Protein AF-A0A520BMS9-F1 (afdb_monomer)

Structure (mmCIF, N/CA/C/O backbone):
data_AF-A0A520BMS9-F1
#
_entry.id   AF-A0A520BMS9-F1
#
loop_
_atom_site.group_PDB
_atom_site.id
_atom_site.type_symbol
_atom_site.label_atom_id
_atom_site.label_alt_id
_atom_site.label_comp_id
_atom_site.label_asym_id
_atom_site.label_entity_id
_atom_site.label_seq_id
_atom_site.pdbx_PDB_ins_code
_atom_site.Cartn_x
_atom_site.Cartn_y
_atom_site.Cartn_z
_atom_site.occupancy
_atom_site.B_iso_or_equiv
_atom_site.auth_seq_id
_atom_site.auth_comp_id
_atom_site.auth_asym_id
_atom_site.auth_atom_id
_atom_site.pdbx_PDB_model_num
ATOM 1 N N . TYR A 1 1 ? -9.923 17.228 -5.786 1.00 79.06 1 TYR A N 1
ATOM 2 C CA . TYR A 1 1 ? -11.032 18.179 -5.999 1.00 79.06 1 TYR A CA 1
ATOM 3 C C . TYR A 1 1 ? -11.854 18.303 -4.724 1.00 79.06 1 TYR A C 1
ATOM 5 O O . TYR A 1 1 ? -12.212 17.277 -4.152 1.00 79.06 1 TYR A O 1
ATOM 13 N N . VAL A 1 2 ? -12.110 19.524 -4.244 1.00 87.81 2 VAL A N 1
ATOM 14 C CA . VAL A 1 2 ? -12.940 19.778 -3.049 1.00 87.81 2 VAL A CA 1
ATOM 15 C C . VAL A 1 2 ? -14.409 19.685 -3.447 1.00 87.81 2 VAL A C 1
ATOM 17 O O . VAL A 1 2 ? -14.808 20.277 -4.445 1.00 87.81 2 VAL A O 1
ATOM 20 N N . SER A 1 3 ? -15.216 18.960 -2.674 1.00 91.56 3 SER A N 1
ATOM 21 C CA . SER A 1 3 ? -16.669 18.905 -2.865 1.00 91.56 3 SER A CA 1
ATOM 22 C C . SER A 1 3 ? -17.350 20.035 -2.094 1.00 91.56 3 SER A C 1
ATOM 24 O O . SER A 1 3 ? -17.078 20.228 -0.908 1.00 91.56 3 SER A O 1
ATOM 26 N N . ILE A 1 4 ? -18.238 20.773 -2.756 1.00 95.12 4 ILE A N 1
ATOM 27 C CA . ILE A 1 4 ? -18.891 21.972 -2.218 1.00 95.12 4 ILE A CA 1
ATOM 28 C C . ILE A 1 4 ? -20.399 21.788 -2.329 1.00 95.12 4 ILE A C 1
ATOM 30 O O . ILE A 1 4 ? -20.894 21.514 -3.416 1.00 95.12 4 ILE A O 1
ATOM 34 N N . PHE A 1 5 ? -21.134 21.965 -1.233 1.00 92.88 5 PHE A N 1
ATOM 35 C CA . PHE A 1 5 ? -22.587 21.776 -1.189 1.00 92.88 5 PHE A CA 1
ATOM 36 C C . PHE A 1 5 ? -23.278 22.943 -0.497 1.00 92.88 5 PHE A C 1
ATOM 38 O O . PHE A 1 5 ? -22.716 23.518 0.435 1.00 92.88 5 PHE A O 1
ATOM 45 N N . PHE A 1 6 ? -24.527 23.231 -0.858 1.00 91.56 6 PHE A N 1
ATOM 46 C CA . PHE A 1 6 ? -25.414 23.934 0.069 1.00 91.56 6 PHE A CA 1
ATOM 47 C C . PHE A 1 6 ? -25.672 23.027 1.274 1.00 91.56 6 PHE A C 1
ATOM 49 O O . PHE A 1 6 ? -25.967 21.839 1.113 1.00 91.56 6 PHE A O 1
ATOM 56 N N . ASN A 1 7 ? -25.473 23.563 2.479 1.00 86.38 7 ASN A N 1
ATOM 57 C CA . ASN A 1 7 ? -25.497 22.779 3.710 1.00 86.38 7 ASN A CA 1
ATOM 58 C C . ASN A 1 7 ? -26.812 21.996 3.844 1.00 86.38 7 ASN A C 1
ATOM 60 O O . ASN A 1 7 ? -27.873 22.548 3.589 1.00 86.38 7 ASN A O 1
ATOM 64 N N . GLU A 1 8 ? -26.721 20.727 4.254 1.00 83.50 8 GLU A N 1
ATOM 65 C CA . GLU A 1 8 ? -27.861 19.797 4.392 1.00 83.50 8 GLU A CA 1
ATOM 66 C C . GLU A 1 8 ? -28.614 19.460 3.091 1.00 83.50 8 GLU A C 1
ATOM 68 O O . GLU A 1 8 ? -29.670 18.833 3.124 1.00 83.50 8 GLU A O 1
ATOM 73 N N . THR A 1 9 ? -28.036 19.769 1.928 1.00 82.94 9 THR A N 1
ATOM 74 C CA . THR A 1 9 ? -28.608 19.411 0.622 1.00 82.94 9 THR A CA 1
ATOM 75 C C . THR A 1 9 ? -27.660 18.543 -0.206 1.00 82.94 9 THR A C 1
ATOM 77 O O . THR A 1 9 ? -26.501 18.319 0.148 1.00 82.94 9 THR A O 1
ATOM 80 N N . ARG A 1 10 ? -28.158 18.068 -1.353 1.00 77.62 10 ARG A N 1
ATOM 81 C CA . ARG A 1 10 ? -27.360 17.398 -2.393 1.00 77.62 10 ARG A CA 1
ATOM 82 C C . ARG A 1 10 ? -26.941 18.339 -3.530 1.00 77.62 10 ARG A C 1
ATOM 84 O O . ARG A 1 10 ? -26.262 17.894 -4.450 1.00 77.62 10 ARG A O 1
ATOM 91 N N . LEU A 1 11 ? -27.349 19.609 -3.488 1.00 79.25 11 LEU A N 1
ATOM 92 C CA . LEU A 1 11 ? -27.013 20.600 -4.508 1.00 79.25 11 LEU A CA 1
ATOM 93 C C . LEU A 1 11 ? -25.581 21.081 -4.274 1.00 79.25 11 LEU A C 1
ATOM 95 O O . LEU A 1 11 ? -25.268 21.650 -3.225 1.00 79.25 11 LEU A O 1
ATOM 99 N N . GLY A 1 12 ? -24.701 20.821 -5.237 1.00 89.19 12 GLY A N 1
ATOM 100 C CA . GLY A 1 12 ? -23.274 21.042 -5.066 1.00 89.19 12 GLY A CA 1
ATOM 101 C C . GLY A 1 12 ? -22.475 21.053 -6.360 1.00 89.19 12 GLY A C 1
ATOM 102 O O . GLY A 1 12 ? -22.995 20.799 -7.443 1.00 89.19 12 GLY A O 1
ATOM 103 N N . THR A 1 13 ? -21.193 21.365 -6.222 1.00 93.62 13 THR A N 1
ATOM 104 C CA . THR A 1 13 ? -20.193 21.394 -7.291 1.00 93.62 13 THR A CA 1
ATOM 105 C C . THR A 1 13 ? -18.862 20.847 -6.769 1.00 93.62 13 THR A C 1
ATOM 107 O O . THR A 1 13 ? -18.732 20.503 -5.590 1.00 93.62 13 THR A O 1
ATOM 110 N N . GLN A 1 14 ? -17.857 20.783 -7.635 1.00 91.12 14 GLN A N 1
ATOM 111 C CA . GLN A 1 14 ? -16.483 20.471 -7.257 1.00 91.12 14 GLN A CA 1
ATOM 112 C C . GLN A 1 14 ? -15.536 21.566 -7.742 1.00 91.12 14 GLN A C 1
ATOM 114 O O . GLN A 1 14 ? -15.846 22.292 -8.687 1.00 91.12 14 GLN A O 1
ATOM 119 N N . THR A 1 15 ? -14.385 21.695 -7.084 1.00 89.31 15 THR A N 1
ATOM 120 C CA . THR A 1 15 ? -13.313 22.558 -7.592 1.00 89.31 15 THR A CA 1
ATOM 121 C C . THR A 1 15 ? -12.659 21.954 -8.830 1.00 89.31 15 THR A C 1
ATOM 123 O O . THR A 1 15 ? -12.670 20.735 -9.001 1.00 89.31 15 THR A O 1
ATOM 126 N N . ASP A 1 16 ? -12.013 22.787 -9.641 1.00 86.25 16 ASP A N 1
ATOM 127 C CA . ASP A 1 16 ? -11.023 22.353 -10.626 1.00 86.25 16 ASP A CA 1
ATOM 128 C C . ASP A 1 16 ? -9.663 22.024 -9.963 1.00 86.25 16 ASP A C 1
ATOM 130 O O . ASP A 1 16 ? -9.559 21.908 -8.733 1.00 86.25 16 ASP A O 1
ATOM 134 N N . ILE A 1 17 ? -8.631 21.804 -10.788 1.00 78.12 17 ILE A N 1
ATOM 135 C CA . ILE A 1 17 ? -7.275 21.446 -10.342 1.00 78.12 17 ILE A CA 1
ATOM 136 C C . ILE A 1 17 ? -6.538 22.606 -9.660 1.00 78.12 17 ILE A C 1
ATOM 138 O O . ILE A 1 17 ? -5.685 22.360 -8.810 1.00 78.12 17 ILE A O 1
ATOM 142 N N . ASP A 1 18 ? -6.911 23.844 -9.983 1.00 86.31 18 ASP A N 1
ATOM 143 C CA . ASP A 1 18 ? -6.341 25.067 -9.415 1.00 86.31 18 ASP A CA 1
ATOM 144 C C . ASP A 1 18 ? -7.140 25.552 -8.187 1.00 86.31 18 ASP A C 1
ATOM 146 O O . ASP A 1 18 ? -6.774 26.532 -7.540 1.00 86.31 18 ASP A O 1
ATOM 150 N N . GLY A 1 19 ? -8.223 24.848 -7.831 1.00 82.81 19 GLY A N 1
ATOM 151 C CA . GLY A 1 19 ? -9.070 25.144 -6.676 1.00 82.81 19 GLY A CA 1
ATOM 152 C C . GLY A 1 19 ? -10.233 26.097 -6.964 1.00 82.81 19 GLY A C 1
ATOM 153 O O . GLY A 1 19 ? -10.955 26.456 -6.032 1.00 82.81 19 GLY A O 1
ATOM 154 N N . ASN A 1 20 ? -10.467 26.487 -8.221 1.00 92.38 20 ASN A N 1
ATOM 155 C CA . ASN A 1 20 ? -11.587 27.359 -8.576 1.00 92.38 20 ASN A CA 1
ATOM 156 C C . ASN A 1 20 ? -12.898 26.573 -8.613 1.00 92.38 20 ASN A C 1
ATOM 158 O O . ASN A 1 20 ? -12.933 25.401 -8.982 1.00 92.38 20 ASN A O 1
ATOM 162 N N . PHE A 1 21 ? -14.005 27.228 -8.269 1.00 94.00 21 PHE A N 1
ATOM 163 C CA . PHE A 1 21 ? -15.339 26.637 -8.328 1.00 94.00 21 PHE A CA 1
ATOM 164 C C . PHE A 1 21 ? -16.401 27.686 -8.655 1.00 94.00 21 PHE A C 1
ATOM 166 O O . PHE A 1 21 ? -16.221 28.882 -8.421 1.00 94.00 21 PHE A O 1
ATOM 173 N N . LYS A 1 22 ? -17.550 27.221 -9.152 1.00 95.12 22 LYS A N 1
ATOM 174 C CA . LYS A 1 22 ? -18.764 28.027 -9.309 1.00 95.12 22 LYS A CA 1
ATOM 175 C C . LYS A 1 22 ? -19.975 27.200 -8.895 1.00 95.12 22 LYS A C 1
ATOM 177 O O . LYS A 1 22 ? -20.142 26.073 -9.355 1.00 95.12 22 LYS A O 1
ATOM 182 N N . ILE A 1 23 ? -20.804 27.763 -8.023 1.00 92.69 23 ILE A N 1
ATOM 183 C CA . ILE A 1 23 ? -22.045 27.156 -7.536 1.00 92.69 23 ILE A CA 1
ATOM 184 C C . ILE A 1 23 ? -23.150 28.216 -7.520 1.00 92.69 23 ILE A C 1
ATOM 186 O O . ILE A 1 23 ? -22.892 29.375 -7.200 1.00 92.69 23 ILE A O 1
ATOM 190 N N . SER A 1 24 ? -24.365 27.830 -7.901 1.00 92.19 24 SER A N 1
ATOM 191 C CA . SER A 1 24 ? -25.540 28.705 -7.971 1.00 92.19 24 SER A CA 1
ATOM 192 C C . SER A 1 24 ? -26.804 27.913 -7.646 1.00 92.19 24 SER A C 1
ATOM 194 O O . SER A 1 24 ? -26.856 26.713 -7.908 1.00 92.19 24 SER A O 1
ATOM 196 N N . THR A 1 25 ? -27.816 28.581 -7.099 1.00 88.81 25 THR A N 1
ATOM 197 C CA . THR A 1 25 ? -29.123 28.003 -6.755 1.00 88.81 25 THR A CA 1
ATOM 198 C C . THR A 1 25 ? -30.220 29.053 -6.936 1.00 88.81 25 THR A C 1
ATOM 200 O O . THR A 1 25 ? -29.922 30.247 -6.889 1.00 88.81 25 THR A O 1
ATOM 203 N N . ASN A 1 26 ? -31.462 28.600 -7.116 1.00 88.62 26 ASN A N 1
ATOM 204 C CA . ASN A 1 26 ? -32.664 29.443 -7.077 1.00 88.62 26 ASN A CA 1
ATOM 205 C C . ASN A 1 26 ? -33.379 29.384 -5.711 1.00 88.62 26 ASN A C 1
ATOM 207 O O . ASN A 1 26 ? -34.349 30.106 -5.513 1.00 88.62 26 ASN A O 1
ATOM 211 N N . ASP A 1 27 ? -32.905 28.532 -4.796 1.00 88.25 27 ASP A N 1
ATOM 212 C CA . ASP A 1 27 ? -33.455 28.349 -3.448 1.00 88.25 27 ASP A CA 1
ATOM 213 C C . ASP A 1 27 ? -32.695 29.188 -2.400 1.00 88.25 27 ASP A C 1
ATOM 215 O O . ASP A 1 27 ? -31.496 29.454 -2.541 1.00 88.25 27 ASP A O 1
ATOM 219 N N . ASP A 1 28 ? -33.352 29.516 -1.285 1.00 89.81 28 ASP A N 1
ATOM 220 C CA . ASP A 1 28 ? -32.824 30.397 -0.232 1.00 89.81 28 ASP A CA 1
ATOM 221 C C . ASP A 1 28 ? -31.861 29.695 0.753 1.00 89.81 28 ASP A C 1
ATOM 223 O O . ASP A 1 28 ? -32.095 29.625 1.962 1.00 89.81 28 ASP A O 1
ATOM 227 N N . TYR A 1 29 ? -30.730 29.183 0.257 1.00 90.56 29 TYR A N 1
ATOM 228 C CA . TYR A 1 29 ? -29.674 28.618 1.109 1.00 90.56 29 TYR A CA 1
ATOM 229 C C . TYR A 1 29 ? -28.653 29.678 1.540 1.00 90.56 29 TYR A C 1
ATOM 231 O O . TYR A 1 29 ? -28.042 30.357 0.718 1.00 90.56 29 TYR A O 1
ATOM 239 N N . ASN A 1 30 ? -28.387 29.757 2.845 1.00 92.75 30 ASN A N 1
ATOM 240 C CA . ASN A 1 30 ? -27.487 30.754 3.437 1.00 92.75 30 ASN A CA 1
ATOM 241 C C . ASN A 1 30 ? -26.140 30.184 3.919 1.00 92.75 30 ASN A C 1
ATOM 243 O O . ASN A 1 30 ? -25.370 30.889 4.575 1.00 92.75 30 ASN A O 1
ATOM 247 N N . LYS A 1 31 ? -25.842 28.908 3.641 1.00 94.62 31 LYS A N 1
ATOM 248 C CA . LYS A 1 31 ? -24.614 28.247 4.103 1.00 94.62 31 LYS A CA 1
ATOM 249 C C . LYS A 1 31 ? -24.100 27.225 3.094 1.00 94.62 31 LYS A C 1
ATOM 251 O O . LYS A 1 31 ? -24.844 26.367 2.627 1.00 94.62 31 LYS A O 1
ATOM 256 N N . LEU A 1 32 ? -22.801 27.283 2.826 1.00 94.25 32 LEU A N 1
ATOM 257 C CA . LEU A 1 32 ? -22.048 26.314 2.038 1.00 94.25 32 LEU A CA 1
ATOM 258 C C . LEU A 1 32 ? -21.186 25.431 2.943 1.00 94.25 32 LEU A C 1
ATOM 260 O O . LEU A 1 32 ? -20.614 25.899 3.930 1.00 94.25 32 LEU A O 1
ATOM 264 N N . LYS A 1 33 ? -21.075 24.158 2.574 1.00 94.06 33 LYS A N 1
ATOM 265 C CA . LYS A 1 33 ? -20.229 23.133 3.183 1.00 94.06 33 LYS A CA 1
ATOM 266 C C . LYS A 1 33 ? -19.135 22.745 2.193 1.00 94.06 33 LYS A C 1
ATOM 268 O O . LYS A 1 33 ? -19.439 22.304 1.089 1.00 94.06 33 LYS A O 1
ATOM 273 N N . PHE A 1 34 ? -17.882 22.859 2.614 1.00 93.94 34 PHE A N 1
ATOM 274 C CA . PHE A 1 34 ? -16.697 22.480 1.850 1.00 93.94 34 PHE A CA 1
ATOM 275 C C . PHE A 1 34 ? -16.097 21.224 2.475 1.00 93.94 34 PHE A C 1
ATOM 277 O O . PHE A 1 34 ? -15.823 21.193 3.676 1.00 93.94 34 PHE A O 1
ATOM 284 N N . ASN A 1 35 ? -15.920 20.182 1.668 1.00 86.62 35 ASN A N 1
ATOM 285 C CA . ASN A 1 35 ? -15.444 18.882 2.114 1.00 86.62 35 ASN A CA 1
ATOM 286 C C . ASN A 1 35 ? -14.337 18.362 1.196 1.00 86.62 35 ASN A C 1
ATOM 288 O O . ASN A 1 35 ? -14.507 18.286 -0.022 1.00 86.62 35 ASN A O 1
ATOM 292 N N . TYR A 1 36 ? -13.222 17.956 1.789 1.00 85.94 36 TYR A N 1
ATOM 293 C CA . TYR A 1 36 ? -12.127 17.317 1.080 1.00 85.94 36 TYR A CA 1
ATOM 294 C C . TYR A 1 36 ? -11.463 16.283 1.982 1.00 85.94 36 TYR A C 1
ATOM 296 O O . TYR A 1 36 ? -11.299 16.503 3.182 1.00 85.94 36 TYR A O 1
ATOM 304 N N . VAL A 1 37 ? -11.114 15.134 1.407 1.00 69.88 37 VAL A N 1
ATOM 305 C CA . VAL A 1 37 ? -10.533 14.015 2.155 1.00 69.88 37 VAL A CA 1
ATOM 306 C C . VAL A 1 37 ? -9.230 14.467 2.813 1.00 69.88 37 VAL A C 1
ATOM 308 O O . VAL A 1 37 ? -8.358 15.012 2.145 1.00 69.88 37 VAL A O 1
ATOM 311 N N . GLY A 1 38 ? -9.113 14.246 4.126 1.00 59.53 38 GLY A N 1
ATOM 312 C CA . GLY A 1 38 ? -7.934 14.634 4.907 1.00 59.53 38 GLY A CA 1
ATOM 313 C C . GLY A 1 38 ? -7.945 16.076 5.426 1.00 59.53 38 GLY A C 1
ATOM 314 O O . GLY A 1 38 ? -6.944 16.510 5.982 1.00 59.53 38 GLY A O 1
ATOM 315 N N . TYR A 1 39 ? -9.046 16.820 5.283 1.00 83.75 39 TYR A N 1
ATOM 316 C CA . TYR A 1 39 ? -9.176 18.204 5.754 1.00 83.75 39 TYR A CA 1
ATOM 317 C C . TYR A 1 39 ? -10.399 18.368 6.666 1.00 83.75 39 TYR A C 1
ATOM 319 O O . TYR A 1 39 ? -11.367 17.614 6.574 1.00 83.75 39 TYR A O 1
ATOM 327 N N . GLU A 1 40 ? -10.356 19.349 7.568 1.00 86.06 40 GLU A N 1
ATOM 328 C CA . GLU A 1 40 ? -11.514 19.723 8.386 1.00 86.06 40 GLU A CA 1
ATOM 329 C C . GLU A 1 40 ? -12.654 20.236 7.481 1.00 86.06 40 GLU A C 1
ATOM 331 O O . GLU A 1 40 ? -12.420 21.002 6.542 1.00 86.06 40 GLU A O 1
ATOM 336 N N . ILE A 1 41 ? -13.898 19.829 7.763 1.00 86.81 41 ILE A N 1
ATOM 337 C CA . ILE A 1 41 ? -15.071 20.336 7.036 1.00 86.81 41 ILE A CA 1
ATOM 338 C C . ILE A 1 41 ? -15.246 21.816 7.378 1.00 86.81 41 ILE A C 1
ATOM 340 O O . ILE A 1 41 ? -15.431 22.174 8.542 1.00 86.81 41 ILE A O 1
ATOM 344 N N . VAL A 1 42 ? -15.252 22.675 6.358 1.00 93.06 42 VAL A N 1
ATOM 345 C CA . VAL A 1 42 ? -15.438 24.119 6.536 1.00 93.06 42 VAL A CA 1
ATOM 346 C C . VAL A 1 42 ? -16.851 24.514 6.132 1.00 93.06 42 VAL A C 1
ATOM 348 O O . VAL A 1 42 ? -17.325 24.170 5.051 1.00 93.06 42 VAL A O 1
ATOM 351 N N . TYR A 1 43 ? -17.513 25.288 6.990 1.00 93.50 43 TYR A N 1
ATOM 352 C CA . TYR A 1 43 ? -18.798 25.913 6.690 1.00 93.50 43 TYR A CA 1
ATOM 353 C C . TYR A 1 43 ? -18.606 27.412 6.467 1.00 93.50 43 TYR A C 1
ATOM 355 O O . TYR A 1 43 ? -17.941 28.084 7.258 1.00 93.50 43 TYR A O 1
ATOM 363 N N . LYS A 1 44 ? -19.204 27.952 5.404 1.00 95.44 44 LYS A N 1
ATOM 364 C CA . LYS A 1 44 ? -19.231 29.395 5.133 1.00 95.44 44 LYS A CA 1
ATOM 365 C C . LYS A 1 44 ? -20.662 29.860 4.957 1.00 95.44 44 LYS A C 1
ATOM 367 O O . LYS A 1 44 ? -21.399 29.291 4.159 1.00 95.44 44 LYS A O 1
ATOM 372 N N . ASN A 1 45 ? -21.038 30.899 5.690 1.00 94.44 45 ASN A N 1
ATOM 373 C CA . ASN A 1 45 ? -22.309 31.569 5.459 1.00 94.44 45 ASN A CA 1
ATOM 374 C C . ASN A 1 45 ? -22.219 32.394 4.168 1.00 94.44 45 ASN A C 1
ATOM 376 O O . ASN A 1 45 ? -21.165 32.961 3.875 1.00 94.44 45 ASN A O 1
ATOM 380 N N . ILE A 1 46 ? -23.317 32.451 3.422 1.00 93.88 46 ILE A N 1
ATOM 381 C CA . ILE A 1 46 ? -23.478 33.229 2.192 1.00 93.88 46 ILE A CA 1
ATOM 382 C C . ILE A 1 46 ? -24.764 34.050 2.275 1.00 93.88 46 ILE A C 1
ATOM 384 O O . ILE A 1 46 ? -25.742 33.631 2.894 1.00 93.88 46 ILE A O 1
ATOM 388 N N . VAL A 1 47 ? -24.765 35.224 1.651 1.00 92.62 47 VAL A N 1
ATOM 389 C CA . VAL A 1 47 ? -25.962 36.067 1.539 1.00 92.62 47 VAL A CA 1
ATOM 390 C C . VAL A 1 47 ? -26.840 35.575 0.386 1.00 92.62 47 VAL A C 1
ATOM 392 O O . VAL A 1 47 ? -26.360 35.418 -0.736 1.00 92.62 47 VAL A O 1
ATOM 395 N N . VAL A 1 48 ? -28.120 35.329 0.659 1.00 91.75 48 VAL A N 1
ATOM 396 C CA . VAL A 1 48 ? -29.099 34.881 -0.344 1.00 91.75 48 VAL A CA 1
ATOM 397 C C . VAL A 1 48 ? -29.321 35.977 -1.395 1.00 91.75 48 VAL A C 1
ATOM 399 O O . VAL A 1 48 ? -29.340 37.165 -1.071 1.00 91.75 48 VAL A O 1
ATOM 402 N N . GLY A 1 49 ? -29.453 35.586 -2.665 1.00 86.69 49 GLY A N 1
ATOM 403 C CA . GLY A 1 49 ? -29.734 36.507 -3.773 1.00 86.69 49 GLY A CA 1
ATOM 404 C C . GLY A 1 49 ? -28.549 37.359 -4.251 1.00 86.69 49 GLY A C 1
ATOM 405 O O . GLY A 1 49 ? -28.735 38.213 -5.114 1.00 86.69 49 GLY A O 1
ATOM 406 N N . GLN A 1 50 ? -27.332 37.142 -3.734 1.00 89.50 50 GLN A N 1
ATOM 407 C CA . GLN A 1 50 ? -26.135 37.891 -4.142 1.00 89.50 50 GLN A CA 1
ATOM 408 C C . GLN A 1 50 ? -25.025 36.986 -4.684 1.00 89.50 50 GLN A C 1
ATOM 410 O O . GLN A 1 50 ? -24.670 35.971 -4.080 1.00 89.50 50 GLN A O 1
ATOM 415 N N . THR A 1 51 ? -24.404 37.406 -5.793 1.00 91.06 51 THR A N 1
ATOM 416 C CA . THR A 1 51 ? -23.159 36.791 -6.280 1.00 91.06 51 THR A CA 1
ATOM 417 C C . THR A 1 51 ? -22.008 37.214 -5.377 1.00 91.06 51 THR A C 1
ATOM 419 O O . THR A 1 51 ? -21.740 38.403 -5.222 1.00 91.06 51 THR A O 1
ATOM 422 N N . GLN A 1 52 ? -21.317 36.238 -4.793 1.00 90.00 52 GLN A N 1
ATOM 423 C CA . GLN A 1 52 ? -20.227 36.458 -3.846 1.00 90.00 52 GLN A CA 1
ATOM 424 C C . GLN A 1 52 ? -18.990 35.682 -4.287 1.00 90.00 52 GLN A C 1
ATOM 426 O O . GLN A 1 52 ? -19.095 34.551 -4.764 1.00 90.00 52 GLN A O 1
ATOM 431 N N . LYS A 1 53 ? -17.811 36.279 -4.094 1.00 93.69 53 LYS A N 1
ATOM 432 C CA . LYS A 1 53 ? -16.532 35.578 -4.222 1.00 93.69 53 LYS A CA 1
ATOM 433 C C . LYS A 1 53 ? -16.118 35.057 -2.848 1.00 93.69 53 LYS A C 1
ATOM 435 O O . LYS A 1 53 ? -16.137 35.811 -1.878 1.00 93.69 53 LYS A O 1
ATOM 440 N N . LEU A 1 54 ? -15.753 33.781 -2.774 1.00 92.19 54 LEU A N 1
ATOM 441 C CA . LEU A 1 54 ? -15.347 33.124 -1.535 1.00 92.19 54 LEU A CA 1
ATOM 442 C C . LEU A 1 54 ? -13.979 32.477 -1.712 1.00 92.19 54 LEU A C 1
ATOM 444 O O . LEU A 1 54 ? -13.836 31.559 -2.514 1.00 92.19 54 LEU A O 1
ATOM 448 N N . ASP A 1 55 ? -13.023 32.903 -0.893 1.00 91.62 55 ASP A N 1
ATOM 449 C CA . ASP A 1 55 ? -11.744 32.221 -0.736 1.00 91.62 55 ASP A CA 1
ATOM 450 C C . ASP A 1 55 ? -11.804 31.378 0.547 1.00 91.62 55 ASP A C 1
ATOM 452 O O . ASP A 1 55 ? -12.026 31.889 1.653 1.00 91.62 55 ASP A O 1
ATOM 456 N N . VAL A 1 56 ? -11.681 30.056 0.402 1.00 90.56 56 VAL A N 1
ATOM 457 C CA . VAL A 1 56 ? -11.865 29.098 1.500 1.00 90.56 56 VAL A CA 1
ATOM 458 C C . VAL A 1 56 ? -10.605 28.267 1.675 1.00 90.56 56 VAL A C 1
ATOM 460 O O . VAL A 1 56 ? -10.321 27.362 0.899 1.00 90.56 56 VAL A O 1
ATOM 463 N N . LEU A 1 57 ? -9.858 28.573 2.734 1.00 89.38 57 LEU A N 1
ATOM 464 C CA . LEU A 1 57 ? -8.697 27.794 3.146 1.00 89.38 57 LEU A CA 1
ATOM 465 C C . LEU A 1 57 ? -9.163 26.592 3.965 1.00 89.38 57 LEU A C 1
ATOM 467 O O . LEU A 1 57 ? -9.720 26.751 5.054 1.00 89.38 57 LEU A O 1
ATOM 471 N N . LEU A 1 58 ? -8.933 25.392 3.437 1.00 83.62 58 LEU A N 1
ATOM 472 C CA . LEU A 1 58 ? -9.155 24.156 4.174 1.00 83.62 58 LEU A CA 1
ATOM 473 C C . LEU A 1 58 ? -7.936 23.859 5.040 1.00 83.62 58 LEU A C 1
ATOM 475 O O . LEU A 1 58 ? -6.799 23.860 4.567 1.00 83.62 58 LEU A O 1
ATOM 479 N N . LYS A 1 59 ? -8.179 23.563 6.312 1.00 83.38 59 LYS A N 1
ATOM 480 C CA . LYS A 1 59 ? -7.130 23.146 7.234 1.00 83.38 59 LYS A CA 1
ATOM 481 C C . LYS A 1 59 ? -6.945 21.636 7.133 1.00 83.38 59 LYS A C 1
ATOM 483 O O . LYS A 1 59 ? -7.908 20.890 7.305 1.00 83.38 59 LYS A O 1
ATOM 488 N N . SER A 1 60 ? -5.722 21.203 6.830 1.00 68.62 60 SER A N 1
ATOM 489 C CA . SER A 1 60 ? -5.364 19.783 6.828 1.00 68.62 60 SER A CA 1
ATOM 490 C C . SER A 1 60 ? -5.664 19.191 8.202 1.00 68.62 60 SER A C 1
ATOM 492 O O . SER A 1 60 ? -5.260 19.747 9.228 1.00 68.62 60 SER A O 1
ATOM 494 N N . ASN A 1 61 ? -6.370 18.064 8.225 1.00 62.66 61 ASN A N 1
ATOM 495 C CA . ASN A 1 61 ? -6.584 17.271 9.423 1.00 62.66 61 ASN A CA 1
ATOM 496 C C . ASN A 1 61 ? -5.335 16.410 9.669 1.00 62.66 61 ASN A C 1
ATOM 498 O O . ASN A 1 61 ? -5.381 15.184 9.670 1.00 62.66 61 ASN A O 1
ATOM 502 N N . ALA A 1 62 ? -4.192 17.076 9.858 1.00 45.06 62 ALA A N 1
ATOM 503 C CA . ALA A 1 62 ? -2.923 16.478 10.255 1.00 45.06 62 ALA A CA 1
ATOM 504 C C . ALA A 1 62 ? -2.916 16.184 11.764 1.00 45.06 62 ALA A C 1
ATOM 506 O O . ALA A 1 62 ? -1.980 16.526 12.487 1.00 45.06 62 ALA A O 1
ATOM 507 N N . GLN A 1 63 ? -3.986 15.572 12.273 1.00 40.88 63 GLN A N 1
ATOM 508 C CA . GLN A 1 63 ? -3.901 14.902 13.556 1.00 40.88 63 GLN A CA 1
ATOM 509 C C . GLN A 1 63 ? -3.242 13.547 13.312 1.00 40.88 63 GLN A C 1
ATOM 511 O O . GLN A 1 63 ? -3.907 12.558 13.017 1.00 40.88 63 GLN A O 1
ATOM 516 N N . SER A 1 64 ? -1.918 13.485 13.506 1.00 41.12 64 SER A N 1
ATOM 517 C CA . SER A 1 64 ? -1.341 12.307 14.162 1.00 41.12 64 SER A CA 1
ATOM 518 C C . SER A 1 64 ? -2.278 11.973 15.312 1.00 41.12 64 SER A C 1
ATOM 520 O O . SER A 1 64 ? -2.434 12.863 16.141 1.00 41.12 64 SER A O 1
ATOM 522 N N . LEU A 1 65 ? -2.937 10.803 15.283 1.00 40.28 65 LEU A N 1
ATOM 523 C CA . LEU A 1 65 ? -3.940 10.319 16.247 1.00 40.28 65 LEU A CA 1
ATOM 524 C C . LEU A 1 65 ? -3.817 11.045 17.588 1.00 40.28 65 LEU A C 1
ATOM 526 O O . LEU A 1 65 ? -3.099 10.604 18.490 1.00 40.28 65 LEU A O 1
ATOM 530 N N . ASN A 1 66 ? -4.459 12.211 17.692 1.00 32.75 66 ASN A N 1
ATOM 531 C CA . ASN A 1 66 ? -4.440 12.941 18.935 1.00 32.75 66 ASN A CA 1
ATOM 532 C C . ASN A 1 66 ? -5.318 12.101 19.837 1.00 32.75 66 ASN A C 1
ATOM 534 O O . ASN A 1 66 ? -6.446 11.756 19.479 1.00 32.75 66 ASN A O 1
ATOM 538 N N . GLU A 1 67 ? -4.728 11.710 20.964 1.00 36.72 67 GLU A N 1
ATOM 539 C CA . GLU A 1 67 ? -5.396 11.094 22.095 1.00 36.72 67 GLU A CA 1
ATOM 540 C C . GLU A 1 67 ? -6.819 11.639 22.169 1.00 36.72 67 GLU A C 1
ATOM 542 O O . GLU A 1 67 ? -6.991 12.861 22.205 1.00 36.72 67 GLU A O 1
ATOM 547 N N . VAL A 1 68 ? -7.815 10.743 22.112 1.00 36.00 68 VAL A N 1
ATOM 548 C CA . VAL A 1 68 ? -9.226 11.074 22.334 1.00 36.00 68 VAL A CA 1
ATOM 549 C C . VAL A 1 68 ? -9.269 11.938 23.587 1.00 36.00 68 VAL A C 1
ATOM 551 O O . VAL A 1 68 ? -9.161 11.442 24.710 1.00 36.00 68 VAL A O 1
ATOM 554 N N . THR A 1 69 ? -9.322 13.254 23.396 1.00 33.81 69 THR A N 1
ATOM 555 C CA . THR A 1 69 ? -9.269 14.199 24.498 1.00 33.81 69 THR A CA 1
ATOM 556 C C . THR A 1 69 ? -10.699 14.275 24.970 1.00 33.81 69 THR A C 1
ATOM 558 O O . THR A 1 69 ? -11.502 15.052 24.460 1.00 33.81 69 THR A O 1
ATOM 561 N N . ILE A 1 70 ? -11.040 13.365 25.882 1.00 39.03 70 ILE A N 1
ATOM 562 C CA . ILE A 1 70 ? -12.309 13.398 26.591 1.00 39.03 70 ILE A CA 1
ATOM 563 C C . ILE A 1 70 ? -12.379 14.771 27.259 1.00 39.03 70 ILE A C 1
ATOM 565 O O . ILE A 1 70 ? -11.582 15.092 28.143 1.00 39.03 70 ILE A O 1
ATOM 569 N N . ILE A 1 71 ? -13.306 15.594 26.776 1.00 36.47 71 ILE A N 1
ATOM 570 C CA . ILE A 1 71 ? -13.631 16.890 27.355 1.00 36.47 71 ILE A CA 1
ATOM 571 C C . ILE A 1 71 ? -14.033 16.632 28.813 1.00 36.47 71 ILE A C 1
ATOM 573 O O . ILE A 1 71 ? -14.988 15.910 29.078 1.00 36.47 71 ILE A O 1
ATOM 577 N N . ALA A 1 72 ? -13.241 17.186 29.733 1.00 38.22 72 ALA A N 1
ATOM 578 C CA . ALA A 1 72 ? -13.513 17.375 31.158 1.00 38.22 72 ALA A CA 1
ATOM 579 C C . ALA A 1 72 ? -14.244 16.224 31.892 1.00 38.22 72 ALA A C 1
ATOM 581 O O . ALA A 1 72 ? -15.444 16.266 32.145 1.00 38.22 72 ALA A O 1
ATOM 582 N N . GLY A 1 73 ? -13.477 15.236 32.354 1.00 36.25 73 GLY A N 1
ATOM 583 C CA . GLY A 1 73 ? -13.906 14.249 33.349 1.00 36.25 73 GLY A CA 1
ATOM 584 C C . GLY A 1 73 ? -12.804 13.217 33.572 1.00 36.25 73 GLY A C 1
ATOM 585 O O . GLY A 1 73 ? -12.163 12.812 32.610 1.00 36.25 73 GLY A O 1
ATOM 586 N N . LYS A 1 74 ? -12.522 12.854 34.834 1.00 40.03 74 LYS A N 1
ATOM 587 C CA . LYS A 1 74 ? -11.467 11.915 35.293 1.00 40.03 74 LYS A CA 1
ATOM 588 C C . LYS A 1 74 ? -11.046 10.889 34.225 1.00 40.03 74 LYS A C 1
ATOM 590 O O . LYS A 1 74 ? -11.914 10.183 33.729 1.00 40.03 74 LYS A O 1
ATOM 595 N N . LYS A 1 75 ? -9.736 10.751 33.943 1.00 45.50 75 LYS A N 1
ATOM 596 C CA . LYS A 1 75 ? -9.160 9.721 33.046 1.00 45.50 75 LYS A CA 1
ATOM 597 C C . LYS A 1 75 ? -9.785 8.347 33.333 1.00 45.50 75 LYS A C 1
ATOM 599 O O . LYS A 1 75 ? -9.353 7.649 34.250 1.00 45.50 75 LYS A O 1
ATOM 604 N N . VAL A 1 76 ? -10.809 7.962 32.573 1.00 59.12 76 VAL A N 1
ATOM 605 C CA . VAL A 1 76 ? -11.436 6.647 32.703 1.00 59.12 76 VAL A CA 1
ATOM 606 C C . VAL A 1 76 ? -10.435 5.638 32.156 1.00 59.12 76 VAL A C 1
ATOM 608 O O . VAL A 1 76 ? -10.012 5.724 31.002 1.00 59.12 76 VAL A O 1
ATOM 611 N N . ARG A 1 77 ? -9.997 4.700 33.000 1.00 77.06 77 ARG A N 1
ATOM 612 C CA . ARG A 1 77 ? -9.104 3.619 32.575 1.00 77.06 77 ARG A CA 1
ATOM 613 C C . ARG A 1 77 ? -9.815 2.809 31.490 1.00 77.06 77 ARG A C 1
ATOM 615 O O . ARG A 1 77 ? -10.929 2.343 31.703 1.00 77.06 77 ARG A O 1
ATOM 622 N N . TYR A 1 78 ? -9.164 2.637 30.342 1.00 86.06 78 TYR A N 1
ATOM 623 C CA . TYR A 1 78 ? -9.704 1.841 29.242 1.00 86.06 78 TYR A CA 1
ATOM 624 C C . TYR A 1 78 ? -10.034 0.414 29.710 1.00 86.06 78 TYR A C 1
ATOM 626 O O . TYR A 1 78 ? -9.178 -0.261 30.289 1.00 86.06 78 TYR A O 1
ATOM 634 N N . SER A 1 79 ? -11.254 -0.044 29.433 1.00 88.75 79 SER A N 1
ATOM 635 C CA . SER A 1 79 ? -11.742 -1.386 29.756 1.00 88.75 79 SER A CA 1
ATOM 636 C C . SER A 1 79 ? -12.349 -2.037 28.518 1.00 88.75 79 SER A C 1
ATOM 638 O O . SER A 1 79 ? -13.008 -1.373 27.718 1.00 88.75 79 SER A O 1
ATOM 640 N N . ASN A 1 80 ? -12.144 -3.349 28.385 1.00 89.19 80 ASN A N 1
ATOM 641 C CA . ASN A 1 80 ? -12.814 -4.153 27.360 1.00 89.19 80 ASN A CA 1
ATOM 642 C C . ASN A 1 80 ? -14.238 -4.525 27.751 1.00 89.19 80 ASN A C 1
ATOM 644 O O . ASN A 1 80 ? -15.068 -4.784 26.887 1.00 89.19 80 ASN A O 1
ATOM 648 N N . LYS A 1 81 ? -14.512 -4.607 29.054 1.00 88.62 81 LYS A N 1
ATOM 649 C CA . LYS A 1 81 ? -15.811 -5.037 29.556 1.00 88.62 81 LYS A CA 1
ATOM 650 C C . LYS A 1 81 ? -16.851 -3.965 29.240 1.00 88.62 81 LYS A C 1
ATOM 652 O O . LYS A 1 81 ? -16.638 -2.808 29.599 1.00 88.62 81 LYS A O 1
ATOM 657 N N . ASN A 1 82 ? -17.963 -4.372 28.624 1.00 87.81 82 ASN A N 1
ATOM 658 C CA . ASN A 1 82 ? -19.076 -3.504 28.224 1.00 87.81 82 ASN A CA 1
ATOM 659 C C . ASN A 1 82 ? -18.650 -2.363 27.281 1.00 87.81 82 ASN A C 1
ATOM 661 O O . ASN A 1 82 ? -19.184 -1.259 27.365 1.00 87.81 82 ASN A O 1
ATOM 665 N N . ASN A 1 83 ? -17.660 -2.606 26.418 1.00 90.62 83 ASN A N 1
ATOM 666 C CA . ASN A 1 83 ? -17.173 -1.613 25.469 1.00 90.62 83 ASN A CA 1
ATOM 667 C C . ASN A 1 83 ? -17.724 -1.906 24.059 1.00 90.62 83 ASN A C 1
ATOM 669 O O . ASN A 1 83 ? -17.281 -2.877 23.444 1.00 90.62 83 ASN A O 1
ATOM 673 N N . PRO A 1 84 ? -18.625 -1.066 23.508 1.00 91.88 84 PRO A N 1
ATOM 674 C CA . PRO A 1 84 ? -19.220 -1.286 22.187 1.00 91.88 84 PRO A CA 1
ATOM 675 C C . PRO A 1 84 ? -18.197 -1.393 21.052 1.00 91.88 84 PRO A C 1
ATOM 677 O O . PRO A 1 84 ? -18.391 -2.164 20.119 1.00 91.88 84 PRO A O 1
ATOM 680 N N . ALA A 1 85 ? -17.081 -0.663 21.144 1.00 92.50 85 ALA A N 1
ATOM 681 C CA . ALA A 1 85 ? -15.997 -0.747 20.170 1.00 92.50 85 ALA A CA 1
ATOM 682 C C . ALA A 1 85 ? -15.319 -2.128 20.190 1.00 92.50 85 ALA A C 1
ATOM 684 O O . ALA A 1 85 ? -14.917 -2.646 19.150 1.00 92.50 85 ALA A O 1
ATOM 685 N N . VAL A 1 86 ? -15.217 -2.730 21.380 1.00 95.50 86 VAL A N 1
ATOM 686 C CA . VAL A 1 86 ? -14.660 -4.076 21.561 1.00 95.50 86 VAL A CA 1
ATOM 687 C C . VAL A 1 86 ? -15.647 -5.151 21.100 1.00 95.50 86 VAL A C 1
ATOM 689 O O . VAL A 1 86 ? -15.225 -6.149 20.527 1.00 95.50 86 VAL A O 1
ATOM 692 N N . GLU A 1 87 ? -16.952 -4.956 21.288 1.00 96.06 87 GLU A N 1
ATOM 693 C CA . GLU A 1 87 ? -17.946 -5.878 20.719 1.00 96.06 87 GLU A CA 1
ATOM 694 C C . GLU A 1 87 ? -17.966 -5.813 19.188 1.00 96.06 87 GLU A C 1
ATOM 696 O O . GLU A 1 87 ? -17.988 -6.848 18.526 1.00 96.06 87 GLU A O 1
ATOM 701 N N . LEU A 1 88 ? -17.868 -4.611 18.610 1.00 95.88 88 LEU A N 1
ATOM 702 C CA . LEU A 1 88 ? -17.807 -4.439 17.160 1.00 95.88 88 LEU A CA 1
ATOM 703 C C . LEU A 1 88 ? -16.588 -5.144 16.552 1.00 95.88 88 LEU A C 1
ATOM 705 O O . LEU A 1 88 ? -16.733 -5.870 15.572 1.00 95.88 88 LEU A O 1
ATOM 709 N N . ILE A 1 89 ? -15.392 -4.980 17.132 1.00 97.94 89 ILE A N 1
ATOM 710 C CA . ILE A 1 89 ? -14.208 -5.672 16.605 1.00 97.94 89 ILE A CA 1
ATOM 711 C C . ILE A 1 89 ? -14.315 -7.194 16.757 1.00 97.94 89 ILE A C 1
ATOM 713 O O . ILE A 1 89 ? -13.832 -7.913 15.890 1.00 97.94 89 ILE A O 1
ATOM 717 N N . ARG A 1 90 ? -14.987 -7.710 17.797 1.00 97.56 90 ARG A N 1
ATOM 718 C CA . ARG A 1 90 ? -15.265 -9.154 17.903 1.00 97.56 90 ARG A CA 1
ATOM 719 C C . ARG A 1 90 ? -16.141 -9.645 16.756 1.00 97.56 90 ARG A C 1
ATOM 721 O O . ARG A 1 90 ? -15.804 -10.659 16.161 1.00 97.56 90 ARG A O 1
ATOM 728 N N . GLN A 1 91 ? -17.175 -8.890 16.380 1.00 97.81 91 GLN A N 1
ATOM 729 C CA . GLN A 1 91 ? -18.008 -9.222 15.218 1.00 97.81 91 GLN A CA 1
ATOM 730 C C . GLN A 1 91 ? -17.208 -9.235 13.909 1.00 97.81 91 GLN A C 1
ATOM 732 O O . GLN A 1 91 ? -17.388 -10.130 13.083 1.00 97.81 91 GLN A O 1
ATOM 737 N N . VAL A 1 92 ? -16.278 -8.289 13.735 1.00 97.56 92 VAL A N 1
ATOM 738 C CA . VAL A 1 92 ? -15.341 -8.315 12.600 1.00 97.56 92 VAL A CA 1
ATOM 739 C C . VAL A 1 92 ? -14.506 -9.593 12.634 1.00 97.56 92 VAL A C 1
ATOM 741 O O . VAL A 1 92 ? -14.464 -10.306 11.636 1.00 97.56 92 VAL A O 1
ATOM 744 N N . ILE A 1 93 ? -13.882 -9.903 13.778 1.00 97.56 93 ILE A N 1
ATOM 745 C CA . ILE A 1 93 ? -13.021 -11.080 13.974 1.00 97.56 93 ILE A CA 1
ATOM 746 C C . ILE A 1 93 ? -13.771 -12.379 13.646 1.00 97.56 93 ILE A C 1
ATOM 748 O O . ILE A 1 93 ? -13.256 -13.198 12.888 1.00 97.56 93 ILE A O 1
ATOM 752 N N . GLU A 1 94 ? -14.992 -12.535 14.158 1.00 97.06 94 GLU A N 1
ATOM 753 C CA . GLU A 1 94 ? -15.861 -13.701 13.942 1.00 97.06 94 GLU A CA 1
ATOM 754 C C . GLU A 1 94 ? -16.245 -13.903 12.466 1.00 97.06 94 GLU A C 1
ATOM 756 O O . GLU A 1 94 ? -16.485 -15.031 12.036 1.00 97.06 94 GLU A O 1
ATOM 761 N N . ASN A 1 95 ? -16.275 -12.832 11.665 1.00 95.62 95 ASN A N 1
ATOM 762 C CA . ASN A 1 95 ? -16.638 -12.892 10.246 1.00 95.62 95 ASN A CA 1
ATOM 763 C C . ASN A 1 95 ? -15.434 -12.832 9.290 1.00 95.62 95 ASN A C 1
ATOM 765 O O . ASN A 1 95 ? -15.616 -12.876 8.072 1.00 95.62 95 ASN A O 1
ATOM 769 N N . ARG A 1 96 ? -14.195 -12.796 9.800 1.00 93.94 96 ARG A N 1
ATOM 770 C CA . ARG A 1 96 ? -12.982 -12.699 8.967 1.00 93.94 96 ARG A CA 1
ATOM 771 C C . ARG A 1 96 ? -12.856 -13.795 7.930 1.00 93.94 96 ARG A C 1
ATOM 773 O O . ARG A 1 96 ? -12.461 -13.505 6.808 1.00 93.94 96 ARG A O 1
ATOM 780 N N . ASP A 1 97 ? -13.162 -15.040 8.285 1.00 92.19 97 ASP A N 1
ATOM 781 C CA . ASP A 1 97 ? -13.029 -16.183 7.371 1.00 92.19 97 ASP A CA 1
ATOM 782 C C . ASP A 1 97 ? -13.948 -16.094 6.154 1.00 92.19 97 ASP A C 1
ATOM 784 O O . ASP A 1 97 ? -13.579 -16.568 5.084 1.00 92.19 97 ASP A O 1
ATOM 788 N N . LYS A 1 98 ? -15.083 -15.402 6.281 1.00 92.06 98 LYS A N 1
ATOM 789 C CA . LYS A 1 98 ? -16.041 -15.179 5.191 1.00 92.06 98 LYS A CA 1
ATOM 790 C C . LYS A 1 98 ? -15.655 -14.004 4.286 1.00 92.06 98 LYS A C 1
ATOM 792 O O . LYS A 1 98 ? -16.072 -13.960 3.132 1.00 92.06 98 LYS A O 1
ATOM 797 N N . ASN A 1 99 ? -14.859 -13.068 4.806 1.00 93.19 99 ASN A N 1
ATOM 798 C CA . ASN A 1 99 ? -14.516 -11.790 4.174 1.00 93.19 99 ASN A CA 1
ATOM 799 C C . ASN A 1 99 ? -13.137 -11.803 3.486 1.00 93.19 99 ASN A C 1
ATOM 801 O O . ASN A 1 99 ? -12.497 -10.764 3.348 1.00 93.19 99 ASN A O 1
ATOM 805 N N . GLN A 1 100 ? -12.660 -12.977 3.071 1.00 91.38 100 GLN A N 1
ATOM 806 C CA . GLN A 1 100 ? -11.354 -13.150 2.435 1.00 91.38 100 GLN A CA 1
ATOM 807 C C . GLN A 1 100 ? -11.430 -14.081 1.215 1.00 91.38 100 GLN A C 1
ATOM 809 O O . GLN A 1 100 ? -12.361 -14.883 1.124 1.00 91.38 100 GLN A O 1
ATOM 814 N N . PRO A 1 101 ? -10.451 -14.022 0.286 1.00 91.19 101 PRO A N 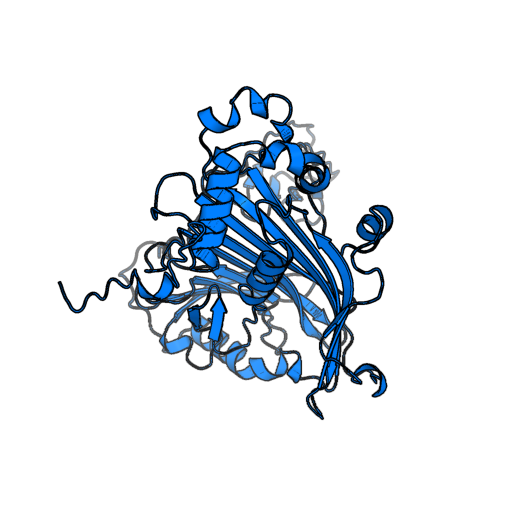1
ATOM 815 C CA . PRO A 1 101 ? -10.498 -14.772 -0.973 1.00 91.19 101 PRO A CA 1
ATOM 816 C C . PRO A 1 101 ? -10.702 -16.284 -0.813 1.00 91.19 101 PRO A C 1
ATOM 818 O O . PRO A 1 101 ? -11.385 -16.892 -1.628 1.00 91.19 101 PRO A O 1
ATOM 821 N N . LYS A 1 102 ? -10.184 -16.886 0.266 1.00 91.62 102 LYS A N 1
ATOM 822 C CA . LYS A 1 102 ? -10.352 -18.323 0.556 1.00 91.62 102 LYS A CA 1
ATOM 823 C C . LYS A 1 102 ? -11.799 -18.750 0.849 1.00 91.62 102 LYS A C 1
ATOM 825 O O . LYS A 1 102 ? -12.056 -19.936 1.003 1.00 91.62 102 LYS A O 1
ATOM 830 N N . ALA A 1 103 ? -12.733 -17.804 0.975 1.00 92.44 103 ALA A N 1
ATOM 831 C CA . ALA A 1 103 ? -14.163 -18.081 1.116 1.00 92.44 103 ALA A CA 1
ATOM 832 C C . ALA A 1 103 ? -14.851 -18.416 -0.225 1.00 92.44 103 ALA A C 1
ATOM 834 O O . ALA A 1 103 ? -16.069 -18.610 -0.260 1.00 92.44 103 ALA A O 1
ATOM 835 N N . TYR A 1 104 ? -14.098 -18.410 -1.325 1.00 94.31 104 TYR A N 1
ATOM 836 C CA . TYR A 1 104 ? -14.534 -18.788 -2.664 1.00 94.31 104 TYR A CA 1
ATOM 837 C C . TYR A 1 104 ? -13.829 -20.075 -3.098 1.00 94.31 104 TYR A C 1
ATOM 839 O O . TYR A 1 104 ? -12.755 -20.390 -2.593 1.00 94.31 104 TYR A O 1
ATOM 847 N N . GLU A 1 105 ? -14.396 -20.796 -4.064 1.00 95.31 105 GLU A N 1
ATOM 848 C CA . GLU A 1 105 ? -13.732 -21.960 -4.673 1.00 95.31 105 GLU A CA 1
ATOM 849 C C . GLU A 1 105 ? -12.571 -21.510 -5.563 1.00 95.31 105 GLU A C 1
ATOM 851 O O . GLU A 1 105 ? -11.454 -22.027 -5.486 1.00 95.31 105 GLU A O 1
ATOM 856 N N . THR A 1 106 ? -12.834 -20.486 -6.374 1.00 97.00 106 THR A N 1
ATOM 857 C CA . THR A 1 106 ? -11.869 -19.873 -7.280 1.00 97.00 106 THR A CA 1
ATOM 858 C C . THR A 1 106 ? -11.968 -18.358 -7.237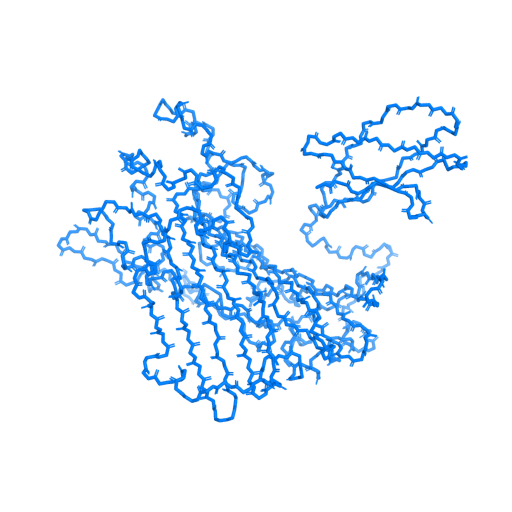 1.00 97.00 106 THR A C 1
ATOM 860 O O . THR A 1 106 ? -13.031 -17.777 -6.995 1.00 97.00 106 THR A O 1
ATOM 863 N N . VAL A 1 107 ? -10.841 -17.708 -7.504 1.00 96.81 107 VAL A N 1
ATOM 864 C CA . VAL A 1 107 ? -10.731 -16.257 -7.626 1.00 96.81 107 VAL A CA 1
ATOM 865 C C . VAL A 1 107 ? -9.817 -15.952 -8.806 1.00 96.81 107 VAL A C 1
ATOM 867 O O . VAL A 1 107 ? -8.713 -16.487 -8.888 1.00 96.81 107 VAL A O 1
ATOM 870 N N . GLN A 1 108 ? -10.254 -15.072 -9.703 1.00 97.25 108 GLN A N 1
ATOM 871 C CA . GLN A 1 108 ? -9.398 -14.499 -10.738 1.00 97.25 108 GLN A CA 1
ATOM 872 C C . GLN A 1 108 ? -9.557 -12.982 -10.785 1.00 97.25 108 GLN A C 1
ATOM 874 O O . GLN A 1 108 ? -10.665 -12.468 -10.637 1.00 97.25 108 GLN A O 1
ATOM 879 N N . TYR A 1 109 ? -8.459 -12.266 -10.983 1.00 96.75 109 TYR A N 1
ATOM 880 C CA . TYR A 1 109 ? -8.464 -10.811 -11.099 1.00 96.75 109 TYR A CA 1
ATOM 881 C C . TYR A 1 109 ? -7.220 -10.320 -11.827 1.00 96.75 109 TYR A C 1
ATOM 883 O O . TYR A 1 109 ? -6.225 -11.035 -11.954 1.00 96.75 109 TYR A O 1
ATOM 891 N N . LYS A 1 110 ? -7.276 -9.071 -12.277 1.00 97.50 110 LYS A N 1
ATOM 892 C CA . LYS A 1 110 ? -6.126 -8.345 -12.793 1.00 97.50 110 LYS A CA 1
ATOM 893 C C . LYS A 1 110 ? -5.493 -7.536 -11.673 1.00 97.50 110 LYS A C 1
ATOM 895 O O . LYS A 1 110 ? -6.186 -6.870 -10.908 1.00 97.50 110 LYS A O 1
ATOM 900 N N . GLU A 1 111 ? -4.176 -7.591 -11.588 1.00 96.94 111 GLU A N 1
ATOM 901 C CA . GLU A 1 111 ? -3.371 -6.902 -10.590 1.00 96.94 111 GLU A CA 1
ATOM 902 C C . GLU A 1 111 ? -2.402 -5.959 -11.298 1.00 96.94 111 GLU A C 1
ATOM 904 O O . GLU A 1 111 ? -1.636 -6.365 -12.177 1.00 96.94 111 GLU A O 1
ATOM 909 N N . TYR A 1 112 ? -2.445 -4.688 -10.916 1.00 96.56 112 TYR A N 1
ATOM 910 C CA . TYR A 1 112 ? -1.492 -3.680 -11.346 1.00 96.56 112 TYR A CA 1
ATOM 911 C C . TYR A 1 112 ? -0.718 -3.174 -10.139 1.00 96.56 112 TYR A C 1
ATOM 913 O O . TYR A 1 112 ? -1.293 -2.639 -9.192 1.00 96.56 112 TYR A O 1
ATOM 921 N N . GLU A 1 113 ? 0.595 -3.316 -10.196 1.00 94.38 113 GLU A N 1
ATOM 922 C CA . GLU A 1 113 ? 1.521 -2.909 -9.156 1.00 94.38 113 GLU A CA 1
ATOM 923 C C . GLU A 1 113 ? 2.415 -1.787 -9.675 1.00 94.38 113 GLU A C 1
ATOM 925 O O . GLU A 1 113 ? 2.996 -1.874 -10.758 1.00 94.38 113 GLU A O 1
ATOM 930 N N . LYS A 1 114 ? 2.539 -0.736 -8.868 1.00 93.69 114 LYS A N 1
ATOM 931 C CA . LYS A 1 114 ? 3.466 0.370 -9.059 1.00 93.69 114 LYS A CA 1
ATOM 932 C C . LYS A 1 114 ? 4.330 0.491 -7.817 1.00 93.69 114 LYS A C 1
ATOM 934 O O . LYS A 1 114 ? 3.828 0.705 -6.717 1.00 93.69 114 LYS A O 1
ATOM 939 N N . MET A 1 115 ? 5.632 0.445 -8.018 1.00 91.75 115 MET A N 1
ATOM 940 C CA . MET A 1 115 ? 6.618 0.756 -7.001 1.00 91.75 115 MET A CA 1
ATOM 941 C C . MET A 1 115 ? 7.334 2.040 -7.384 1.00 91.75 115 MET A C 1
ATOM 943 O O . MET A 1 115 ? 7.878 2.152 -8.480 1.00 91.75 115 MET A O 1
ATOM 947 N N . LEU A 1 116 ? 7.338 3.005 -6.476 1.00 90.88 116 LEU A N 1
ATOM 948 C CA . LEU A 1 116 ? 8.001 4.285 -6.631 1.00 90.88 116 LEU A CA 1
ATOM 949 C C . LEU A 1 116 ? 9.019 4.455 -5.520 1.00 90.88 116 LEU A C 1
ATOM 951 O O . LEU A 1 116 ? 8.727 4.282 -4.340 1.00 90.88 116 LEU A O 1
ATOM 955 N N . PHE A 1 117 ? 10.216 4.847 -5.916 1.00 89.19 117 PHE A N 1
ATOM 956 C CA . PHE A 1 117 ? 11.313 5.063 -5.008 1.00 89.19 117 PHE A CA 1
ATOM 957 C C . PHE A 1 117 ? 11.793 6.507 -5.129 1.00 89.19 117 PHE A C 1
ATOM 959 O O . PHE A 1 117 ? 12.148 6.937 -6.226 1.00 89.19 117 PHE A O 1
ATOM 966 N N . SER A 1 118 ? 11.833 7.253 -4.019 1.00 89.88 118 SER A N 1
ATOM 967 C CA . SER A 1 118 ? 12.236 8.665 -3.986 1.00 89.88 118 SER A CA 1
ATOM 968 C C . SER A 1 118 ? 13.307 8.986 -2.957 1.00 89.88 118 SER A C 1
ATOM 970 O O . SER A 1 118 ? 13.214 8.588 -1.806 1.00 89.88 118 SER A O 1
ATOM 972 N N . MET A 1 119 ? 14.298 9.796 -3.326 1.00 88.75 119 MET A N 1
ATOM 973 C CA . MET A 1 119 ? 15.111 10.489 -2.325 1.00 88.75 119 MET A CA 1
ATOM 974 C C . MET A 1 119 ? 14.225 11.460 -1.552 1.00 88.75 119 MET A C 1
ATOM 976 O O . MET A 1 119 ? 13.475 12.223 -2.162 1.00 88.75 119 MET A O 1
ATOM 980 N N . SER A 1 120 ? 14.343 11.441 -0.229 1.00 89.50 120 SER A N 1
ATOM 981 C CA . SER A 1 120 ? 13.456 12.168 0.673 1.00 89.50 120 SER A CA 1
ATOM 982 C C . SER A 1 120 ? 14.205 13.177 1.539 1.00 89.50 120 SER A C 1
ATOM 984 O O . SER A 1 120 ? 15.432 13.110 1.700 1.00 89.50 120 SER A O 1
ATOM 986 N N . ASN A 1 121 ? 13.465 14.149 2.079 1.00 84.12 121 ASN A N 1
ATOM 987 C CA . ASN A 1 121 ? 13.990 15.237 2.906 1.00 84.12 121 ASN A CA 1
ATOM 988 C C . ASN A 1 121 ? 15.176 15.988 2.259 1.00 84.12 121 ASN A C 1
ATOM 990 O O . ASN A 1 121 ? 16.220 16.238 2.875 1.00 84.12 121 ASN A O 1
ATOM 994 N N . ILE A 1 122 ? 15.035 16.314 0.973 1.00 85.50 122 ILE A N 1
ATOM 995 C CA . ILE A 1 122 ? 16.084 16.965 0.190 1.00 85.50 122 ILE A CA 1
ATOM 996 C C . ILE A 1 122 ? 16.141 18.463 0.520 1.00 85.50 122 ILE A C 1
ATOM 998 O O . ILE A 1 122 ? 15.164 19.197 0.384 1.00 85.50 122 ILE A O 1
ATOM 1002 N N . SER A 1 123 ? 17.324 18.948 0.907 1.00 86.12 123 SER A N 1
ATOM 1003 C CA . SER A 1 123 ? 17.540 20.384 1.141 1.00 86.12 123 SER A CA 1
ATOM 1004 C C . SER A 1 123 ? 17.374 21.215 -0.140 1.00 86.12 123 SER A C 1
ATOM 1006 O O . SER A 1 123 ? 17.804 20.789 -1.215 1.00 86.12 123 SER A O 1
ATOM 1008 N N . GLU A 1 124 ? 16.899 22.458 -0.013 1.00 88.25 124 GLU A N 1
ATOM 1009 C CA . GLU A 1 124 ? 16.837 23.416 -1.133 1.00 88.25 124 GLU A CA 1
ATOM 1010 C C . GLU A 1 124 ? 18.197 23.608 -1.820 1.00 88.25 124 GLU A C 1
ATOM 1012 O O . GLU A 1 124 ? 18.292 23.703 -3.041 1.00 88.25 124 GLU A O 1
ATOM 1017 N N . LYS A 1 125 ? 19.295 23.575 -1.054 1.00 87.19 125 LYS A N 1
ATOM 1018 C CA . LYS A 1 125 ? 20.657 23.651 -1.603 1.00 87.19 125 LYS A CA 1
ATOM 1019 C C . LYS A 1 125 ? 20.964 22.505 -2.573 1.00 87.19 125 LYS A C 1
ATOM 1021 O O . LYS A 1 125 ? 21.692 22.704 -3.542 1.00 87.19 125 LYS A O 1
ATOM 1026 N N . PHE A 1 126 ? 20.458 21.300 -2.306 1.00 85.06 126 PHE A N 1
ATOM 1027 C CA . PHE A 1 126 ? 20.640 20.159 -3.202 1.00 85.06 126 PHE A CA 1
ATOM 1028 C C . PHE A 1 126 ? 19.797 20.317 -4.468 1.00 85.06 126 PHE A C 1
ATOM 1030 O O . PHE A 1 126 ? 20.336 20.157 -5.562 1.00 85.06 126 PHE A O 1
ATOM 1037 N N . LYS A 1 127 ? 18.519 20.678 -4.310 1.00 86.94 127 LYS A N 1
ATOM 1038 C CA . LYS A 1 127 ? 17.580 20.926 -5.412 1.00 86.94 127 LYS A CA 1
ATOM 1039 C C . LYS A 1 127 ? 18.090 22.009 -6.370 1.00 86.94 127 LYS A C 1
ATOM 1041 O O . LYS A 1 127 ? 18.071 21.811 -7.579 1.00 86.94 127 LYS A O 1
ATOM 1046 N N . ASN A 1 128 ? 18.680 23.081 -5.842 1.00 88.94 128 ASN A N 1
ATOM 1047 C CA . ASN A 1 128 ? 19.174 24.228 -6.615 1.00 88.94 128 ASN A CA 1
ATOM 1048 C C . ASN A 1 128 ? 20.587 24.062 -7.216 1.00 88.94 128 ASN A C 1
ATOM 1050 O O . ASN A 1 128 ? 21.168 25.026 -7.719 1.00 88.94 128 ASN A O 1
ATOM 1054 N N . LYS A 1 129 ? 21.189 22.862 -7.193 1.00 86.31 129 LYS A N 1
ATOM 1055 C CA . LYS A 1 129 ? 22.484 22.641 -7.867 1.00 86.31 129 LYS A CA 1
ATOM 1056 C C . LYS A 1 129 ? 22.355 22.859 -9.380 1.00 86.31 129 LYS A C 1
ATOM 1058 O O . LYS A 1 129 ? 21.391 22.419 -9.997 1.00 86.31 129 LYS A O 1
ATOM 1063 N N . ARG A 1 130 ? 23.394 23.426 -10.011 1.00 85.75 130 ARG A N 1
ATOM 1064 C CA . ARG A 1 130 ? 23.431 23.742 -11.459 1.00 85.75 130 ARG A CA 1
ATOM 1065 C C . ARG A 1 130 ? 23.049 22.566 -12.368 1.00 85.75 130 ARG A C 1
ATOM 1067 O O . ARG A 1 130 ? 22.405 22.773 -13.389 1.00 85.75 130 ARG A O 1
ATOM 1074 N N . ILE A 1 131 ? 23.416 21.344 -11.990 1.00 80.62 131 ILE A N 1
ATOM 1075 C CA . ILE A 1 131 ? 23.078 20.118 -12.728 1.00 80.62 131 ILE A CA 1
ATOM 1076 C C . ILE A 1 131 ? 21.569 19.841 -12.803 1.00 80.62 131 ILE A C 1
ATOM 1078 O O . ILE A 1 131 ? 21.112 19.254 -13.775 1.00 80.62 131 ILE A O 1
ATOM 1082 N N . PHE A 1 132 ? 20.787 20.321 -11.833 1.00 84.19 132 PHE A N 1
ATOM 1083 C CA . PHE A 1 132 ? 19.333 20.182 -11.807 1.00 84.19 132 PHE A CA 1
ATOM 1084 C C . PHE A 1 132 ? 18.600 21.372 -12.430 1.00 84.19 132 PHE A C 1
ATOM 1086 O O . PHE A 1 132 ? 17.373 21.381 -12.422 1.00 84.19 132 PHE A O 1
ATOM 1093 N N . ARG A 1 133 ? 19.295 22.378 -12.983 1.00 83.62 133 ARG A N 1
ATOM 1094 C CA . ARG A 1 133 ? 18.647 23.592 -13.518 1.00 83.62 133 ARG A CA 1
ATOM 1095 C C . ARG A 1 133 ? 17.554 23.273 -14.543 1.00 83.62 133 ARG A C 1
ATOM 1097 O O . ARG A 1 133 ? 16.492 23.876 -14.505 1.00 83.62 133 ARG A O 1
ATOM 1104 N N . ASN A 1 134 ? 17.794 22.282 -15.401 1.00 81.69 134 ASN A N 1
ATOM 1105 C CA . ASN A 1 134 ? 16.839 21.851 -16.425 1.00 81.69 134 ASN A CA 1
ATOM 1106 C C . ASN A 1 134 ? 15.929 20.701 -15.955 1.00 81.69 134 ASN A C 1
ATOM 1108 O O . ASN A 1 134 ? 15.121 20.222 -16.735 1.00 81.69 134 ASN A O 1
ATOM 1112 N N . TYR A 1 135 ? 16.066 20.254 -14.705 1.00 82.44 135 TYR A N 1
ATOM 1113 C CA . TYR A 1 135 ? 15.403 19.071 -14.142 1.00 82.44 135 TYR A CA 1
ATOM 1114 C C . TYR A 1 135 ? 14.639 19.390 -12.853 1.00 82.44 135 TYR A C 1
ATOM 1116 O O . TYR A 1 135 ? 14.273 18.484 -12.109 1.00 82.44 135 TYR A O 1
ATOM 1124 N N . GLN A 1 136 ? 14.373 20.675 -12.585 1.00 86.31 136 GLN A N 1
ATOM 1125 C CA . GLN A 1 136 ? 13.577 21.108 -11.430 1.00 86.31 136 GLN A CA 1
ATOM 1126 C C . GLN A 1 136 ? 12.194 20.446 -11.411 1.00 86.31 136 GLN A C 1
ATOM 1128 O O . GLN A 1 136 ? 11.677 20.141 -10.345 1.00 86.31 136 GLN A O 1
ATOM 1133 N N . PHE A 1 137 ? 11.645 20.137 -12.589 1.00 83.88 137 PHE A N 1
ATOM 1134 C CA . PHE A 1 137 ? 10.359 19.458 -12.753 1.00 83.88 137 PHE A CA 1
ATOM 1135 C C . PHE A 1 137 ? 10.320 18.015 -12.212 1.00 83.88 137 PHE A C 1
ATOM 1137 O O . PHE A 1 137 ? 9.232 17.454 -12.111 1.00 83.88 137 PHE A O 1
ATOM 1144 N N . LEU A 1 138 ? 11.475 17.389 -11.940 1.00 84.19 138 LEU A N 1
ATOM 1145 C CA . LEU A 1 138 ? 11.539 16.053 -11.334 1.00 84.19 138 LEU A CA 1
ATOM 1146 C C . LEU A 1 138 ? 11.317 16.100 -9.819 1.00 84.19 138 LEU A C 1
ATOM 1148 O O . LEU A 1 138 ? 10.964 15.081 -9.231 1.00 84.19 138 LEU A O 1
ATOM 1152 N N . PHE A 1 139 ? 11.534 17.255 -9.184 1.00 88.69 139 PHE A N 1
ATOM 1153 C CA . PHE A 1 139 ? 11.301 17.412 -7.755 1.00 88.69 139 PHE A CA 1
ATOM 1154 C C . PHE A 1 139 ? 9.809 17.587 -7.484 1.00 88.69 139 PHE A C 1
ATOM 1156 O O . PHE A 1 139 ? 9.126 18.342 -8.174 1.00 88.69 139 PHE A O 1
ATOM 1163 N N . GLN A 1 140 ? 9.323 16.901 -6.457 1.00 86.62 140 GLN A N 1
ATOM 1164 C CA . GLN A 1 140 ? 7.956 17.013 -5.966 1.00 86.62 140 GLN A CA 1
ATOM 1165 C C . GLN A 1 140 ? 7.976 17.736 -4.628 1.00 86.62 140 GLN A C 1
ATOM 1167 O O . GLN A 1 140 ? 8.755 17.390 -3.736 1.00 86.62 140 GLN A O 1
ATOM 1172 N N . GLU A 1 141 ? 7.135 18.759 -4.521 1.00 86.44 141 GLU A N 1
ATOM 1173 C CA . GLU A 1 141 ? 6.899 19.479 -3.279 1.00 86.44 141 GLU A CA 1
ATOM 1174 C C . GLU A 1 141 ? 5.609 18.981 -2.642 1.00 86.44 141 GLU A C 1
ATOM 1176 O O . GLU A 1 141 ? 4.586 18.851 -3.313 1.00 86.44 141 GLU A O 1
ATOM 1181 N N . GLN A 1 142 ? 5.669 18.722 -1.344 1.00 84.25 142 GLN A N 1
ATOM 1182 C CA . GLN A 1 142 ? 4.532 18.299 -0.543 1.00 84.25 142 GLN A CA 1
ATOM 1183 C C . GLN A 1 142 ? 4.584 18.940 0.847 1.00 84.25 142 GLN A C 1
ATOM 1185 O O . GLN A 1 142 ? 5.545 19.633 1.202 1.00 84.25 142 GLN A O 1
ATOM 1190 N N . ASP A 1 143 ? 3.539 18.724 1.646 1.00 82.31 143 ASP A N 1
ATOM 1191 C CA . ASP A 1 143 ? 3.534 19.171 3.036 1.00 82.31 143 ASP A CA 1
ATOM 1192 C C . ASP A 1 143 ? 4.675 18.485 3.806 1.00 82.31 143 ASP A C 1
ATOM 1194 O O . ASP A 1 143 ? 4.875 17.276 3.724 1.00 82.31 143 ASP A O 1
ATOM 1198 N N . SER A 1 144 ? 5.434 19.260 4.581 1.00 76.50 144 SER A N 1
ATOM 1199 C CA . SER A 1 144 ? 6.540 18.748 5.399 1.00 76.50 144 SER A CA 1
ATOM 1200 C C . SER A 1 144 ? 6.136 17.687 6.429 1.00 76.50 144 SER A C 1
ATOM 1202 O O . SER A 1 144 ? 7.005 16.965 6.914 1.00 76.50 144 SER A O 1
ATOM 1204 N N . THR A 1 145 ? 4.850 17.619 6.778 1.00 77.00 145 THR A N 1
ATOM 1205 C CA . THR A 1 145 ? 4.279 16.633 7.702 1.00 77.00 145 THR A CA 1
ATOM 1206 C C . THR A 1 145 ? 3.980 15.290 7.039 1.00 77.00 145 THR A C 1
ATOM 1208 O O . THR A 1 145 ? 3.826 14.297 7.749 1.00 77.00 145 THR A O 1
ATOM 1211 N N . GLN A 1 146 ? 3.931 15.233 5.704 1.00 82.25 146 GLN A N 1
ATOM 1212 C CA . GLN A 1 146 ? 3.758 13.983 4.970 1.00 82.25 146 GLN A CA 1
ATOM 1213 C C . GLN A 1 146 ? 5.033 13.136 5.002 1.00 82.25 146 GLN A C 1
ATOM 1215 O O . GLN A 1 146 ? 6.158 13.639 5.124 1.00 82.25 146 GLN A O 1
ATOM 1220 N N . ILE A 1 147 ? 4.849 11.822 4.877 1.00 84.56 147 ILE A N 1
ATOM 1221 C CA . ILE A 1 147 ? 5.946 10.855 4.846 1.00 84.56 147 ILE A CA 1
ATOM 1222 C C . ILE A 1 147 ? 6.888 11.195 3.680 1.00 84.56 147 ILE A C 1
ATOM 1224 O O . ILE A 1 147 ? 6.457 11.408 2.550 1.00 84.56 147 ILE A O 1
ATOM 1228 N N . GLY A 1 148 ? 8.186 11.290 3.979 1.00 82.62 148 GLY A N 1
ATOM 1229 C CA . GLY A 1 148 ? 9.225 11.706 3.030 1.00 82.62 148 GLY A CA 1
ATOM 1230 C C . GLY A 1 148 ? 9.585 13.202 3.060 1.00 82.62 148 GLY A C 1
ATOM 1231 O O . GLY A 1 148 ? 10.601 13.616 2.490 1.00 82.62 148 GLY A O 1
ATOM 1232 N N . GLY A 1 149 ? 8.832 14.019 3.803 1.00 84.25 149 GLY A N 1
ATOM 1233 C CA . GLY A 1 149 ? 9.131 15.435 4.028 1.00 84.25 149 GLY A CA 1
ATOM 1234 C C . GLY A 1 149 ? 8.847 16.325 2.815 1.00 84.25 149 GLY A C 1
ATOM 1235 O O . GLY A 1 149 ? 8.214 15.908 1.857 1.00 84.25 149 GLY A O 1
ATOM 1236 N N . LYS A 1 150 ? 9.313 17.581 2.854 1.00 84.81 150 LYS A N 1
ATOM 1237 C CA . LYS A 1 150 ? 8.866 18.629 1.915 1.00 84.81 150 LYS A CA 1
ATOM 1238 C C . LYS A 1 150 ? 9.253 18.393 0.449 1.00 84.81 150 LYS A C 1
ATOM 1240 O O . LYS A 1 150 ? 8.459 18.683 -0.435 1.00 84.81 150 LYS A O 1
ATOM 1245 N N . ASN A 1 151 ? 10.486 17.954 0.192 1.00 88.12 151 ASN A N 1
ATOM 1246 C CA . ASN A 1 151 ? 11.029 17.803 -1.160 1.00 88.12 151 ASN A CA 1
ATOM 1247 C C . ASN A 1 151 ? 11.388 16.339 -1.419 1.00 88.12 151 ASN A C 1
ATOM 1249 O O . ASN A 1 151 ? 12.267 15.791 -0.739 1.00 88.12 151 ASN A O 1
ATOM 1253 N N . LEU A 1 152 ? 10.778 15.768 -2.454 1.00 90.19 152 LEU A N 1
ATOM 1254 C CA . LEU A 1 152 ? 11.056 14.432 -2.963 1.00 90.19 152 LEU A CA 1
ATOM 1255 C C . LEU A 1 152 ? 11.688 14.513 -4.354 1.00 90.19 152 LEU A C 1
ATOM 1257 O O . LEU A 1 152 ? 11.328 15.361 -5.168 1.00 90.19 152 LEU A O 1
ATOM 1261 N N . LEU A 1 153 ? 12.621 13.613 -4.645 1.00 89.50 153 LEU A N 1
ATOM 1262 C CA . LEU A 1 153 ? 13.122 13.374 -5.998 1.00 89.50 153 LEU A CA 1
ATOM 1263 C C . LEU A 1 153 ? 12.925 11.894 -6.293 1.00 89.50 153 LEU A C 1
ATOM 1265 O O . LEU A 1 153 ? 13.664 11.092 -5.720 1.00 89.50 153 LEU A O 1
ATOM 1269 N N . PRO A 1 154 ? 11.974 11.501 -7.149 1.00 89.38 154 PRO A N 1
ATOM 1270 C CA . PRO A 1 154 ? 11.820 10.106 -7.487 1.00 89.38 154 PRO A CA 1
ATOM 1271 C C . PRO A 1 154 ? 12.972 9.652 -8.396 1.00 89.38 154 PRO A C 1
ATOM 1273 O O . PRO A 1 154 ? 13.444 10.380 -9.273 1.00 89.38 154 PRO A O 1
ATOM 1276 N N . ILE A 1 155 ? 13.497 8.470 -8.093 1.00 86.19 155 ILE A N 1
ATOM 1277 C CA . ILE A 1 155 ? 14.761 7.936 -8.616 1.00 86.19 155 ILE A CA 1
ATOM 1278 C C . ILE A 1 155 ? 14.615 6.560 -9.245 1.00 86.19 155 ILE A C 1
ATOM 1280 O O . ILE A 1 155 ? 15.496 6.148 -9.991 1.00 86.19 155 ILE A O 1
ATOM 1284 N N . TYR A 1 156 ? 13.530 5.856 -8.947 1.00 87.50 156 TYR A N 1
ATOM 1285 C CA . TYR A 1 156 ? 13.210 4.577 -9.554 1.00 87.50 156 TYR A CA 1
ATOM 1286 C C . TYR A 1 156 ? 11.697 4.396 -9.580 1.00 87.50 156 TYR A C 1
ATOM 1288 O O . TYR A 1 156 ? 10.991 4.831 -8.668 1.00 87.50 156 TYR A O 1
ATOM 1296 N N . ILE A 1 157 ? 11.214 3.787 -10.654 1.00 90.69 157 ILE A N 1
ATOM 1297 C CA . ILE A 1 157 ? 9.824 3.388 -10.808 1.00 90.69 157 ILE A CA 1
ATOM 1298 C C . ILE A 1 157 ? 9.795 2.026 -11.498 1.00 90.69 157 ILE A C 1
ATOM 1300 O O . ILE A 1 157 ? 10.556 1.787 -12.440 1.00 90.69 157 ILE A O 1
ATOM 1304 N N . GLN A 1 158 ? 8.929 1.150 -11.003 1.00 91.50 158 GLN A N 1
ATOM 1305 C CA . GLN A 1 158 ? 8.610 -0.147 -11.582 1.00 91.50 158 GLN A CA 1
ATOM 1306 C C . GLN A 1 158 ? 7.091 -0.277 -11.659 1.00 91.50 158 GLN A C 1
ATOM 1308 O O . GLN A 1 158 ? 6.376 0.068 -10.721 1.00 91.50 158 GLN A O 1
ATOM 1313 N N . GLU A 1 159 ? 6.611 -0.781 -12.784 1.00 94.12 159 GLU A N 1
ATOM 1314 C CA . GLU A 1 159 ? 5.221 -1.095 -13.069 1.00 94.12 159 GLU A CA 1
ATOM 1315 C C . GLU A 1 159 ? 5.126 -2.563 -13.483 1.00 94.12 159 GLU A C 1
ATOM 1317 O O . GLU A 1 159 ? 5.954 -3.062 -14.252 1.00 94.12 159 GLU A O 1
ATOM 1322 N N . LYS A 1 160 ? 4.098 -3.255 -13.005 1.00 94.75 160 LYS A N 1
ATOM 1323 C CA . LYS A 1 160 ? 3.817 -4.648 -13.348 1.00 94.75 160 LYS A CA 1
ATOM 1324 C C . LYS A 1 160 ? 2.315 -4.837 -13.485 1.00 94.75 160 LYS A C 1
ATOM 1326 O O . LYS A 1 160 ? 1.552 -4.399 -12.634 1.00 94.75 160 LYS A O 1
ATOM 1331 N N . LEU A 1 161 ? 1.902 -5.493 -14.561 1.00 97.50 161 LEU A N 1
ATOM 1332 C CA . LEU A 1 161 ? 0.523 -5.889 -14.812 1.00 97.50 161 LEU A CA 1
ATOM 1333 C C . LEU A 1 161 ? 0.470 -7.407 -14.943 1.00 97.50 161 LEU A C 1
ATOM 1335 O O . LEU A 1 161 ? 1.182 -7.979 -15.775 1.00 97.50 161 LEU A O 1
ATOM 1339 N N . ALA A 1 162 ? -0.372 -8.054 -14.149 1.00 97.56 162 ALA A N 1
ATOM 1340 C CA . ALA A 1 162 ? -0.518 -9.499 -14.152 1.00 97.56 162 ALA A CA 1
ATOM 1341 C C . ALA A 1 162 ? -1.978 -9.929 -14.017 1.00 97.56 162 ALA A C 1
ATOM 1343 O O . ALA A 1 162 ? -2.772 -9.254 -13.367 1.00 97.56 162 ALA A O 1
ATOM 1344 N N . ASP A 1 163 ? -2.299 -11.084 -14.588 1.00 98.12 163 ASP A N 1
ATOM 1345 C CA . ASP A 1 163 ? -3.506 -11.821 -14.232 1.00 98.12 163 ASP A CA 1
ATOM 1346 C C . ASP A 1 163 ? -3.176 -12.795 -13.096 1.00 98.12 163 ASP A C 1
ATOM 1348 O O . ASP A 1 163 ? -2.149 -13.486 -13.120 1.00 98.12 163 ASP A O 1
ATOM 1352 N N . GLN A 1 164 ? -4.052 -12.842 -12.099 1.00 97.69 164 GLN A N 1
ATOM 1353 C CA . GLN A 1 164 ? -3.960 -13.715 -10.938 1.00 97.69 164 GLN A CA 1
ATOM 1354 C C . GLN A 1 164 ? -5.081 -14.748 -10.997 1.00 97.69 164 GLN A C 1
ATOM 1356 O O . GLN A 1 164 ? -6.240 -14.395 -11.210 1.00 97.69 164 GLN A O 1
ATOM 1361 N N . TYR A 1 165 ? -4.734 -16.014 -10.775 1.00 98.00 165 TYR A N 1
ATOM 1362 C CA . TYR A 1 165 ? -5.665 -17.138 -10.728 1.00 98.00 165 TYR A CA 1
ATOM 1363 C C . TYR A 1 165 ? -5.421 -17.938 -9.455 1.00 98.00 165 TYR A C 1
ATOM 1365 O O . TYR A 1 165 ? -4.301 -18.387 -9.197 1.00 98.00 165 TYR A O 1
ATOM 1373 N N . LEU A 1 166 ? -6.473 -18.137 -8.670 1.00 96.88 166 LEU A N 1
ATOM 1374 C CA . LEU A 1 166 ? -6.458 -18.849 -7.401 1.00 96.88 166 LEU A CA 1
ATOM 1375 C C . LEU A 1 166 ? -7.565 -19.905 -7.404 1.00 96.88 166 LEU A C 1
ATOM 1377 O O . LEU A 1 166 ? -8.685 -19.646 -7.839 1.00 96.88 166 LEU A O 1
ATOM 1381 N N . SER A 1 167 ? -7.237 -21.082 -6.891 1.00 96.75 167 SER A N 1
ATOM 1382 C CA . SER A 1 167 ? -8.148 -22.190 -6.603 1.00 96.75 167 SER A CA 1
ATOM 1383 C C . SER A 1 167 ? -7.877 -22.622 -5.171 1.00 96.75 167 SER A C 1
ATOM 1385 O O . SER A 1 167 ? -6.709 -22.748 -4.796 1.00 96.75 167 SER A O 1
ATOM 1387 N N . PHE A 1 168 ? -8.918 -22.832 -4.373 1.00 95.06 168 PHE A N 1
ATOM 1388 C CA . PHE A 1 168 ? -8.790 -23.219 -2.965 1.00 95.06 168 PHE A CA 1
ATOM 1389 C C . PHE A 1 168 ? -9.115 -24.697 -2.718 1.00 95.06 168 PHE A C 1
ATOM 1391 O O . PHE A 1 168 ? -8.741 -25.217 -1.670 1.00 95.06 168 PHE A O 1
ATOM 1398 N N . ASP A 1 169 ? -9.700 -25.388 -3.702 1.00 90.19 169 ASP A N 1
ATOM 1399 C CA . ASP A 1 169 ? -9.893 -26.840 -3.685 1.00 90.19 169 ASP A CA 1
ATOM 1400 C C . ASP A 1 169 ? -9.707 -27.456 -5.094 1.00 90.19 169 ASP A C 1
ATOM 1402 O O . ASP A 1 169 ? -10.570 -27.291 -5.956 1.00 90.19 169 ASP A O 1
ATOM 1406 N N . PRO A 1 170 ? -8.561 -28.107 -5.390 1.00 92.81 170 PRO A N 1
ATOM 1407 C CA . PRO A 1 170 ? -7.338 -28.118 -4.589 1.00 92.81 170 PRO A CA 1
ATOM 1408 C C . PRO A 1 170 ? -6.651 -26.740 -4.588 1.00 92.81 170 PRO A C 1
ATOM 1410 O O . PRO A 1 170 ? -6.792 -25.953 -5.533 1.00 92.81 170 PRO A O 1
ATOM 1413 N N . THR A 1 171 ? -5.841 -26.469 -3.557 1.00 95.44 171 THR A N 1
ATOM 1414 C CA . THR A 1 171 ? -5.089 -25.210 -3.427 1.00 95.44 171 THR A CA 1
ATOM 1415 C C . THR A 1 171 ? -4.058 -25.046 -4.545 1.00 95.44 171 THR A C 1
ATOM 1417 O O . THR A 1 171 ? -3.008 -25.694 -4.548 1.00 95.44 171 THR A O 1
ATOM 1420 N N . ARG A 1 172 ? -4.326 -24.142 -5.490 1.00 95.56 172 ARG A N 1
ATOM 1421 C CA . ARG A 1 172 ? -3.451 -23.819 -6.626 1.00 95.56 172 ARG A CA 1
ATOM 1422 C C . ARG A 1 172 ? -3.426 -22.315 -6.861 1.00 95.56 172 ARG A C 1
ATOM 1424 O O . ARG A 1 172 ? -4.415 -21.621 -6.644 1.00 95.56 172 ARG A O 1
ATOM 1431 N N . SER A 1 173 ? -2.292 -21.812 -7.335 1.00 95.88 173 SER A N 1
ATOM 1432 C CA . SER A 1 173 ? -2.150 -20.413 -7.730 1.00 95.88 173 SER A CA 1
ATOM 1433 C C . SER A 1 173 ? -1.282 -20.277 -8.973 1.00 95.88 173 SER A C 1
ATOM 1435 O O . SER A 1 173 ? -0.311 -21.020 -9.154 1.00 95.88 173 SER A O 1
ATOM 1437 N N . LYS A 1 174 ? -1.646 -19.320 -9.824 1.00 97.31 174 LYS A N 1
ATOM 1438 C CA . LYS A 1 174 ? -0.925 -18.957 -11.039 1.00 97.31 174 LYS A CA 1
ATOM 1439 C C . LYS A 1 174 ? -0.945 -17.440 -11.195 1.00 97.31 174 LYS A C 1
ATOM 1441 O O . LYS A 1 174 ? -1.999 -16.818 -11.119 1.00 97.31 174 LYS A O 1
ATOM 1446 N N . THR A 1 175 ? 0.219 -16.870 -11.463 1.00 97.06 175 THR A N 1
ATOM 1447 C CA . THR A 1 175 ? 0.396 -15.468 -11.835 1.00 97.06 175 THR A CA 1
ATOM 1448 C C . THR A 1 175 ? 0.932 -15.416 -13.257 1.00 97.06 175 THR A C 1
ATOM 1450 O O . THR A 1 175 ? 1.989 -15.989 -13.535 1.00 97.06 175 THR A O 1
ATOM 1453 N N . VAL A 1 176 ? 0.238 -14.708 -14.145 1.00 97.81 176 VAL A N 1
ATOM 1454 C CA . VAL A 1 176 ? 0.657 -14.492 -15.535 1.00 97.81 176 VAL A CA 1
ATOM 1455 C C . VAL A 1 176 ? 0.989 -13.015 -15.727 1.00 97.81 176 VAL A C 1
ATOM 1457 O O . VAL A 1 176 ? 0.100 -12.172 -15.784 1.00 9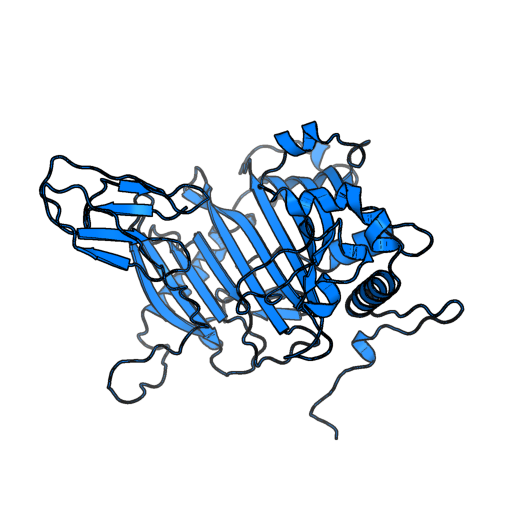7.81 176 VAL A O 1
ATOM 1460 N N . VAL A 1 177 ? 2.276 -12.679 -15.819 1.00 96.88 177 VAL A N 1
ATOM 1461 C CA . VAL A 1 177 ? 2.750 -11.304 -16.019 1.00 96.88 177 VAL A CA 1
ATOM 1462 C C . VAL A 1 177 ? 2.559 -10.911 -17.480 1.00 96.88 177 VAL A C 1
ATOM 1464 O O . VAL A 1 177 ? 3.237 -11.418 -18.377 1.00 96.88 177 VAL A O 1
ATOM 1467 N N . LEU A 1 178 ? 1.632 -9.985 -17.707 1.00 97.56 178 LEU A N 1
ATOM 1468 C CA . LEU A 1 178 ? 1.250 -9.485 -19.027 1.00 97.56 178 LEU A CA 1
ATOM 1469 C C . LEU A 1 178 ? 2.205 -8.403 -19.531 1.00 97.56 178 LEU A C 1
ATOM 1471 O O . LEU A 1 178 ? 2.471 -8.296 -20.739 1.00 97.56 178 LEU A O 1
ATOM 1475 N N . ALA A 1 179 ? 2.677 -7.579 -18.596 1.00 97.12 179 ALA A N 1
ATOM 1476 C CA . ALA A 1 179 ? 3.557 -6.457 -18.845 1.00 97.12 179 ALA A CA 1
ATOM 1477 C C . ALA A 1 179 ? 4.377 -6.122 -17.600 1.00 97.12 179 ALA A C 1
ATOM 1479 O O . ALA A 1 179 ? 3.867 -6.157 -16.482 1.00 97.12 179 ALA A O 1
ATOM 1480 N N . GLU A 1 180 ? 5.624 -5.731 -17.805 1.00 94.19 180 GLU A N 1
ATOM 1481 C CA . GLU A 1 180 ? 6.458 -5.128 -16.774 1.00 94.19 180 GLU A CA 1
ATOM 1482 C C . GLU A 1 180 ? 7.297 -4.017 -17.401 1.00 94.19 180 GLU A C 1
ATOM 1484 O O . GLU A 1 180 ? 7.680 -4.083 -18.570 1.00 94.19 180 GLU A O 1
ATOM 1489 N N . LYS A 1 181 ? 7.509 -2.942 -16.654 1.00 92.38 181 LYS A N 1
ATOM 1490 C CA . LYS A 1 181 ? 8.301 -1.795 -17.087 1.00 92.38 181 LYS A CA 1
ATOM 1491 C C . LYS A 1 181 ? 9.019 -1.255 -15.872 1.00 92.38 181 LYS A C 1
ATOM 1493 O O . LYS A 1 181 ? 8.402 -1.041 -14.840 1.00 92.38 181 LYS A O 1
ATOM 1498 N N . GLN A 1 182 ? 10.312 -1.020 -15.989 1.00 91.12 182 GLN A N 1
ATOM 1499 C CA . GLN A 1 182 ? 11.085 -0.419 -14.917 1.00 91.12 182 GLN A CA 1
ATOM 1500 C C . GLN A 1 182 ? 12.086 0.571 -15.482 1.00 91.12 182 GLN A C 1
ATOM 1502 O O . GLN A 1 182 ? 12.393 0.580 -16.675 1.00 91.12 182 GLN A O 1
ATOM 1507 N N . VAL A 1 183 ? 12.575 1.429 -14.603 1.00 89.56 183 VAL A N 1
ATOM 1508 C CA . VAL A 1 183 ? 13.771 2.212 -14.875 1.00 89.56 183 VAL A CA 1
ATOM 1509 C C . VAL A 1 183 ? 14.962 1.267 -14.990 1.00 89.56 183 VAL A C 1
ATOM 1511 O O . VAL A 1 183 ? 15.218 0.484 -14.081 1.00 89.56 183 VAL A O 1
ATOM 1514 N N . GLU A 1 184 ? 15.697 1.384 -16.092 1.00 86.94 184 GLU A N 1
ATOM 1515 C CA . GLU A 1 184 ? 16.936 0.645 -16.319 1.00 86.94 184 GLU A CA 1
ATOM 1516 C C . GLU A 1 184 ? 18.133 1.526 -15.959 1.00 86.94 184 GLU A C 1
ATOM 1518 O O . GLU A 1 184 ? 18.371 2.590 -16.542 1.00 86.94 184 GLU A O 1
ATOM 1523 N N . PHE A 1 185 ? 18.886 1.085 -14.961 1.00 85.12 185 PHE A N 1
ATOM 1524 C CA . PHE A 1 185 ? 20.170 1.665 -14.618 1.00 85.12 185 PHE A CA 1
ATOM 1525 C C . PHE A 1 185 ? 21.281 1.116 -15.511 1.00 85.12 185 PHE A C 1
ATOM 1527 O O . PHE A 1 185 ? 21.192 0.018 -16.049 1.00 85.12 185 PHE A O 1
ATOM 1534 N N . ASP A 1 186 ? 22.368 1.864 -15.653 1.00 83.44 186 ASP A N 1
ATOM 1535 C CA . ASP A 1 186 ? 23.567 1.375 -16.318 1.00 83.44 186 ASP A CA 1
ATOM 1536 C C . ASP A 1 186 ? 24.137 0.180 -15.536 1.00 83.44 186 ASP A C 1
ATOM 1538 O O . ASP A 1 186 ? 24.623 0.329 -14.408 1.00 83.44 186 ASP A O 1
ATOM 1542 N N . ASN A 1 187 ? 24.083 -1.000 -16.167 1.00 81.88 187 ASN A N 1
ATOM 1543 C CA . ASN A 1 187 ? 24.493 -2.289 -15.599 1.00 81.88 187 ASN A CA 1
ATOM 1544 C C . ASN A 1 187 ? 25.939 -2.303 -15.077 1.00 81.88 187 ASN A C 1
ATOM 1546 O O . ASN A 1 187 ? 26.294 -3.160 -14.276 1.00 81.88 187 ASN A O 1
ATOM 1550 N N . ARG A 1 188 ? 26.789 -1.351 -15.491 1.00 77.56 188 ARG A N 1
ATOM 1551 C CA . ARG A 1 188 ? 28.151 -1.207 -14.947 1.00 77.56 188 ARG A CA 1
ATOM 1552 C C . ARG A 1 188 ? 28.172 -0.767 -13.485 1.00 77.56 188 ARG A C 1
ATOM 1554 O O . ARG A 1 188 ? 29.197 -0.910 -12.827 1.00 77.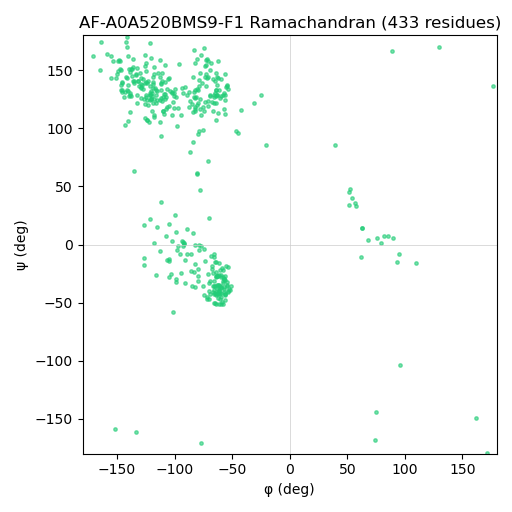56 188 ARG A O 1
ATOM 1561 N N . PHE A 1 189 ? 27.093 -0.159 -12.999 1.00 71.31 189 PHE A N 1
ATOM 1562 C CA . PHE A 1 189 ? 27.020 0.390 -11.646 1.00 71.31 189 PHE A CA 1
ATOM 1563 C C . PHE A 1 189 ? 25.978 -0.303 -10.773 1.00 71.31 189 PHE A C 1
ATOM 1565 O O . PHE A 1 189 ? 26.107 -0.234 -9.550 1.00 71.31 189 PHE A O 1
ATOM 1572 N N . ILE A 1 190 ? 24.938 -0.886 -11.374 1.00 74.31 190 ILE A N 1
ATOM 1573 C CA . ILE A 1 190 ? 23.756 -1.397 -10.678 1.00 74.31 190 ILE A CA 1
ATOM 1574 C C . ILE A 1 190 ? 23.266 -2.675 -11.374 1.00 74.31 190 ILE A C 1
ATOM 1576 O O . ILE A 1 190 ? 22.998 -2.652 -12.571 1.00 74.31 190 ILE A O 1
ATOM 1580 N N . ASP A 1 191 ? 23.093 -3.764 -10.620 1.00 76.94 191 ASP A N 1
ATOM 1581 C CA . ASP A 1 191 ? 22.400 -4.966 -11.099 1.00 76.94 191 ASP A CA 1
ATOM 1582 C C . ASP A 1 191 ? 20.879 -4.758 -11.041 1.00 76.94 191 ASP A C 1
ATOM 1584 O O . ASP A 1 191 ? 20.243 -4.907 -9.994 1.00 76.94 191 ASP A O 1
ATOM 1588 N N . ASN A 1 192 ? 20.287 -4.403 -12.182 1.00 82.31 192 ASN A N 1
ATOM 1589 C CA . ASN A 1 192 ? 18.847 -4.176 -12.295 1.00 82.31 192 ASN A CA 1
ATOM 1590 C C . ASN A 1 192 ? 18.015 -5.421 -11.951 1.00 82.31 192 ASN A C 1
ATOM 1592 O O . ASN A 1 192 ? 16.947 -5.288 -11.352 1.00 82.31 192 ASN A O 1
ATOM 1596 N N . GLN A 1 193 ? 18.484 -6.625 -12.299 1.00 79.06 193 GLN A N 1
ATOM 1597 C CA . GLN A 1 193 ? 17.734 -7.857 -12.040 1.00 79.06 193 GLN A CA 1
ATOM 1598 C C . GLN A 1 193 ? 17.783 -8.233 -10.561 1.00 79.06 193 GLN A C 1
ATOM 1600 O O . GLN A 1 193 ? 16.745 -8.557 -9.981 1.00 79.06 193 GLN A O 1
ATOM 1605 N N . GLY A 1 194 ? 18.960 -8.135 -9.941 1.00 74.06 194 GLY A N 1
ATOM 1606 C CA . GLY A 1 194 ? 19.132 -8.335 -8.505 1.00 74.06 194 GLY A CA 1
ATOM 1607 C C . GLY A 1 194 ? 18.296 -7.357 -7.683 1.00 74.06 194 GLY A C 1
ATOM 1608 O O . GLY A 1 194 ? 17.582 -7.780 -6.773 1.00 74.06 194 GLY A O 1
ATOM 1609 N N . MET A 1 195 ? 18.299 -6.067 -8.041 1.00 76.44 195 MET A N 1
ATOM 1610 C CA . MET A 1 195 ? 17.450 -5.071 -7.377 1.00 76.44 195 MET A CA 1
ATOM 1611 C C . MET A 1 195 ? 15.960 -5.371 -7.534 1.00 76.44 195 MET A C 1
ATOM 1613 O O . MET A 1 195 ? 15.232 -5.330 -6.544 1.00 76.44 195 MET A O 1
ATOM 1617 N N . LYS A 1 196 ? 15.503 -5.708 -8.747 1.00 76.62 196 LYS A N 1
ATOM 1618 C CA . LYS A 1 196 ? 14.105 -6.082 -8.987 1.00 76.62 196 LYS A CA 1
ATOM 1619 C C . LYS A 1 196 ? 13.699 -7.277 -8.124 1.00 76.62 196 LYS A C 1
ATOM 1621 O O . LYS A 1 196 ? 12.713 -7.208 -7.398 1.00 76.62 196 LYS A O 1
ATOM 1626 N N . ALA A 1 197 ? 14.482 -8.357 -8.155 1.00 75.38 197 ALA A N 1
ATOM 1627 C CA . ALA A 1 197 ? 14.215 -9.558 -7.365 1.00 75.38 197 ALA A CA 1
ATOM 1628 C C . ALA A 1 197 ? 14.224 -9.279 -5.854 1.00 75.38 197 ALA A C 1
ATOM 1630 O O . ALA A 1 197 ? 13.456 -9.881 -5.099 1.00 75.38 197 ALA A O 1
ATOM 1631 N N . TYR A 1 198 ? 15.087 -8.364 -5.412 1.00 71.69 198 TYR A N 1
ATOM 1632 C CA . TYR A 1 198 ? 15.126 -7.912 -4.033 1.00 71.69 198 TYR A CA 1
ATOM 1633 C C . TYR A 1 198 ? 13.840 -7.159 -3.654 1.00 71.69 198 TYR A C 1
ATOM 1635 O O . TYR A 1 198 ? 13.204 -7.491 -2.651 1.00 71.69 198 TYR A O 1
ATOM 1643 N N . PHE A 1 199 ? 13.423 -6.175 -4.453 1.00 73.94 199 PHE A N 1
ATOM 1644 C CA . PHE A 1 199 ? 12.226 -5.395 -4.149 1.00 73.94 199 PHE A CA 1
ATOM 1645 C C . PHE A 1 199 ? 10.946 -6.235 -4.210 1.00 73.94 199 PHE A C 1
ATOM 1647 O O . PHE A 1 199 ? 10.109 -6.109 -3.315 1.00 73.94 199 PHE A O 1
ATOM 1654 N N . ASP A 1 200 ? 10.849 -7.151 -5.181 1.00 71.12 200 ASP A N 1
ATOM 1655 C CA . ASP A 1 200 ? 9.749 -8.117 -5.298 1.00 71.12 200 ASP A CA 1
ATOM 1656 C C . ASP A 1 200 ? 9.627 -8.993 -4.025 1.00 71.12 200 ASP A C 1
ATOM 1658 O O . ASP A 1 200 ? 8.539 -9.455 -3.687 1.00 71.12 200 ASP A O 1
ATOM 1662 N N . ARG A 1 201 ? 10.728 -9.223 -3.287 1.00 66.19 201 ARG A N 1
ATOM 1663 C CA . ARG A 1 201 ? 10.727 -9.969 -2.013 1.00 66.19 201 ARG A CA 1
ATOM 1664 C C . ARG A 1 201 ? 10.385 -9.095 -0.806 1.00 66.19 201 ARG A C 1
ATOM 1666 O O . ARG A 1 201 ? 9.774 -9.585 0.142 1.00 66.19 201 ARG A O 1
ATOM 1673 N N . MET A 1 202 ? 10.825 -7.839 -0.806 1.00 62.72 202 MET A N 1
ATOM 1674 C CA . MET A 1 202 ? 10.710 -6.948 0.351 1.00 62.72 202 MET A CA 1
ATOM 1675 C C . MET A 1 202 ? 9.264 -6.539 0.648 1.00 62.72 202 MET A C 1
ATOM 1677 O O . MET A 1 202 ? 8.906 -6.327 1.809 1.00 62.72 202 MET A O 1
ATOM 1681 N N . TYR A 1 203 ? 8.436 -6.436 -0.389 1.00 66.25 203 TYR A N 1
ATOM 1682 C CA . TYR A 1 203 ? 7.050 -6.025 -0.252 1.00 66.25 203 TYR A CA 1
ATOM 1683 C C . TYR A 1 203 ? 6.099 -7.178 -0.554 1.00 66.25 203 TYR A C 1
ATOM 1685 O O . TYR A 1 203 ? 5.700 -7.408 -1.692 1.00 66.25 203 TYR A O 1
ATOM 1693 N N . GLN A 1 204 ? 5.708 -7.891 0.497 1.00 69.25 204 GLN A N 1
ATOM 1694 C CA . GLN A 1 204 ? 4.619 -8.855 0.411 1.00 69.25 204 GLN A CA 1
ATOM 1695 C C . GLN A 1 204 ? 3.266 -8.140 0.292 1.00 69.25 204 GLN A C 1
ATOM 1697 O O . GLN A 1 204 ? 3.115 -6.965 0.643 1.00 69.25 204 GLN A O 1
ATOM 1702 N N . ASN A 1 205 ? 2.266 -8.853 -0.226 1.00 83.31 205 ASN A N 1
ATOM 1703 C CA . ASN A 1 205 ? 0.901 -8.346 -0.266 1.00 83.31 205 ASN A CA 1
ATOM 1704 C C . ASN A 1 205 ? 0.374 -8.158 1.159 1.00 83.31 205 ASN A C 1
ATOM 1706 O O . ASN A 1 205 ? 0.430 -9.069 1.980 1.00 83.31 205 ASN A O 1
ATOM 1710 N N . ILE A 1 206 ? -0.141 -6.962 1.440 1.00 90.75 206 ILE A N 1
ATOM 1711 C CA . ILE A 1 206 ? -0.716 -6.639 2.740 1.00 90.75 206 ILE A CA 1
ATOM 1712 C C . ILE A 1 206 ? -2.133 -7.192 2.791 1.00 90.75 206 ILE A C 1
ATOM 1714 O O . ILE A 1 206 ? -3.001 -6.780 2.022 1.00 90.75 206 ILE A O 1
ATOM 1718 N N . ASN A 1 207 ? -2.373 -8.082 3.747 1.00 92.62 207 ASN A N 1
ATOM 1719 C CA . ASN A 1 207 ? -3.693 -8.614 4.025 1.00 92.62 207 ASN A CA 1
ATOM 1720 C C . ASN A 1 207 ? -4.056 -8.376 5.493 1.00 92.62 207 ASN A C 1
ATOM 1722 O O . ASN A 1 207 ? -3.554 -9.037 6.398 1.00 92.62 207 ASN A O 1
ATOM 1726 N N . ILE A 1 208 ? -4.975 -7.439 5.734 1.00 96.25 208 ILE A N 1
ATOM 1727 C CA . ILE A 1 208 ? -5.465 -7.153 7.087 1.00 96.25 208 ILE A CA 1
ATOM 1728 C C . ILE A 1 208 ? -6.209 -8.348 7.701 1.00 96.25 208 ILE A C 1
ATOM 1730 O O . ILE A 1 208 ? -6.267 -8.464 8.921 1.00 96.25 208 ILE A O 1
ATOM 1734 N N . TYR A 1 209 ? -6.747 -9.257 6.880 1.00 95.81 209 TYR A N 1
ATOM 1735 C CA . TYR A 1 209 ? -7.458 -10.447 7.344 1.00 95.81 209 TYR A CA 1
ATOM 1736 C C . TYR A 1 209 ? -6.540 -11.570 7.808 1.00 95.81 209 TYR A C 1
ATOM 1738 O O . TYR A 1 209 ? -7.064 -12.535 8.356 1.00 95.81 209 TYR A O 1
ATOM 1746 N N . ASP A 1 210 ? -5.219 -11.455 7.686 1.00 92.81 210 ASP A N 1
ATOM 1747 C CA . ASP A 1 210 ? -4.285 -12.382 8.329 1.00 92.81 210 ASP A CA 1
ATOM 1748 C C . ASP A 1 210 ? -4.085 -12.026 9.808 1.00 92.81 210 ASP A C 1
ATOM 1750 O O . ASP A 1 210 ? -4.399 -10.922 10.252 1.00 92.81 210 ASP A O 1
ATOM 1754 N N . ASN A 1 211 ? -3.616 -12.978 10.622 1.00 91.88 211 ASN A N 1
ATOM 1755 C CA . ASN A 1 211 ? -3.324 -12.686 12.033 1.00 91.88 211 ASN A CA 1
ATOM 1756 C C . ASN A 1 211 ? -2.098 -11.773 12.176 1.00 91.88 211 ASN A C 1
ATOM 1758 O O . ASN A 1 211 ? -2.062 -10.933 13.075 1.00 91.88 211 ASN A O 1
ATOM 1762 N N . ASN A 1 212 ? -1.126 -11.916 11.278 1.00 92.38 212 ASN A N 1
ATOM 1763 C CA . ASN A 1 212 ? 0.087 -11.117 11.229 1.00 92.38 212 ASN A CA 1
ATOM 1764 C C . ASN A 1 212 ? 0.222 -10.502 9.837 1.00 92.38 212 ASN A C 1
ATOM 1766 O O . ASN A 1 212 ? -0.051 -11.165 8.841 1.00 92.38 212 ASN A O 1
ATOM 1770 N N . ILE A 1 213 ? 0.641 -9.242 9.788 1.00 91.50 213 ILE A N 1
ATOM 1771 C CA . ILE A 1 213 ? 0.950 -8.527 8.554 1.00 91.50 213 ILE A CA 1
ATOM 1772 C C . ILE A 1 213 ? 2.466 -8.355 8.501 1.00 91.50 213 ILE A C 1
ATOM 1774 O O . ILE A 1 213 ? 3.039 -7.626 9.317 1.00 91.50 213 ILE A O 1
ATOM 1778 N N . SER A 1 214 ? 3.098 -9.028 7.544 1.00 85.19 214 SER A N 1
ATOM 1779 C CA . SER A 1 214 ? 4.538 -8.951 7.309 1.00 85.19 214 SER A CA 1
ATOM 1780 C C . SER A 1 214 ? 4.874 -7.719 6.471 1.00 85.19 214 SER A C 1
ATOM 1782 O O . SER A 1 214 ? 4.460 -7.604 5.317 1.00 85.19 214 SER A O 1
ATOM 1784 N N . VAL A 1 215 ? 5.630 -6.780 7.040 1.00 81.12 215 VAL A N 1
ATOM 1785 C CA . VAL A 1 215 ? 6.076 -5.558 6.355 1.00 81.12 215 VAL A CA 1
ATOM 1786 C C . VAL A 1 215 ? 7.527 -5.269 6.733 1.00 81.12 215 VAL A C 1
ATOM 1788 O O . VAL A 1 215 ? 7.867 -5.224 7.913 1.00 81.12 215 VAL A O 1
ATOM 1791 N N . MET A 1 216 ? 8.400 -5.070 5.736 1.00 73.00 216 MET A N 1
ATOM 1792 C CA . MET A 1 216 ? 9.837 -4.787 5.934 1.00 73.00 216 MET A CA 1
ATOM 1793 C C . MET A 1 216 ? 10.540 -5.806 6.843 1.00 73.00 216 MET A C 1
ATOM 1795 O O . MET A 1 216 ? 11.240 -5.432 7.784 1.00 73.00 216 MET A O 1
ATOM 1799 N N . SER A 1 217 ? 10.329 -7.098 6.582 1.00 72.38 217 SER A N 1
ATOM 1800 C CA . SER A 1 217 ? 10.922 -8.206 7.353 1.00 72.38 217 SER A CA 1
ATOM 1801 C C . SER A 1 217 ? 10.507 -8.265 8.831 1.00 72.38 217 SER A C 1
ATOM 1803 O O . SER A 1 217 ? 11.143 -8.969 9.610 1.00 72.38 217 SER A O 1
ATOM 1805 N N . ASN A 1 218 ? 9.463 -7.530 9.225 1.00 79.69 218 ASN A N 1
ATOM 1806 C CA . ASN A 1 218 ? 8.886 -7.560 10.564 1.00 79.69 218 ASN A CA 1
ATOM 1807 C C . ASN A 1 218 ? 7.427 -8.008 10.489 1.00 79.69 218 ASN A C 1
ATOM 1809 O O . ASN A 1 218 ? 6.703 -7.617 9.573 1.00 79.69 218 ASN A O 1
ATOM 1813 N N . ASP A 1 219 ? 6.992 -8.766 11.491 1.00 84.94 219 ASP A N 1
ATOM 1814 C CA . ASP A 1 219 ? 5.603 -9.185 11.632 1.00 84.94 219 ASP A CA 1
ATOM 1815 C C . ASP A 1 219 ? 4.899 -8.330 12.677 1.00 84.94 219 ASP A C 1
ATOM 1817 O O . ASP A 1 219 ? 5.284 -8.287 13.846 1.00 84.94 219 ASP A O 1
ATOM 1821 N N . PHE A 1 220 ? 3.823 -7.680 12.256 1.00 90.56 220 PHE A N 1
ATOM 1822 C CA . PHE A 1 220 ? 2.957 -6.903 13.131 1.00 90.56 220 PHE A CA 1
ATOM 1823 C C . PHE A 1 220 ? 1.638 -7.643 13.317 1.00 90.56 220 PHE A C 1
ATOM 1825 O O . PHE A 1 220 ? 1.094 -8.201 12.364 1.00 90.56 220 PHE A O 1
ATOM 1832 N N . LEU A 1 221 ? 1.091 -7.645 14.533 1.00 93.06 221 LEU A N 1
ATOM 1833 C CA . LEU A 1 221 ? -0.241 -8.202 14.765 1.00 93.06 221 LEU A CA 1
ATOM 1834 C C . LEU A 1 221 ? -1.282 -7.380 13.989 1.00 93.06 221 LEU A C 1
ATOM 1836 O O . LEU A 1 221 ? -1.282 -6.152 14.052 1.00 93.06 221 LEU A O 1
ATOM 1840 N N . SER A 1 222 ? -2.188 -8.041 13.274 1.00 96.88 222 SER A N 1
ATOM 1841 C CA . SER A 1 222 ? -3.304 -7.351 12.626 1.00 96.88 222 SER A CA 1
ATOM 1842 C C . SER A 1 222 ? -4.265 -6.759 13.673 1.00 96.88 222 SER A C 1
ATOM 1844 O O . SER A 1 222 ? -4.558 -7.420 14.677 1.00 96.88 222 SER A O 1
ATOM 1846 N N . PRO A 1 223 ? -4.843 -5.560 13.447 1.00 97.31 223 PRO A N 1
ATOM 1847 C CA . PRO A 1 223 ? -5.867 -4.993 14.330 1.00 97.31 223 PRO A CA 1
ATOM 1848 C C . PRO A 1 223 ? -7.174 -5.797 14.348 1.00 97.31 223 PRO A C 1
ATOM 1850 O O . PRO A 1 223 ? -8.026 -5.545 15.196 1.00 97.31 223 PRO A O 1
ATOM 1853 N N . ILE A 1 224 ? -7.330 -6.763 13.438 1.00 97.56 224 ILE A N 1
ATOM 1854 C CA . ILE A 1 224 ? -8.455 -7.702 13.407 1.00 97.56 224 ILE A CA 1
ATOM 1855 C C . ILE A 1 224 ? -8.004 -9.151 13.660 1.00 97.56 224 ILE A C 1
ATOM 1857 O O . ILE A 1 224 ? -8.756 -10.083 13.416 1.00 97.56 224 ILE A O 1
ATOM 1861 N N . ALA A 1 225 ? -6.790 -9.388 14.162 1.00 96.69 225 ALA A N 1
ATOM 1862 C CA . ALA A 1 225 ? -6.381 -10.727 14.589 1.00 96.69 225 ALA A CA 1
ATOM 1863 C C . ALA A 1 225 ? -7.260 -11.249 15.742 1.00 96.69 225 ALA A C 1
ATOM 1865 O O . ALA A 1 225 ? -7.808 -10.470 16.524 1.00 96.69 225 ALA A O 1
ATOM 1866 N N . ASN A 1 226 ? -7.318 -12.572 15.931 1.00 92.56 226 ASN A N 1
ATOM 1867 C CA . ASN A 1 226 ? -8.122 -13.187 17.003 1.00 92.56 226 ASN A CA 1
ATOM 1868 C C . ASN A 1 226 ? -7.783 -12.635 18.402 1.00 92.56 226 ASN A C 1
ATOM 1870 O O . ASN A 1 226 ? -8.658 -12.473 19.249 1.00 92.56 226 ASN A O 1
ATOM 1874 N N . SER A 1 227 ? -6.509 -12.314 18.642 1.00 91.44 227 SER A N 1
ATOM 1875 C CA . SER A 1 227 ? -6.009 -11.762 19.905 1.00 91.44 227 SER A CA 1
ATOM 1876 C C . SER A 1 227 ? -5.993 -10.228 19.956 1.00 91.44 227 SER A C 1
ATOM 1878 O O . SER A 1 227 ? -5.613 -9.664 20.984 1.00 91.44 227 SER A O 1
ATOM 1880 N N . ALA A 1 228 ? -6.423 -9.530 18.898 1.00 95.25 228 ALA A N 1
ATOM 1881 C CA . ALA A 1 228 ? -6.334 -8.074 18.791 1.00 95.25 228 ALA A CA 1
ATOM 1882 C C . ALA A 1 228 ? -6.957 -7.311 19.985 1.00 95.25 228 ALA A C 1
ATOM 1884 O O . ALA A 1 228 ? -6.306 -6.389 20.484 1.00 95.25 228 ALA A O 1
ATOM 1885 N N . PRO A 1 229 ? -8.121 -7.701 20.556 1.00 95.00 229 PRO A N 1
ATOM 1886 C CA . PRO A 1 229 ? -8.684 -7.049 21.747 1.00 95.00 229 PRO A CA 1
ATOM 1887 C C . PRO A 1 229 ? -7.774 -7.056 22.981 1.00 95.00 229 PRO A C 1
ATOM 1889 O O . PRO A 1 229 ? -7.948 -6.221 23.874 1.00 95.00 229 PRO A O 1
ATOM 18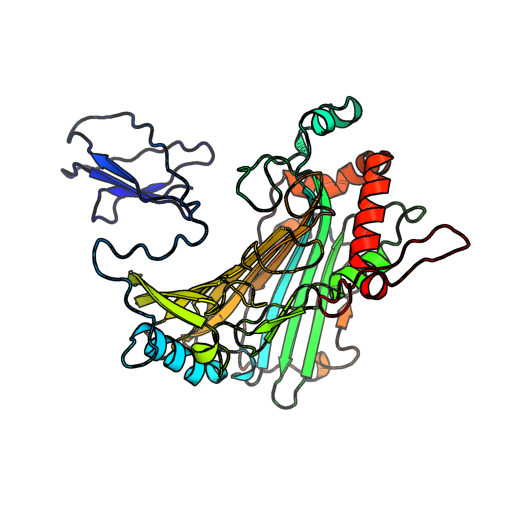92 N N . THR A 1 230 ? -6.806 -7.971 23.057 1.00 91.56 230 THR A N 1
ATOM 1893 C CA . THR A 1 230 ? -5.829 -8.045 24.152 1.00 91.56 230 THR A CA 1
ATOM 1894 C C . THR A 1 230 ? -4.701 -7.035 23.980 1.00 91.56 230 THR A C 1
ATOM 1896 O O . THR A 1 230 ? -4.229 -6.501 24.977 1.00 91.56 230 THR A O 1
ATOM 1899 N N . PHE A 1 231 ? -4.315 -6.703 22.748 1.00 91.75 231 PHE A N 1
ATOM 1900 C CA . PHE A 1 231 ? -3.155 -5.850 22.454 1.00 91.75 231 PHE A CA 1
ATOM 1901 C C . PHE A 1 231 ? -3.529 -4.417 22.068 1.00 91.75 231 PHE A C 1
ATOM 1903 O O . PHE A 1 231 ? -2.763 -3.484 22.315 1.00 91.75 231 PHE A O 1
ATOM 1910 N N . TYR A 1 232 ? -4.740 -4.222 21.550 1.00 95.56 232 TYR A N 1
ATOM 1911 C CA . TYR A 1 232 ? -5.242 -2.932 21.098 1.00 95.56 232 TYR A CA 1
ATOM 1912 C C . TYR A 1 232 ? -6.320 -2.362 22.015 1.00 95.56 232 TYR A C 1
ATOM 1914 O O . TYR A 1 232 ? -7.042 -3.072 22.722 1.00 95.56 232 TYR A O 1
ATOM 1922 N N . LYS A 1 233 ? -6.422 -1.036 21.978 1.00 93.38 233 LYS A N 1
ATOM 1923 C CA . LYS A 1 233 ? -7.578 -0.267 22.425 1.00 93.38 233 LYS A CA 1
ATOM 1924 C C . LYS A 1 233 ? -8.358 0.161 21.191 1.00 93.38 233 LYS A C 1
ATOM 1926 O O . LYS A 1 233 ? -7.761 0.723 20.281 1.00 93.38 233 LYS A O 1
ATOM 1931 N N . PHE A 1 234 ? -9.663 -0.067 21.203 1.00 93.50 234 PHE A N 1
ATOM 1932 C CA . PHE A 1 234 ? -10.599 0.294 20.141 1.00 93.50 234 PHE A CA 1
ATOM 1933 C C . PHE A 1 234 ? -11.547 1.407 20.584 1.00 93.50 234 PHE A C 1
ATOM 1935 O O . PHE A 1 234 ? -12.027 1.389 21.724 1.00 93.50 234 PHE A O 1
ATOM 1942 N N . PHE A 1 235 ? -11.837 2.332 19.669 1.00 89.12 235 PHE A N 1
ATOM 1943 C CA . PHE A 1 235 ? -12.734 3.468 19.863 1.00 89.12 235 PHE A CA 1
ATOM 1944 C C . PHE A 1 235 ? -13.610 3.648 18.623 1.00 89.12 235 PHE A C 1
ATOM 1946 O O . PHE A 1 235 ? -13.088 3.749 17.516 1.00 89.12 235 PHE A O 1
ATOM 1953 N N . ILE A 1 236 ? -14.929 3.718 18.801 1.00 85.38 236 ILE A N 1
ATOM 1954 C CA . ILE A 1 236 ? -15.827 4.179 17.736 1.00 85.38 236 ILE A CA 1
ATOM 1955 C C . ILE A 1 236 ? -15.657 5.692 17.651 1.00 85.38 236 ILE A C 1
ATOM 1957 O O . ILE A 1 236 ? -15.941 6.391 18.625 1.00 85.38 236 ILE A O 1
ATOM 1961 N N . THR A 1 237 ? -15.144 6.179 16.526 1.00 79.69 237 THR A N 1
ATOM 1962 C CA . THR A 1 237 ? -14.824 7.601 16.340 1.00 79.69 237 THR A CA 1
ATOM 1963 C C . THR A 1 237 ? -15.832 8.323 15.463 1.00 79.69 237 THR A C 1
ATOM 1965 O O . THR A 1 237 ? -16.053 9.512 15.671 1.00 79.69 237 THR A O 1
ATOM 1968 N N . ASP A 1 238 ? -16.493 7.614 14.547 1.00 75.62 238 ASP A N 1
ATOM 1969 C CA . ASP A 1 238 ? -17.540 8.182 13.700 1.00 75.62 238 ASP A CA 1
ATOM 1970 C C . ASP A 1 238 ? -18.514 7.097 13.207 1.00 75.62 238 ASP A C 1
ATOM 1972 O O . ASP A 1 238 ? -18.222 5.898 13.224 1.00 75.62 238 ASP A O 1
ATOM 1976 N N . THR A 1 239 ? -19.690 7.514 12.750 1.00 76.44 239 THR A N 1
ATOM 1977 C CA . THR A 1 239 ? -20.641 6.678 12.013 1.00 76.44 239 THR A CA 1
ATOM 1978 C C . THR A 1 239 ? -20.981 7.366 10.701 1.00 76.44 239 THR A C 1
ATOM 1980 O O . THR A 1 239 ? -21.708 8.359 10.663 1.00 76.44 239 THR A O 1
ATOM 1983 N N . VAL A 1 240 ? -20.494 6.800 9.601 1.00 73.81 240 VAL A N 1
ATOM 1984 C CA . VAL A 1 240 ? -20.698 7.339 8.260 1.00 73.81 240 VAL A CA 1
ATOM 1985 C C . VAL A 1 240 ? -21.905 6.652 7.630 1.00 73.81 240 VAL A C 1
ATOM 1987 O O . VAL A 1 240 ? -21.878 5.466 7.298 1.00 73.81 240 VAL A O 1
ATOM 1990 N N . LYS A 1 241 ? -22.988 7.410 7.444 1.00 68.75 241 LYS A N 1
ATOM 1991 C CA . LYS A 1 241 ? -24.139 6.966 6.648 1.00 68.75 241 LYS A CA 1
ATOM 1992 C C . LYS A 1 241 ? -23.874 7.280 5.178 1.00 68.75 241 LYS A C 1
ATOM 1994 O O . LYS A 1 241 ? -23.684 8.442 4.825 1.00 68.75 241 LYS A O 1
ATOM 1999 N N . SER A 1 242 ? -23.872 6.262 4.321 1.00 57.50 242 SER A N 1
ATOM 2000 C CA . SER A 1 242 ? -23.697 6.414 2.872 1.00 57.50 242 SER A CA 1
ATOM 2001 C C . SER A 1 242 ? -24.841 5.750 2.102 1.00 57.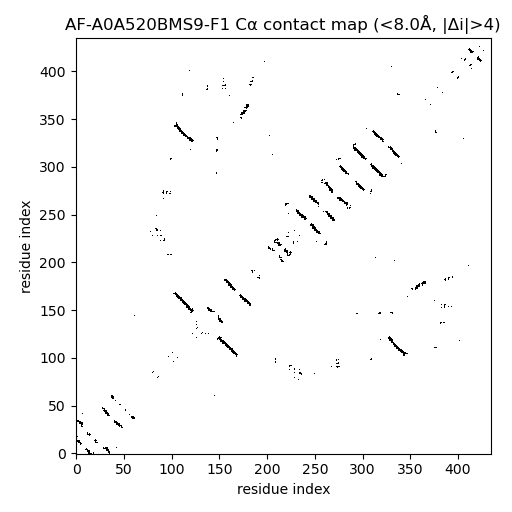50 242 SER A C 1
ATOM 2003 O O . SER A 1 242 ? -25.556 4.909 2.645 1.00 57.50 242 SER A O 1
ATOM 2005 N N . ALA A 1 243 ? -25.002 6.093 0.819 1.00 50.12 243 ALA A N 1
ATOM 2006 C CA . ALA A 1 243 ? -25.979 5.443 -0.062 1.00 50.12 243 ALA A CA 1
ATOM 2007 C C . ALA A 1 243 ? -25.723 3.930 -0.236 1.00 50.12 243 ALA A C 1
ATOM 2009 O O . ALA A 1 243 ? -26.645 3.185 -0.548 1.00 50.12 243 ALA A O 1
ATOM 2010 N N . THR A 1 244 ? -24.487 3.477 0.001 1.00 59.03 244 THR A N 1
ATOM 2011 C CA . THR A 1 244 ? -24.050 2.075 -0.093 1.00 59.03 244 THR A CA 1
ATOM 2012 C C . THR A 1 244 ? -24.158 1.296 1.224 1.00 59.03 244 THR A C 1
ATOM 2014 O O . THR A 1 244 ? -23.785 0.127 1.266 1.00 59.03 244 THR A O 1
ATOM 2017 N N . GLY A 1 245 ? -24.650 1.922 2.300 1.00 69.44 245 GLY A N 1
ATOM 2018 C CA . GLY A 1 245 ? -24.802 1.307 3.620 1.00 69.44 245 GLY A CA 1
ATOM 2019 C C . GLY A 1 245 ? -24.214 2.144 4.758 1.00 69.44 245 GLY A C 1
ATOM 2020 O O . GLY A 1 245 ? -23.528 3.150 4.542 1.00 69.44 245 GLY A O 1
ATOM 2021 N N . ASN A 1 246 ? -24.505 1.726 5.991 1.00 83.00 246 ASN A N 1
ATOM 2022 C CA . ASN A 1 246 ? -23.932 2.316 7.198 1.00 83.00 246 ASN A CA 1
ATOM 2023 C C . ASN A 1 246 ? -22.546 1.721 7.459 1.00 83.00 246 ASN A C 1
ATOM 2025 O O . ASN A 1 246 ? -22.378 0.500 7.434 1.00 83.00 246 ASN A O 1
ATOM 2029 N N . VAL A 1 247 ? -21.580 2.590 7.741 1.00 89.56 247 VAL A N 1
ATOM 2030 C CA . VAL A 1 247 ? -20.191 2.223 8.010 1.00 89.56 247 VAL A CA 1
ATOM 2031 C C . VAL A 1 247 ? -19.771 2.854 9.330 1.00 89.56 247 VAL A C 1
ATOM 2033 O O . VAL A 1 247 ? -20.037 4.032 9.569 1.00 89.56 247 VAL A O 1
ATOM 2036 N N . ILE A 1 248 ? -19.121 2.086 10.197 1.00 90.12 248 ILE A N 1
ATOM 2037 C CA . ILE A 1 248 ? -18.576 2.592 11.459 1.00 90.12 248 ILE A CA 1
ATOM 2038 C C . ILE A 1 248 ? -17.078 2.816 11.296 1.00 90.12 248 ILE A C 1
ATOM 2040 O O . ILE A 1 248 ? -16.357 1.907 10.884 1.00 90.12 248 ILE A O 1
ATOM 2044 N N . GLU A 1 249 ? -16.609 4.016 11.640 1.00 92.12 249 GLU A N 1
ATOM 2045 C CA . GLU A 1 249 ? -15.182 4.284 11.787 1.00 92.12 249 GLU A CA 1
ATOM 2046 C C . GLU A 1 249 ? -14.737 3.811 13.175 1.00 92.12 249 GLU A C 1
ATOM 2048 O O . GLU A 1 249 ? -15.215 4.292 14.208 1.00 92.12 249 GLU A O 1
ATOM 2053 N N . LEU A 1 250 ? -13.822 2.848 13.188 1.00 92.81 250 LEU A N 1
ATOM 2054 C CA . LEU A 1 250 ? -13.248 2.274 14.390 1.00 92.81 250 LEU A CA 1
ATOM 2055 C C . LEU A 1 250 ? -11.744 2.544 14.421 1.00 92.81 250 LEU A C 1
ATOM 2057 O O . LEU A 1 250 ? -10.971 1.959 13.662 1.00 92.81 250 LEU A O 1
ATOM 2061 N N . SER A 1 251 ? -11.330 3.416 15.332 1.00 95.25 251 SER A N 1
ATOM 2062 C CA . SER A 1 251 ? -9.924 3.711 15.587 1.00 95.25 251 SER A CA 1
ATOM 2063 C C . SER A 1 251 ? -9.315 2.688 16.543 1.00 95.25 251 SER A C 1
ATOM 2065 O O . SER A 1 251 ? -9.973 2.234 17.484 1.00 95.25 251 SER A O 1
ATOM 2067 N N . PHE A 1 252 ? -8.045 2.349 16.333 1.00 95.88 252 PHE A N 1
ATOM 2068 C CA . PHE A 1 252 ? -7.293 1.418 17.165 1.00 95.88 252 PHE A CA 1
ATOM 2069 C C . PHE A 1 252 ? -5.873 1.919 17.453 1.00 95.88 252 PHE A C 1
ATOM 2071 O O . PHE A 1 252 ? -5.226 2.557 16.625 1.00 95.88 252 PHE A O 1
ATOM 2078 N N . THR A 1 253 ? -5.374 1.623 18.651 1.00 94.12 253 THR A N 1
ATOM 2079 C CA . THR A 1 253 ? -4.015 1.981 19.087 1.00 94.12 253 THR A CA 1
ATOM 2080 C C . THR A 1 253 ? -3.481 0.940 20.074 1.00 94.12 253 THR A C 1
ATOM 2082 O O . THR A 1 253 ? -4.284 0.338 20.800 1.00 94.12 253 THR A O 1
ATOM 2085 N N . PRO A 1 254 ? -2.162 0.691 20.137 1.00 91.38 254 PRO A N 1
ATOM 2086 C CA . PRO A 1 254 ? -1.583 -0.247 21.091 1.00 91.38 254 PRO A CA 1
ATOM 2087 C C . PRO A 1 254 ? -1.941 0.097 22.542 1.00 91.38 254 PRO A C 1
ATOM 2089 O O . PRO A 1 254 ? -2.068 1.262 22.943 1.00 91.38 254 PRO A O 1
ATOM 2092 N N . ARG A 1 255 ? -2.096 -0.924 23.388 1.00 88.62 255 ARG A N 1
ATOM 2093 C CA . ARG A 1 255 ? -2.296 -0.703 24.828 1.00 88.62 255 ARG A CA 1
ATOM 2094 C C . ARG A 1 255 ? -1.086 -0.054 25.475 1.00 88.62 255 ARG A C 1
ATOM 2096 O O . ARG A 1 255 ? -1.277 0.876 26.271 1.00 88.62 255 ARG A O 1
ATOM 2103 N N . THR A 1 256 ? 0.095 -0.542 25.113 1.00 83.88 256 THR A N 1
ATOM 2104 C CA . THR A 1 256 ? 1.396 -0.075 25.578 1.00 83.88 256 THR A CA 1
ATOM 2105 C C . THR A 1 256 ? 2.072 0.687 24.448 1.00 83.88 256 THR A C 1
ATOM 2107 O O . THR A 1 256 ? 2.181 0.206 23.323 1.00 83.88 256 THR A O 1
ATOM 2110 N N . LYS A 1 257 ? 2.508 1.914 24.738 1.00 76.62 257 LYS A N 1
ATOM 2111 C CA . LYS A 1 257 ? 3.269 2.708 23.770 1.00 76.62 257 LYS A CA 1
ATOM 2112 C C . LYS A 1 257 ? 4.646 2.059 23.598 1.00 76.62 257 LYS A C 1
ATOM 2114 O O . LYS A 1 257 ? 5.328 1.857 24.595 1.00 76.62 257 LYS A O 1
ATOM 2119 N N . GLY A 1 258 ? 5.045 1.780 22.359 1.00 73.94 258 GLY A N 1
ATOM 2120 C CA . GLY A 1 258 ? 6.351 1.193 22.033 1.00 73.94 258 GLY A CA 1
ATOM 2121 C C . GLY A 1 258 ? 6.299 -0.256 21.545 1.00 73.94 258 GLY A C 1
ATOM 2122 O O . GLY A 1 258 ? 7.261 -0.692 20.918 1.00 73.94 258 GLY A O 1
ATOM 2123 N N . ASP A 1 259 ? 5.185 -0.966 21.759 1.00 81.31 259 ASP A N 1
ATOM 2124 C CA . ASP A 1 259 ? 4.979 -2.299 21.186 1.00 81.31 259 ASP A CA 1
ATOM 2125 C C . ASP A 1 259 ? 5.036 -2.226 19.652 1.00 81.31 259 ASP A C 1
ATOM 2127 O O . ASP A 1 259 ? 4.525 -1.275 19.054 1.00 81.31 259 ASP A O 1
ATOM 2131 N N . MET A 1 260 ? 5.623 -3.241 19.009 1.00 85.50 260 MET A N 1
ATOM 2132 C CA . MET A 1 260 ? 5.648 -3.388 17.547 1.00 85.50 260 MET A CA 1
ATOM 2133 C C . MET A 1 260 ? 4.258 -3.750 17.008 1.00 85.50 260 MET A C 1
ATOM 2135 O O . MET A 1 260 ? 3.976 -4.874 16.603 1.00 85.50 260 MET A O 1
ATOM 2139 N N . LEU A 1 261 ? 3.363 -2.773 17.048 1.00 90.81 261 LEU A N 1
ATOM 2140 C CA . LEU A 1 261 ? 1.958 -2.887 16.704 1.00 90.81 261 LEU A CA 1
ATOM 2141 C C . LEU A 1 261 ? 1.537 -1.656 15.898 1.00 90.81 261 LEU A C 1
ATOM 2143 O O . LEU A 1 261 ? 2.072 -0.560 16.076 1.00 90.81 261 LEU A O 1
ATOM 2147 N N . PHE A 1 262 ? 0.549 -1.835 15.026 1.00 95.00 262 PHE A N 1
ATOM 2148 C CA . PHE A 1 262 ? -0.014 -0.727 14.260 1.00 95.00 262 PHE A CA 1
ATOM 2149 C C . PHE A 1 262 ? -0.868 0.235 15.100 1.00 95.00 262 PHE A C 1
ATOM 2151 O O . PHE A 1 262 ? -1.418 -0.124 16.135 1.00 95.00 262 PHE A O 1
ATOM 2158 N N . GLU A 1 263 ? -1.069 1.446 14.604 1.00 94.75 263 GLU A N 1
ATOM 2159 C CA . GLU A 1 263 ? -2.122 2.358 15.051 1.00 94.75 263 GLU A CA 1
ATOM 2160 C C . GLU A 1 263 ? -2.826 2.959 13.834 1.00 94.75 263 GLU A C 1
ATOM 2162 O O . GLU A 1 263 ? -2.211 3.140 12.784 1.00 94.75 263 GLU A O 1
ATOM 2167 N N . GLY A 1 264 ? -4.123 3.233 13.944 1.00 95.25 264 GLY A N 1
ATOM 2168 C CA . GLY A 1 264 ? -4.894 3.713 12.804 1.00 95.25 264 GLY A CA 1
ATOM 2169 C C . GLY A 1 264 ? -6.390 3.557 12.982 1.00 95.25 264 GLY A C 1
ATOM 2170 O O . GLY A 1 264 ? -6.912 3.611 14.096 1.00 95.25 264 GLY A O 1
ATOM 2171 N N . LYS A 1 265 ? -7.085 3.364 11.865 1.00 95.38 265 LYS A N 1
ATOM 2172 C CA . LYS A 1 265 ? -8.533 3.188 11.816 1.00 95.38 265 LYS A CA 1
ATOM 2173 C C . LYS A 1 265 ? -8.973 2.243 10.711 1.00 95.38 265 LYS A C 1
ATOM 2175 O O . LYS A 1 265 ? -8.346 2.147 9.655 1.00 95.38 265 LYS A O 1
ATOM 2180 N N . ILE A 1 266 ? -10.089 1.573 10.962 1.00 97.12 266 ILE A N 1
ATOM 2181 C CA . ILE A 1 266 ? -10.793 0.722 10.008 1.00 97.12 266 ILE A CA 1
ATOM 2182 C C . ILE A 1 266 ? -12.244 1.174 9.879 1.00 97.12 266 ILE A C 1
ATOM 2184 O O . ILE A 1 266 ? -12.838 1.689 10.823 1.00 97.12 266 ILE A O 1
ATOM 2188 N N . TYR A 1 267 ? -12.808 0.976 8.699 1.00 95.38 267 TYR A N 1
ATOM 2189 C CA . TYR A 1 267 ? -14.185 1.300 8.362 1.00 95.38 267 TYR A CA 1
ATOM 2190 C C . TYR A 1 267 ? -14.949 -0.004 8.176 1.00 95.38 267 TYR A C 1
ATOM 2192 O O . TYR A 1 267 ? -14.627 -0.782 7.277 1.00 95.38 267 TYR A O 1
ATOM 2200 N N . ILE A 1 268 ? -15.919 -0.259 9.050 1.00 95.88 268 ILE A N 1
ATOM 2201 C CA . ILE A 1 268 ? -16.601 -1.550 9.169 1.00 95.88 268 ILE A CA 1
ATOM 2202 C C . ILE A 1 268 ? -18.031 -1.420 8.661 1.00 95.88 268 ILE A C 1
ATOM 2204 O O . ILE A 1 268 ? -18.769 -0.528 9.078 1.00 95.88 268 ILE A O 1
ATOM 2208 N N . THR A 1 269 ? -18.421 -2.323 7.771 1.00 93.94 269 THR A N 1
ATOM 2209 C CA . THR A 1 269 ? -19.783 -2.405 7.233 1.00 93.94 269 THR A CA 1
ATOM 2210 C C . THR A 1 269 ? -20.775 -2.918 8.275 1.00 93.94 269 THR A C 1
ATOM 2212 O O . THR A 1 269 ? -20.463 -3.799 9.074 1.00 93.94 269 THR A O 1
ATOM 2215 N N . MET A 1 270 ? -21.994 -2.376 8.256 1.00 92.19 270 MET A N 1
ATOM 2216 C CA . MET A 1 270 ? -23.078 -2.753 9.175 1.00 92.19 270 MET A CA 1
ATOM 2217 C C . MET A 1 270 ? -24.221 -3.487 8.459 1.00 92.19 270 MET A C 1
ATOM 2219 O O . MET A 1 270 ? -25.390 -3.281 8.775 1.00 92.19 270 MET A O 1
ATOM 2223 N N . ASP A 1 271 ? -23.890 -4.317 7.467 1.00 88.31 271 ASP A N 1
ATOM 2224 C CA . ASP A 1 271 ? -24.840 -5.116 6.677 1.00 88.31 271 ASP A CA 1
ATOM 2225 C C . ASP A 1 271 ? -24.947 -6.581 7.146 1.00 88.31 271 ASP A C 1
ATOM 2227 O O . ASP A 1 271 ? -25.550 -7.411 6.472 1.00 88.31 271 ASP A O 1
ATOM 2231 N N . GLY A 1 272 ? -24.369 -6.892 8.311 1.00 88.75 272 GLY A N 1
ATOM 2232 C CA . GLY A 1 272 ? -24.307 -8.236 8.889 1.00 88.75 272 GLY A CA 1
ATOM 2233 C C . GLY A 1 272 ? -23.033 -9.012 8.542 1.00 88.75 272 GLY A C 1
ATOM 2234 O O . GLY A 1 272 ? -22.726 -9.981 9.231 1.00 88.75 272 GLY A O 1
ATOM 2235 N N . ASN A 1 273 ? -22.252 -8.573 7.546 1.00 91.00 273 ASN A N 1
ATOM 2236 C CA . ASN A 1 273 ? -20.977 -9.217 7.205 1.00 91.00 273 ASN A CA 1
ATOM 2237 C C . ASN A 1 273 ? -19.800 -8.701 8.040 1.00 91.00 273 ASN A C 1
ATOM 2239 O O . ASN A 1 273 ? -18.784 -9.387 8.143 1.00 91.00 273 ASN A O 1
ATOM 2243 N N . TYR A 1 274 ? -19.908 -7.493 8.607 1.00 94.50 274 TYR A N 1
ATOM 2244 C CA . TYR A 1 274 ? -18.841 -6.835 9.376 1.00 94.50 274 TYR A CA 1
ATOM 2245 C C . TYR A 1 274 ? -17.498 -6.788 8.627 1.00 94.50 274 TYR A C 1
ATOM 2247 O O . TYR A 1 274 ? -16.423 -6.888 9.218 1.00 94.50 274 TYR A O 1
ATOM 2255 N N . ALA A 1 275 ? -17.558 -6.648 7.302 1.00 95.44 275 ALA A N 1
ATOM 2256 C CA . ALA A 1 275 ? -16.388 -6.555 6.444 1.00 95.44 275 ALA A CA 1
ATOM 2257 C C . ALA A 1 275 ? -15.695 -5.197 6.605 1.00 95.44 275 ALA A C 1
ATOM 2259 O O . ALA A 1 275 ? -16.353 -4.164 6.787 1.00 95.44 275 ALA A O 1
ATOM 2260 N N . VAL A 1 276 ? -14.368 -5.196 6.482 1.00 96.00 276 VAL A N 1
ATOM 2261 C CA . VAL A 1 276 ? -13.564 -3.976 6.375 1.00 96.00 276 VAL A CA 1
ATOM 2262 C C . VAL A 1 276 ? -13.735 -3.407 4.968 1.00 96.00 276 VAL A C 1
ATOM 2264 O O . VAL A 1 276 ? -13.379 -4.058 3.992 1.00 96.00 276 VAL A O 1
ATOM 2267 N N . GLN A 1 277 ? -14.263 -2.188 4.866 1.00 94.50 277 GLN A N 1
ATOM 2268 C CA . GLN A 1 277 ? -14.405 -1.460 3.600 1.00 94.50 277 GLN A CA 1
ATOM 2269 C C . GLN A 1 277 ? -13.179 -0.589 3.295 1.00 94.50 277 GLN A C 1
ATOM 2271 O O . GLN A 1 277 ? -12.808 -0.384 2.142 1.00 94.50 277 GLN A O 1
ATOM 2276 N N . LYS A 1 278 ? -12.543 -0.051 4.335 1.00 95.56 278 LYS A N 1
ATOM 2277 C CA . LYS A 1 278 ? -11.325 0.755 4.229 1.00 95.56 278 LYS A CA 1
ATOM 2278 C C . LYS A 1 278 ? -10.496 0.589 5.497 1.00 95.56 278 LYS A C 1
ATOM 2280 O O . LYS A 1 278 ? -11.054 0.459 6.584 1.00 95.56 278 LYS A O 1
ATOM 2285 N N . ALA A 1 279 ? -9.179 0.638 5.374 1.00 97.31 279 ALA A N 1
ATOM 2286 C CA . ALA A 1 279 ? -8.259 0.717 6.500 1.00 97.31 279 ALA A CA 1
ATOM 2287 C C . ALA A 1 279 ? -7.183 1.767 6.212 1.00 97.31 279 ALA A C 1
ATOM 2289 O O . ALA A 1 279 ? -6.726 1.888 5.080 1.00 97.31 279 ALA A O 1
ATOM 2290 N N . SER A 1 280 ? -6.798 2.537 7.223 1.00 97.00 280 SER A N 1
ATOM 2291 C CA . SER A 1 280 ? -5.668 3.467 7.164 1.00 97.00 280 SER A CA 1
ATOM 2292 C C . SER A 1 280 ? -4.919 3.358 8.481 1.00 97.00 280 SER A C 1
ATOM 2294 O O . SER A 1 280 ? -5.487 3.619 9.545 1.00 97.00 280 SER A O 1
ATOM 2296 N N . PHE A 1 281 ? -3.690 2.864 8.426 1.00 96.19 281 PHE A N 1
ATOM 2297 C CA . PHE A 1 281 ? -2.910 2.558 9.614 1.00 96.19 281 PHE A CA 1
ATOM 2298 C C . PHE A 1 281 ? -1.419 2.629 9.342 1.00 96.19 281 PHE A C 1
ATOM 2300 O O . PHE A 1 281 ? -0.960 2.513 8.216 1.00 96.19 281 PHE A O 1
ATOM 2307 N N . GLY A 1 282 ? -0.652 2.816 10.397 1.00 93.88 282 GLY A N 1
ATOM 2308 C CA . GLY A 1 282 ? 0.792 2.904 10.334 1.00 93.88 282 GLY A CA 1
ATOM 2309 C C . GLY A 1 282 ? 1.385 2.441 11.643 1.00 93.88 282 GLY A C 1
ATOM 2310 O O . GLY A 1 282 ? 0.750 1.724 12.416 1.00 93.88 282 GLY A O 1
ATOM 2311 N N . VAL A 1 283 ? 2.608 2.865 11.908 1.00 89.00 283 VAL A N 1
ATOM 2312 C CA . VAL A 1 283 ? 3.281 2.582 13.174 1.00 89.00 283 VAL A CA 1
ATOM 2313 C C . VAL A 1 283 ? 3.517 3.857 13.949 1.00 89.00 283 VAL A C 1
ATOM 2315 O O . VAL A 1 283 ? 3.780 4.918 13.382 1.00 89.00 283 VAL A O 1
ATOM 2318 N N . ASN A 1 284 ? 3.479 3.736 15.271 1.00 85.25 284 ASN A N 1
ATOM 2319 C CA . ASN A 1 284 ? 3.805 4.856 16.129 1.00 85.25 284 ASN A CA 1
ATOM 2320 C C . ASN A 1 284 ? 5.280 5.241 15.940 1.00 85.25 284 ASN A C 1
ATOM 2322 O O . ASN A 1 284 ? 6.161 4.400 16.075 1.00 85.25 284 ASN A O 1
ATOM 2326 N N . LYS A 1 285 ? 5.581 6.523 15.716 1.00 78.19 285 LYS A N 1
ATOM 2327 C CA . LYS A 1 285 ? 6.963 7.022 15.532 1.00 78.19 285 LYS A CA 1
ATOM 2328 C C . LYS A 1 285 ? 7.952 6.646 16.650 1.00 78.19 285 LYS A C 1
ATOM 2330 O O . LYS A 1 285 ? 9.160 6.751 16.463 1.00 78.19 285 LYS A O 1
ATOM 2335 N N . ASN A 1 286 ? 7.449 6.271 17.829 1.00 75.94 286 ASN A N 1
ATOM 2336 C CA . ASN A 1 286 ? 8.268 5.901 18.979 1.00 75.94 286 ASN A CA 1
ATOM 2337 C C . ASN A 1 286 ? 8.631 4.409 19.018 1.00 75.94 286 ASN A C 1
ATOM 2339 O O . ASN A 1 286 ? 9.427 4.027 19.875 1.00 75.94 286 ASN A O 1
ATOM 2343 N N . ILE A 1 287 ? 8.071 3.561 18.144 1.00 81.38 287 ILE A N 1
ATOM 2344 C CA . ILE A 1 287 ? 8.479 2.152 18.101 1.00 81.38 287 ILE A CA 1
ATOM 2345 C C . ILE A 1 287 ? 9.901 2.029 17.553 1.00 81.38 287 ILE A C 1
ATOM 2347 O O . ILE A 1 287 ? 10.371 2.851 16.756 1.00 81.38 287 ILE A O 1
ATOM 2351 N N . ASN A 1 288 ? 10.621 1.000 17.994 1.00 72.94 288 ASN A N 1
ATOM 2352 C CA . ASN A 1 288 ? 11.986 0.788 17.543 1.00 72.94 288 ASN A CA 1
ATOM 2353 C C . ASN A 1 288 ? 12.036 -0.021 16.243 1.00 72.94 288 ASN A C 1
ATOM 2355 O O . ASN A 1 288 ? 12.320 -1.211 16.264 1.00 72.94 288 ASN A O 1
ATOM 2359 N N . LEU A 1 289 ? 11.784 0.643 15.114 1.00 78.62 289 LEU A N 1
ATOM 2360 C CA . LEU A 1 289 ? 12.099 0.096 13.797 1.00 78.62 289 LEU A CA 1
ATOM 2361 C C . LEU A 1 289 ? 13.418 0.674 13.297 1.00 78.62 289 LEU A C 1
ATOM 2363 O O . LEU A 1 289 ? 13.611 1.893 13.256 1.00 78.62 289 LEU A O 1
ATOM 2367 N N . ASN A 1 290 ? 14.334 -0.213 12.924 1.00 73.81 290 ASN A N 1
ATOM 2368 C CA . ASN A 1 290 ? 15.626 0.181 12.387 1.00 73.81 290 ASN A CA 1
ATOM 2369 C C . ASN A 1 290 ? 15.433 0.932 11.069 1.00 73.81 290 ASN A C 1
ATOM 2371 O O . ASN A 1 290 ? 14.750 0.455 10.168 1.00 73.81 290 ASN A O 1
ATOM 2375 N N . PHE A 1 291 ? 16.045 2.114 10.972 1.00 75.00 291 PHE A N 1
ATOM 2376 C CA . PHE A 1 291 ? 16.059 2.982 9.789 1.00 75.00 291 PHE A CA 1
ATOM 2377 C C . PHE A 1 291 ? 14.699 3.513 9.308 1.00 75.00 291 PHE A C 1
ATOM 2379 O O . PHE A 1 291 ? 14.697 4.424 8.488 1.00 75.00 291 PHE A O 1
ATOM 2386 N N . VAL A 1 292 ? 13.564 3.029 9.816 1.00 84.12 292 VAL A N 1
ATOM 2387 C CA . VAL A 1 292 ? 12.223 3.519 9.461 1.00 84.12 292 VAL A CA 1
ATOM 2388 C C . VAL A 1 292 ? 11.881 4.756 10.291 1.00 84.12 292 VAL A C 1
ATOM 2390 O O . VAL A 1 292 ? 11.959 4.749 11.519 1.00 84.12 292 VAL A O 1
ATOM 2393 N N . ARG A 1 293 ? 11.487 5.831 9.610 1.00 85.06 293 ARG A N 1
ATOM 2394 C CA . ARG A 1 293 ? 11.060 7.106 10.210 1.00 85.06 293 ARG A CA 1
ATOM 2395 C C . ARG A 1 293 ? 9.546 7.236 10.283 1.00 85.06 293 ARG A C 1
ATOM 2397 O O . ARG A 1 293 ? 9.021 7.863 11.199 1.00 85.06 293 ARG A O 1
ATOM 2404 N N . GLY A 1 294 ? 8.856 6.649 9.314 1.00 88.00 294 GLY A N 1
ATOM 2405 C CA . GLY A 1 294 ? 7.406 6.643 9.227 1.00 88.00 294 GLY A CA 1
ATOM 2406 C C . GLY A 1 294 ? 6.944 5.594 8.231 1.00 88.00 294 GLY A C 1
ATOM 2407 O O . GLY A 1 294 ? 7.660 5.277 7.281 1.00 88.00 294 GLY A O 1
ATOM 2408 N N . MET A 1 295 ? 5.756 5.056 8.471 1.00 89.88 295 MET A N 1
ATOM 2409 C CA . MET A 1 295 ? 5.107 4.097 7.592 1.00 89.88 295 MET A CA 1
ATOM 2410 C C . MET A 1 295 ? 3.601 4.305 7.657 1.00 89.88 295 MET A C 1
ATOM 2412 O O . MET A 1 295 ? 3.050 4.465 8.747 1.00 89.88 295 MET A O 1
ATOM 2416 N N . GLU A 1 296 ? 2.965 4.261 6.497 1.00 93.56 296 GLU A N 1
ATOM 2417 C CA . GLU A 1 296 ? 1.524 4.346 6.328 1.00 93.56 296 GLU A CA 1
ATOM 2418 C C . GLU A 1 296 ? 1.064 3.288 5.332 1.00 93.56 296 GLU A C 1
ATOM 2420 O O . GLU A 1 296 ? 1.715 3.027 4.320 1.00 93.56 296 GLU A O 1
ATOM 2425 N N . ILE A 1 297 ? -0.061 2.670 5.654 1.00 95.62 297 ILE A N 1
ATOM 2426 C CA . ILE A 1 297 ? -0.740 1.655 4.874 1.00 95.62 297 ILE A CA 1
ATOM 2427 C C . ILE A 1 297 ? -2.183 2.108 4.694 1.00 95.62 297 ILE A C 1
ATOM 2429 O O . ILE A 1 297 ? -2.903 2.335 5.669 1.00 95.62 297 ILE A O 1
ATOM 2433 N N . GLU A 1 298 ? -2.624 2.178 3.446 1.00 96.94 298 GLU A N 1
ATOM 2434 C CA . GLU A 1 298 ? -4.013 2.413 3.082 1.00 96.94 298 GLU A CA 1
ATOM 2435 C C . GLU A 1 298 ? -4.554 1.221 2.301 1.00 96.94 298 GLU A C 1
ATOM 2437 O O . GLU A 1 298 ? -4.000 0.831 1.276 1.00 96.94 298 GLU A O 1
ATOM 2442 N N . LEU A 1 299 ? -5.664 0.655 2.763 1.00 97.62 299 LEU A N 1
ATOM 2443 C CA . LEU A 1 299 ? -6.377 -0.419 2.080 1.00 97.62 299 LEU A CA 1
ATOM 2444 C C . LEU A 1 299 ? -7.787 0.058 1.747 1.00 97.62 299 LEU A C 1
ATOM 2446 O O . LEU A 1 299 ? -8.470 0.624 2.605 1.00 97.62 299 LEU A O 1
ATOM 2450 N N . ALA A 1 300 ? -8.240 -0.207 0.530 1.00 96.19 300 ALA A N 1
ATOM 2451 C CA . ALA A 1 300 ? -9.613 0.008 0.102 1.00 96.19 300 ALA A CA 1
ATOM 2452 C C . ALA A 1 300 ? -10.193 -1.303 -0.422 1.00 96.19 300 ALA A C 1
ATOM 2454 O O . ALA A 1 300 ? -9.505 -2.073 -1.094 1.00 96.19 300 ALA A O 1
ATOM 2455 N N . PHE A 1 301 ? -11.457 -1.542 -0.094 1.00 95.25 301 PHE A N 1
ATOM 2456 C CA . PHE A 1 301 ? -12.184 -2.732 -0.490 1.00 95.25 301 PHE A CA 1
ATOM 2457 C C . PHE A 1 301 ? -13.461 -2.345 -1.226 1.00 95.25 301 PHE A C 1
ATOM 2459 O O . PHE A 1 301 ? -14.173 -1.418 -0.828 1.00 95.25 301 PHE A O 1
ATOM 2466 N N . GLU A 1 302 ? -13.776 -3.094 -2.274 1.00 92.06 302 GLU A N 1
ATOM 2467 C CA . GLU A 1 302 ? -14.984 -2.920 -3.074 1.00 92.06 302 GLU A CA 1
ATOM 2468 C C . GLU A 1 302 ? -15.942 -4.083 -2.878 1.00 92.06 302 GLU A C 1
ATOM 2470 O O . GLU A 1 302 ? -15.535 -5.217 -2.625 1.00 92.06 302 GLU A O 1
ATOM 2475 N N . LYS A 1 303 ? -17.237 -3.775 -2.971 1.00 90.56 303 LYS A N 1
ATOM 2476 C CA . LYS A 1 303 ? -18.304 -4.759 -2.826 1.00 90.56 303 LYS A CA 1
ATOM 2477 C C . LYS A 1 303 ? -18.455 -5.530 -4.137 1.00 90.56 303 LYS A C 1
ATOM 2479 O O . LYS A 1 303 ? -18.722 -4.938 -5.178 1.00 90.56 303 LYS A O 1
ATOM 2484 N N . ASN A 1 304 ? -18.305 -6.842 -4.062 1.00 87.75 304 ASN A N 1
ATOM 2485 C CA . ASN A 1 304 ? -18.557 -7.785 -5.139 1.00 87.75 304 ASN A CA 1
ATOM 2486 C C . ASN A 1 304 ? -20.071 -7.980 -5.363 1.00 87.75 304 ASN A C 1
ATOM 2488 O O . ASN A 1 304 ? -20.904 -7.583 -4.541 1.00 87.75 304 ASN A O 1
ATOM 2492 N N . THR A 1 305 ? -20.442 -8.642 -6.459 1.00 86.62 305 THR A N 1
ATOM 2493 C CA . THR A 1 305 ? -21.845 -8.906 -6.827 1.00 86.62 305 THR A CA 1
ATOM 2494 C C . THR A 1 305 ? -22.598 -9.760 -5.806 1.00 86.62 305 THR A C 1
ATOM 2496 O O . THR A 1 305 ? -23.814 -9.650 -5.687 1.00 86.62 305 THR A O 1
ATOM 2499 N N . ASP A 1 306 ? -21.890 -10.593 -5.045 1.00 86.19 306 ASP A N 1
ATOM 2500 C CA . ASP A 1 306 ? -22.439 -11.444 -3.983 1.00 86.19 306 ASP A CA 1
ATOM 2501 C C . ASP A 1 306 ? -22.471 -10.757 -2.603 1.00 86.19 306 ASP A C 1
ATOM 2503 O O . ASP A 1 306 ? -22.676 -11.401 -1.577 1.00 86.19 306 ASP A O 1
ATOM 2507 N N . SER A 1 307 ? -22.283 -9.436 -2.573 1.00 85.44 307 SER A N 1
ATOM 2508 C CA . SER A 1 307 ? -22.245 -8.596 -1.374 1.00 85.44 307 SER A CA 1
ATOM 2509 C C . SER A 1 307 ? -21.057 -8.780 -0.427 1.00 85.44 307 SER A C 1
ATOM 2511 O O . SER A 1 307 ? -21.010 -8.089 0.593 1.00 85.44 307 SER A O 1
ATOM 2513 N N . ARG A 1 308 ? -20.072 -9.619 -0.759 1.00 88.44 308 ARG A N 1
ATOM 2514 C CA . ARG A 1 308 ? -18.788 -9.663 -0.043 1.00 88.44 308 ARG A CA 1
ATOM 2515 C C . ARG A 1 308 ? -17.838 -8.589 -0.555 1.00 88.44 308 ARG A C 1
ATOM 2517 O O . ARG A 1 308 ? -18.084 -7.978 -1.586 1.00 88.44 308 ARG A O 1
ATOM 2524 N N . TYR A 1 309 ? -16.748 -8.351 0.166 1.00 91.56 309 TYR A N 1
ATOM 2525 C CA . TYR A 1 309 ? -15.769 -7.323 -0.180 1.00 91.56 309 TYR A CA 1
ATOM 2526 C C . TYR A 1 309 ? -14.440 -7.950 -0.608 1.00 91.56 309 TYR A C 1
ATOM 2528 O O . TYR A 1 309 ? -13.977 -8.898 0.023 1.00 91.56 309 TYR A O 1
ATOM 2536 N N . TYR A 1 310 ? -13.818 -7.413 -1.657 1.00 92.75 310 TYR A N 1
ATOM 2537 C CA . TYR A 1 310 ? -12.458 -7.764 -2.079 1.00 92.75 310 TYR A CA 1
ATOM 2538 C C . TYR A 1 310 ? -11.543 -6.545 -1.987 1.00 92.75 310 TYR A C 1
ATOM 2540 O O . TYR A 1 310 ? -12.001 -5.407 -2.068 1.00 92.75 310 TYR A O 1
ATOM 2548 N N . LEU A 1 311 ? -10.244 -6.779 -1.791 1.00 94.88 311 LEU A N 1
ATOM 2549 C CA . LEU A 1 311 ? -9.238 -5.718 -1.775 1.00 94.88 311 LEU A CA 1
ATOM 2550 C C . LEU A 1 311 ? -9.144 -5.109 -3.179 1.00 94.88 311 LEU A C 1
ATOM 2552 O O . LEU A 1 311 ? -8.743 -5.808 -4.102 1.00 94.88 311 LEU A O 1
ATOM 2556 N N . SER A 1 312 ? -9.508 -3.838 -3.340 1.00 95.44 312 SER A N 1
ATOM 2557 C CA . SER A 1 312 ? -9.444 -3.121 -4.623 1.00 95.44 312 SER A CA 1
ATOM 2558 C C . SER A 1 312 ? -8.195 -2.252 -4.737 1.00 95.44 312 SER A C 1
ATOM 2560 O O . SER A 1 312 ? -7.647 -2.084 -5.826 1.00 95.44 312 SER A O 1
ATOM 2562 N N . LYS A 1 313 ? -7.681 -1.747 -3.607 1.00 96.25 313 LYS A N 1
ATOM 2563 C CA . LYS A 1 313 ? -6.441 -0.966 -3.567 1.00 96.25 313 LYS A CA 1
ATOM 2564 C C . LYS A 1 313 ? -5.653 -1.206 -2.285 1.00 96.25 313 LYS A C 1
ATOM 2566 O O . LYS A 1 313 ? -6.226 -1.263 -1.201 1.00 96.25 313 LYS A O 1
ATOM 2571 N N . SER A 1 314 ? -4.334 -1.291 -2.410 1.00 96.25 314 SER A N 1
ATOM 2572 C CA . SER A 1 314 ? -3.380 -1.329 -1.301 1.00 96.25 314 SER A CA 1
ATOM 2573 C C . SER A 1 314 ? -2.258 -0.339 -1.575 1.00 96.25 314 SER A C 1
ATOM 2575 O O . SER A 1 314 ? -1.569 -0.474 -2.580 1.00 96.25 314 SER A O 1
ATOM 2577 N N . ASN A 1 315 ? -2.038 0.620 -0.685 1.00 94.88 315 ASN A N 1
ATOM 2578 C CA . ASN A 1 315 ? -0.909 1.538 -0.740 1.00 94.88 315 ASN A CA 1
ATOM 2579 C C . ASN A 1 315 ? -0.060 1.388 0.521 1.00 94.88 315 ASN A C 1
ATOM 2581 O O . ASN A 1 315 ? -0.597 1.422 1.621 1.00 94.88 315 ASN A O 1
ATOM 2585 N N . LEU A 1 316 ? 1.249 1.232 0.365 1.00 93.75 316 LEU A N 1
ATOM 2586 C CA . LEU A 1 316 ? 2.226 1.243 1.450 1.00 93.75 316 LEU A CA 1
ATOM 2587 C C . LEU A 1 316 ? 3.253 2.323 1.143 1.00 93.75 316 LEU A C 1
ATOM 2589 O O . LEU A 1 316 ? 3.950 2.222 0.138 1.00 93.75 316 LEU A O 1
ATOM 2593 N N . ILE A 1 317 ? 3.386 3.309 2.023 1.00 92.62 317 ILE A N 1
ATOM 2594 C CA . ILE A 1 317 ? 4.427 4.335 1.954 1.00 92.62 317 ILE A CA 1
ATOM 2595 C C . ILE A 1 317 ? 5.302 4.209 3.190 1.00 92.62 317 ILE A C 1
ATOM 2597 O O . ILE A 1 317 ? 4.808 4.099 4.310 1.00 92.62 317 ILE A O 1
ATOM 2601 N N . ALA A 1 318 ? 6.614 4.255 2.996 1.00 89.94 318 ALA A N 1
ATOM 2602 C CA . ALA A 1 318 ? 7.570 4.202 4.083 1.00 89.94 318 ALA A CA 1
ATOM 2603 C C . ALA A 1 318 ? 8.770 5.100 3.836 1.00 89.94 318 ALA A C 1
ATOM 2605 O O . ALA A 1 318 ? 9.388 5.036 2.774 1.00 89.94 318 ALA A O 1
ATOM 2606 N N . ASP A 1 319 ? 9.118 5.903 4.838 1.00 88.94 319 ASP A N 1
ATOM 2607 C CA . ASP A 1 319 ? 10.315 6.736 4.822 1.00 88.94 319 ASP A CA 1
ATOM 2608 C C . ASP A 1 319 ? 11.421 6.112 5.664 1.00 88.94 319 ASP A C 1
ATOM 2610 O O . ASP A 1 319 ? 11.224 5.746 6.825 1.00 88.94 319 ASP A O 1
ATOM 2614 N N . PHE A 1 320 ? 12.604 6.046 5.070 1.00 85.69 320 PHE A N 1
ATOM 2615 C CA . PHE A 1 320 ? 13.803 5.479 5.649 1.00 85.69 320 PHE A CA 1
ATOM 2616 C C . PHE A 1 320 ? 14.890 6.539 5.776 1.00 85.69 320 PHE A C 1
ATOM 2618 O O . PHE A 1 320 ? 15.061 7.411 4.921 1.00 85.69 320 PHE A O 1
ATOM 2625 N N . GLY A 1 321 ? 15.709 6.433 6.812 1.00 81.31 321 GLY A N 1
ATOM 2626 C CA . GLY A 1 321 ? 16.941 7.193 6.898 1.00 81.31 321 GLY A CA 1
ATOM 2627 C C . GLY A 1 321 ? 17.829 6.772 8.055 1.00 81.31 321 GLY A C 1
ATOM 2628 O O . GLY A 1 321 ? 17.397 6.152 9.020 1.00 81.31 321 GLY A O 1
ATOM 2629 N N . ILE A 1 322 ? 19.100 7.161 7.957 1.00 69.94 322 ILE A N 1
ATOM 2630 C CA . ILE A 1 322 ? 20.144 6.794 8.928 1.00 69.94 322 ILE A CA 1
ATOM 2631 C C . ILE A 1 322 ? 19.830 7.350 10.329 1.00 69.94 322 ILE A C 1
ATOM 2633 O O . ILE A 1 322 ? 20.116 6.717 11.336 1.00 69.94 322 ILE A O 1
ATOM 2637 N N . SER A 1 323 ? 19.219 8.536 10.402 1.00 70.44 323 SER A N 1
ATOM 2638 C CA . SER A 1 323 ? 18.728 9.130 11.651 1.00 70.44 323 SER A CA 1
ATOM 2639 C C . SER A 1 323 ? 17.207 9.165 11.652 1.00 70.44 323 SER A C 1
ATOM 2641 O O . SER A 1 323 ? 16.623 9.555 10.642 1.00 70.44 323 SER A O 1
ATOM 2643 N N . LYS A 1 324 ? 16.575 8.857 12.793 1.00 67.31 324 LYS A N 1
ATOM 2644 C CA . LYS A 1 324 ? 15.108 8.828 12.946 1.00 67.31 324 LYS A CA 1
ATOM 2645 C C . LYS A 1 324 ? 14.410 10.16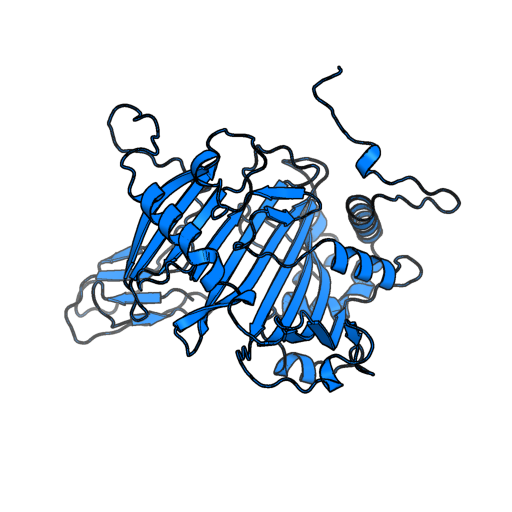7 12.664 1.00 67.31 324 LYS A C 1
ATOM 2647 O O . LYS A 1 324 ? 13.258 10.166 12.262 1.00 67.31 324 LYS A O 1
ATOM 2652 N N . ASN A 1 325 ? 15.094 11.304 12.833 1.00 68.31 325 ASN A N 1
ATOM 2653 C CA . ASN A 1 325 ? 14.424 12.616 12.843 1.00 68.31 325 ASN A CA 1
ATOM 2654 C C . ASN A 1 325 ? 14.998 13.653 11.867 1.00 68.31 325 ASN A C 1
ATOM 2656 O O . ASN A 1 325 ? 14.423 14.731 11.725 1.00 68.31 325 ASN A O 1
ATOM 2660 N N . LYS A 1 326 ? 16.166 13.414 11.256 1.00 71.00 326 LYS A N 1
ATOM 2661 C CA . LYS A 1 326 ? 16.868 14.437 10.460 1.00 71.00 326 LYS A CA 1
ATOM 2662 C C . LYS A 1 326 ? 17.672 13.842 9.314 1.00 71.00 326 LYS A C 1
ATOM 2664 O O . LYS A 1 326 ? 18.123 12.704 9.375 1.00 71.00 326 LYS A O 1
ATOM 2669 N N . GLY A 1 327 ? 17.931 14.681 8.315 1.00 77.31 327 GLY A N 1
ATOM 2670 C CA . GLY A 1 327 ? 18.818 14.379 7.197 1.00 77.31 327 GLY A CA 1
ATOM 2671 C C . GLY A 1 327 ? 18.109 13.715 6.024 1.00 77.31 327 GLY A C 1
ATOM 2672 O O . GLY A 1 327 ? 16.972 13.253 6.142 1.00 77.31 327 GLY A O 1
ATOM 2673 N N . MET A 1 328 ? 18.816 13.677 4.896 1.00 82.62 328 MET A N 1
ATOM 2674 C CA . MET A 1 328 ? 18.360 13.026 3.671 1.00 82.62 328 MET A CA 1
ATOM 2675 C C . MET A 1 328 ? 17.980 11.575 3.966 1.00 82.62 328 MET A C 1
ATOM 2677 O O . MET A 1 328 ? 18.662 10.890 4.734 1.00 82.62 328 MET A O 1
ATOM 2681 N N . GLY A 1 329 ? 16.870 11.147 3.393 1.00 87.00 329 GLY A N 1
ATOM 2682 C CA . GLY A 1 329 ? 16.369 9.793 3.503 1.00 87.00 329 GLY A CA 1
ATOM 2683 C C . GLY A 1 329 ? 15.967 9.265 2.143 1.00 87.00 329 GLY A C 1
ATOM 2684 O O . GLY A 1 329 ? 16.376 9.777 1.092 1.00 87.00 329 GLY A O 1
ATOM 2685 N N . PHE A 1 330 ? 15.158 8.227 2.188 1.00 87.31 330 PHE A N 1
ATOM 2686 C CA . PHE A 1 330 ? 14.599 7.608 1.019 1.00 87.31 330 PHE A CA 1
ATOM 2687 C C . PHE A 1 330 ? 13.183 7.112 1.340 1.00 87.31 330 PHE A C 1
ATOM 2689 O O . PHE A 1 330 ? 12.977 6.477 2.367 1.00 87.31 330 PHE A O 1
ATOM 2696 N N . THR A 1 331 ? 12.217 7.390 0.470 1.00 90.19 331 THR A N 1
ATOM 2697 C CA . THR A 1 331 ? 10.823 6.963 0.605 1.00 90.19 331 THR A CA 1
ATOM 2698 C C . THR A 1 331 ? 10.495 5.925 -0.458 1.00 90.19 331 THR A C 1
ATOM 2700 O O . THR A 1 331 ? 10.654 6.189 -1.652 1.00 90.19 331 THR A O 1
ATOM 2703 N N . GLY A 1 332 ? 10.034 4.755 -0.023 1.00 89.56 332 GLY A N 1
ATOM 2704 C CA . GLY A 1 332 ? 9.461 3.732 -0.892 1.00 89.56 332 GLY A CA 1
ATOM 2705 C C . GLY A 1 332 ? 7.940 3.778 -0.814 1.00 89.56 332 GLY A C 1
ATOM 2706 O O . GLY A 1 332 ? 7.383 3.783 0.281 1.00 89.56 332 GLY A O 1
ATOM 2707 N N . GLU A 1 333 ? 7.281 3.805 -1.964 1.00 91.81 333 GLU A N 1
ATOM 2708 C CA . GLU A 1 333 ? 5.834 3.681 -2.098 1.00 91.81 333 GLU A CA 1
ATOM 2709 C C . GLU A 1 333 ? 5.514 2.476 -2.982 1.00 91.81 333 GLU A C 1
ATOM 2711 O O . GLU A 1 333 ? 6.036 2.349 -4.091 1.00 91.81 333 GLU A O 1
ATOM 2716 N N . ARG A 1 334 ? 4.637 1.597 -2.502 1.00 93.50 334 ARG A N 1
ATOM 2717 C CA . ARG A 1 334 ? 4.073 0.490 -3.266 1.00 93.50 334 ARG A CA 1
ATOM 2718 C C . ARG A 1 334 ? 2.564 0.645 -3.322 1.00 93.50 334 ARG A C 1
ATOM 2720 O O . ARG A 1 334 ? 1.893 0.503 -2.303 1.00 93.50 334 ARG A O 1
ATOM 2727 N N . SER A 1 335 ? 2.046 0.859 -4.522 1.00 94.00 335 SER A N 1
ATOM 2728 C CA . SER A 1 335 ? 0.616 0.915 -4.806 1.00 94.00 335 SER A CA 1
ATOM 2729 C C . SER A 1 335 ? 0.218 -0.309 -5.625 1.00 94.00 335 SER A C 1
ATOM 2731 O O . SER A 1 335 ? 0.792 -0.562 -6.681 1.00 94.00 335 SER A O 1
ATOM 2733 N N . VAL A 1 336 ? -0.785 -1.050 -5.170 1.00 95.56 336 VAL A N 1
ATOM 2734 C CA . VAL A 1 336 ? -1.374 -2.187 -5.882 1.00 95.56 336 VAL A CA 1
ATOM 2735 C C . VAL A 1 336 ? -2.853 -1.916 -6.085 1.00 95.56 336 VAL A C 1
ATOM 2737 O O . VAL A 1 336 ? -3.548 -1.546 -5.139 1.00 95.56 336 VAL A O 1
ATOM 2740 N N . SER A 1 337 ? -3.321 -2.080 -7.315 1.00 96.44 337 SER A N 1
ATOM 2741 C CA . SER A 1 337 ? -4.729 -1.975 -7.692 1.00 96.44 337 SER A CA 1
ATOM 2742 C C . SER A 1 337 ? -5.201 -3.301 -8.265 1.00 96.44 337 SER A C 1
ATOM 2744 O O . SER A 1 337 ? -4.474 -3.950 -9.021 1.00 96.44 337 SER A O 1
ATOM 2746 N N . TYR A 1 338 ? -6.417 -3.682 -7.904 1.00 95.19 338 TYR A N 1
ATOM 2747 C CA . TYR A 1 338 ? -7.037 -4.941 -8.281 1.00 95.19 338 TYR A CA 1
ATOM 2748 C C . TYR A 1 338 ? -8.333 -4.635 -9.024 1.00 95.19 338 TYR A C 1
ATOM 2750 O O . TYR A 1 338 ? -9.157 -3.869 -8.529 1.00 95.19 338 TYR A O 1
ATOM 2758 N N . ASP A 1 339 ? -8.512 -5.223 -10.200 1.00 93.69 339 ASP A N 1
ATOM 2759 C CA . ASP A 1 339 ? -9.692 -5.010 -11.039 1.00 93.69 339 ASP A CA 1
ATOM 2760 C C . ASP A 1 339 ? -10.117 -6.320 -11.716 1.00 93.69 339 ASP A C 1
ATOM 2762 O O . ASP A 1 339 ? -9.402 -7.323 -11.684 1.00 93.69 339 ASP A O 1
ATOM 2766 N N . GLN A 1 340 ? -11.291 -6.327 -12.344 1.00 94.25 340 GLN A N 1
ATOM 2767 C CA . GLN A 1 340 ? -11.853 -7.480 -13.050 1.00 94.25 340 GLN A CA 1
ATOM 2768 C C . GLN A 1 340 ? -11.988 -8.714 -12.143 1.00 94.25 340 GLN A C 1
ATOM 2770 O O . GLN A 1 340 ? -11.794 -9.847 -12.590 1.00 94.25 340 GLN A O 1
ATOM 2775 N N . TYR A 1 341 ? -12.317 -8.480 -10.869 1.00 94.62 341 TYR A N 1
ATOM 2776 C CA . TYR A 1 341 ? -12.453 -9.517 -9.856 1.00 94.62 341 TYR A CA 1
ATOM 2777 C C . TYR A 1 341 ? -13.633 -10.437 -10.184 1.00 94.62 341 TYR A C 1
ATOM 2779 O O . TYR A 1 341 ? -14.770 -9.991 -10.330 1.00 94.62 341 TYR A O 1
ATOM 2787 N N . LYS A 1 342 ? -13.362 -11.734 -10.326 1.00 95.06 342 LYS A N 1
ATOM 2788 C CA . LYS A 1 342 ? -14.362 -12.772 -10.591 1.00 95.06 342 LYS A CA 1
ATOM 2789 C C . LYS A 1 342 ? -14.148 -13.927 -9.631 1.00 95.06 342 LYS A C 1
ATOM 2791 O O . LYS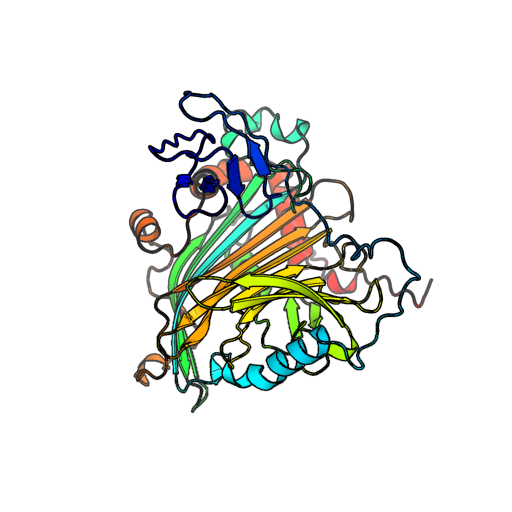 A 1 342 ? -13.018 -14.334 -9.368 1.00 95.06 342 LYS A O 1
ATOM 2796 N N . THR A 1 343 ? -15.248 -14.480 -9.151 1.00 95.44 343 THR A N 1
ATOM 2797 C CA . THR A 1 343 ? -15.257 -15.466 -8.072 1.00 95.44 343 THR A CA 1
ATOM 2798 C C . THR A 1 343 ? -16.154 -16.639 -8.424 1.00 95.44 343 THR A C 1
ATOM 2800 O O . THR A 1 343 ? -17.193 -16.418 -9.045 1.00 95.44 343 THR A O 1
ATOM 2803 N N . ASN A 1 344 ? -15.797 -17.852 -7.993 1.00 94.94 344 ASN A N 1
ATOM 2804 C CA . ASN A 1 344 ? -16.555 -19.084 -8.267 1.00 94.94 344 ASN A CA 1
ATOM 2805 C C . ASN A 1 344 ? -16.816 -19.297 -9.770 1.00 94.94 344 ASN A C 1
ATOM 2807 O O . ASN A 1 344 ? -17.904 -19.674 -10.198 1.00 94.94 344 ASN A O 1
ATOM 2811 N N . VAL A 1 345 ? -15.806 -18.988 -10.576 1.00 94.12 345 VAL A N 1
ATOM 2812 C CA . VAL A 1 345 ? -15.793 -19.201 -12.024 1.00 94.12 345 VAL A CA 1
ATOM 2813 C C . VAL A 1 345 ? -14.887 -20.379 -12.343 1.00 94.12 345 VAL A C 1
ATOM 2815 O O . VAL A 1 345 ? -13.836 -20.542 -11.723 1.00 94.12 345 VAL A O 1
ATOM 2818 N N . GLU A 1 346 ? -15.271 -21.196 -13.315 1.00 94.50 346 GLU A N 1
ATOM 2819 C CA . GLU A 1 346 ? -14.437 -22.312 -13.751 1.00 94.50 346 GLU A CA 1
ATOM 2820 C C . GLU A 1 346 ? -13.130 -21.779 -14.361 1.00 94.50 346 GLU A C 1
ATOM 2822 O O . GLU A 1 346 ? -13.143 -20.978 -15.300 1.00 94.50 346 GLU A O 1
ATOM 2827 N N . ILE A 1 347 ? -11.994 -22.198 -13.797 1.00 95.88 347 ILE A N 1
ATOM 2828 C CA . ILE A 1 347 ? -10.659 -21.897 -14.320 1.00 95.88 347 ILE A CA 1
ATOM 2829 C C . ILE A 1 347 ? -10.119 -23.199 -14.919 1.00 95.88 347 ILE A C 1
ATOM 2831 O O . ILE A 1 347 ? -9.913 -24.150 -14.163 1.00 95.88 347 ILE A O 1
ATOM 2835 N N . PRO A 1 348 ? -9.867 -23.266 -16.240 1.00 94.56 348 PRO A N 1
ATOM 2836 C CA . PRO A 1 348 ? -9.349 -24.474 -16.869 1.00 94.56 348 PRO A CA 1
ATOM 2837 C C . PRO A 1 348 ? -8.052 -24.948 -16.208 1.00 94.56 348 PRO A C 1
ATOM 2839 O O . PRO A 1 348 ? -7.131 -24.156 -16.004 1.00 94.56 348 PRO A O 1
ATOM 2842 N N . ASP A 1 349 ? -7.931 -26.251 -15.945 1.00 93.25 349 ASP A N 1
ATOM 2843 C CA . ASP A 1 349 ? -6.743 -26.836 -15.303 1.00 93.25 349 ASP A CA 1
ATOM 2844 C C . ASP A 1 349 ? -5.437 -26.541 -16.055 1.00 93.25 349 ASP A C 1
ATOM 2846 O O . ASP A 1 349 ? -4.364 -26.451 -15.453 1.00 93.25 349 ASP A O 1
ATOM 2850 N N . THR A 1 350 ? -5.527 -26.323 -17.369 1.00 94.75 350 THR A N 1
ATOM 2851 C CA . THR A 1 350 ? -4.406 -25.918 -18.222 1.00 94.75 350 THR A CA 1
ATOM 2852 C C . THR A 1 350 ? -3.756 -24.611 -17.763 1.00 94.75 350 THR A C 1
ATOM 2854 O O . THR A 1 350 ? -2.536 -24.487 -17.881 1.00 94.75 350 THR A O 1
ATOM 2857 N N . ILE A 1 351 ? -4.509 -23.676 -17.168 1.00 95.56 351 ILE A N 1
ATOM 2858 C CA . ILE A 1 351 ? -3.977 -22.421 -16.606 1.00 95.56 351 ILE A CA 1
ATOM 2859 C C . ILE A 1 351 ? -2.980 -22.697 -15.475 1.00 95.56 351 ILE A C 1
ATOM 2861 O O . ILE A 1 351 ? -1.950 -22.030 -15.375 1.00 95.56 351 ILE A O 1
ATOM 2865 N N . PHE A 1 352 ? -3.245 -23.705 -14.642 1.00 95.50 352 PHE A N 1
ATOM 2866 C CA . PHE A 1 352 ? -2.390 -24.057 -13.505 1.00 95.50 352 PHE A CA 1
ATOM 2867 C C . PHE A 1 352 ? -1.187 -24.929 -13.888 1.00 95.50 352 PHE A C 1
ATOM 2869 O O . PHE A 1 352 ? -0.377 -25.270 -13.025 1.00 95.50 352 PHE A O 1
ATOM 2876 N N . SER A 1 353 ? -1.043 -25.287 -15.164 1.00 93.31 353 SER A N 1
ATOM 2877 C CA . SER A 1 353 ? 0.105 -26.056 -15.637 1.00 93.31 353 SER A CA 1
ATOM 2878 C C . SER A 1 353 ? 1.394 -25.214 -15.680 1.00 93.31 353 SER A C 1
ATOM 2880 O O . SER A 1 353 ? 1.386 -23.981 -15.789 1.00 93.31 353 SER A O 1
ATOM 2882 N N . GLY A 1 354 ? 2.542 -25.888 -15.578 1.00 92.56 354 GLY A N 1
ATOM 2883 C CA . GLY A 1 354 ? 3.860 -25.256 -15.659 1.00 92.56 354 GLY A CA 1
ATOM 2884 C C . GLY A 1 354 ? 4.263 -24.479 -14.400 1.00 92.56 354 GLY A C 1
ATOM 2885 O O . GLY A 1 354 ? 4.018 -24.899 -13.270 1.00 92.56 354 GLY A O 1
ATOM 2886 N N . LYS A 1 355 ? 4.966 -23.355 -14.589 1.00 92.62 355 LYS A N 1
ATOM 2887 C CA . LYS A 1 355 ? 5.474 -22.531 -13.479 1.00 92.62 355 LYS A CA 1
ATOM 2888 C C . LYS A 1 355 ? 4.341 -21.716 -12.853 1.00 92.62 355 LYS A C 1
ATOM 2890 O O . LYS A 1 355 ? 3.557 -21.120 -13.585 1.00 92.62 355 LYS A O 1
ATOM 2895 N N . LYS A 1 356 ? 4.314 -21.613 -11.517 1.00 92.62 356 LYS A N 1
ATOM 2896 C CA . LYS A 1 356 ? 3.360 -20.754 -10.781 1.00 92.62 356 LYS A CA 1
ATOM 2897 C C . LYS A 1 356 ? 3.441 -19.286 -11.201 1.00 92.62 356 LYS A C 1
ATOM 2899 O O . LYS A 1 356 ? 2.418 -18.626 -11.296 1.00 92.62 356 LYS A O 1
ATOM 2904 N N . LEU A 1 357 ? 4.650 -18.794 -11.461 1.00 92.81 357 LEU A N 1
ATOM 2905 C CA . LEU A 1 357 ? 4.889 -17.481 -12.049 1.00 92.81 357 LEU A CA 1
ATOM 2906 C C . LEU A 1 357 ? 5.289 -17.665 -13.511 1.00 92.81 357 LEU A C 1
ATOM 2908 O O . LEU A 1 357 ? 6.312 -18.288 -13.806 1.00 92.81 357 LEU A O 1
ATOM 2912 N N . GLU A 1 358 ? 4.493 -17.107 -14.409 1.00 94.81 358 GLU A N 1
ATOM 2913 C CA . GLU A 1 358 ? 4.740 -17.101 -15.843 1.00 94.81 358 GLU A CA 1
ATOM 2914 C C . GLU A 1 358 ? 4.856 -15.662 -16.334 1.00 94.81 358 GLU A C 1
ATOM 2916 O O . GLU A 1 358 ? 3.986 -14.840 -16.067 1.00 94.81 358 GLU A O 1
ATOM 2921 N N . VAL A 1 359 ? 5.937 -15.345 -17.043 1.00 94.38 359 VAL A N 1
ATOM 2922 C CA . VAL A 1 359 ? 6.136 -14.030 -17.659 1.00 94.38 359 VAL A CA 1
ATOM 2923 C C . VAL A 1 359 ? 5.944 -14.182 -19.156 1.00 94.38 359 VAL A C 1
ATOM 2925 O O . VAL A 1 359 ? 6.682 -14.937 -19.792 1.00 94.38 359 VAL A O 1
ATOM 2928 N N . LEU A 1 360 ? 4.950 -13.490 -19.719 1.00 95.38 360 LEU A N 1
ATOM 2929 C CA . LEU A 1 360 ? 4.663 -13.594 -21.145 1.00 95.38 360 LEU A CA 1
ATOM 2930 C C . LEU A 1 360 ? 5.839 -13.082 -21.981 1.00 95.38 360 LEU A C 1
ATOM 2932 O O . LEU A 1 360 ? 6.496 -12.089 -21.649 1.00 95.38 360 LEU A O 1
ATOM 2936 N N . ALA A 1 361 ? 6.067 -13.728 -23.124 1.00 94.25 361 ALA A N 1
ATOM 2937 C CA . ALA A 1 361 ? 7.050 -13.261 -24.091 1.00 94.25 361 ALA A CA 1
ATOM 2938 C C . ALA A 1 361 ? 6.740 -11.809 -24.500 1.00 94.25 361 ALA A C 1
ATOM 2940 O O . ALA A 1 361 ? 5.638 -11.486 -24.944 1.00 94.25 361 ALA A O 1
ATOM 2941 N N . GLY A 1 362 ? 7.718 -10.916 -24.327 1.00 93.25 362 GLY A N 1
ATOM 2942 C CA . GLY A 1 362 ? 7.557 -9.490 -24.623 1.00 93.25 362 GLY A CA 1
ATOM 2943 C C . GLY A 1 362 ? 6.871 -8.661 -23.530 1.00 93.25 362 GLY A C 1
ATOM 2944 O O . GLY A 1 362 ? 6.637 -7.477 -23.766 1.00 93.25 362 GLY A O 1
ATOM 2945 N N . ALA A 1 363 ? 6.602 -9.215 -22.338 1.00 94.25 363 ALA A N 1
ATOM 2946 C CA . ALA A 1 363 ? 6.065 -8.454 -21.203 1.00 94.25 363 ALA A CA 1
ATOM 2947 C C . ALA A 1 363 ? 6.912 -7.205 -20.876 1.00 94.25 363 ALA A C 1
ATOM 2949 O O . ALA A 1 363 ? 6.353 -6.138 -20.640 1.00 94.25 363 ALA A O 1
ATOM 2950 N N . GLY A 1 364 ? 8.242 -7.304 -20.978 1.00 92.81 364 GLY A N 1
ATOM 2951 C CA . GLY A 1 364 ? 9.174 -6.182 -20.794 1.00 92.81 364 GLY A CA 1
ATOM 2952 C C . GLY A 1 364 ? 9.291 -5.199 -21.971 1.00 92.81 364 GLY A C 1
ATOM 2953 O O . GLY A 1 364 ? 10.077 -4.261 -21.911 1.00 92.81 364 GLY A O 1
ATOM 2954 N N . LYS A 1 365 ? 8.572 -5.416 -23.083 1.00 93.19 365 LYS A N 1
ATOM 2955 C CA . LYS A 1 365 ? 8.705 -4.635 -24.334 1.00 93.19 365 LYS A CA 1
ATOM 2956 C C . LYS A 1 365 ? 7.398 -3.957 -24.760 1.00 93.19 365 LYS A C 1
ATOM 2958 O O . LYS A 1 365 ? 7.200 -3.660 -25.938 1.00 93.19 365 LYS A O 1
ATOM 2963 N N . ARG A 1 366 ? 6.474 -3.741 -23.820 1.00 95.19 366 ARG A N 1
ATOM 2964 C CA . ARG A 1 366 ? 5.192 -3.073 -24.091 1.00 95.19 366 ARG A CA 1
ATOM 2965 C C . ARG A 1 366 ? 5.385 -1.577 -24.360 1.00 95.19 366 ARG A C 1
ATOM 2967 O O . ARG A 1 366 ? 6.231 -0.932 -23.749 1.00 95.19 366 ARG A O 1
ATOM 2974 N N . THR A 1 367 ? 4.579 -1.030 -25.267 1.00 93.38 367 THR A N 1
ATOM 2975 C CA . THR A 1 367 ? 4.633 0.384 -25.669 1.00 93.38 367 THR A CA 1
ATOM 2976 C C . THR A 1 367 ? 3.993 1.306 -24.627 1.00 93.38 367 THR A C 1
ATOM 2978 O O . THR A 1 367 ? 3.182 0.878 -23.807 1.00 93.38 367 THR A O 1
ATOM 2981 N N . ASP A 1 368 ? 4.281 2.606 -24.690 1.00 89.88 368 ASP A N 1
ATOM 2982 C CA . ASP A 1 368 ? 3.627 3.593 -23.815 1.00 89.88 368 ASP A CA 1
ATOM 2983 C C . ASP A 1 368 ? 2.112 3.703 -24.055 1.00 89.88 368 ASP A C 1
ATOM 2985 O O . ASP A 1 368 ? 1.353 3.989 -23.125 1.00 89.88 368 ASP A O 1
ATOM 2989 N N . ALA A 1 369 ? 1.656 3.416 -25.280 1.00 92.50 369 ALA A N 1
ATOM 2990 C CA . ALA A 1 369 ? 0.234 3.319 -25.604 1.00 92.50 369 ALA A CA 1
ATOM 2991 C C . ALA A 1 369 ? -0.431 2.143 -24.872 1.00 92.50 369 ALA A C 1
ATOM 2993 O O . ALA A 1 369 ? -1.515 2.309 -24.317 1.00 92.50 369 ALA A O 1
ATOM 2994 N N . PHE A 1 370 ? 0.244 0.986 -24.798 1.00 94.81 370 PHE A N 1
ATOM 2995 C CA . PHE A 1 370 ? -0.237 -0.154 -24.017 1.00 94.81 370 PHE A CA 1
ATOM 2996 C C . PHE A 1 370 ? -0.415 0.231 -22.544 1.00 94.81 370 PHE A C 1
ATOM 2998 O O . PHE A 1 370 ? -1.486 0.010 -21.983 1.00 94.81 370 PHE A O 1
ATOM 3005 N N . TRP A 1 371 ? 0.594 0.856 -21.929 1.00 93.12 371 TRP A N 1
ATOM 3006 C CA . TRP A 1 371 ? 0.515 1.271 -20.524 1.00 93.12 371 TRP A CA 1
ATOM 3007 C C . TRP A 1 371 ? -0.576 2.314 -20.284 1.00 93.12 371 TRP A C 1
ATOM 3009 O O . TRP A 1 371 ? -1.332 2.196 -19.327 1.00 93.12 371 TRP A O 1
ATOM 3019 N N . SER A 1 372 ? -0.724 3.294 -21.176 1.00 89.75 372 SER A N 1
ATOM 3020 C CA . SER A 1 372 ? -1.788 4.303 -21.070 1.00 89.75 372 SER A CA 1
ATOM 3021 C C . SER A 1 372 ? -3.201 3.702 -21.088 1.00 89.75 372 SER A C 1
ATOM 3023 O O . SER A 1 372 ? -4.102 4.287 -20.500 1.00 89.75 372 SER A O 1
ATOM 3025 N N . GLN A 1 373 ? -3.394 2.548 -21.736 1.00 91.50 373 GLN A N 1
ATOM 3026 C CA . GLN A 1 373 ? -4.694 1.873 -21.846 1.00 91.50 373 GLN A CA 1
ATOM 3027 C C . GLN A 1 373 ? -4.936 0.797 -20.778 1.00 91.50 373 GLN A C 1
ATOM 3029 O O . GLN A 1 373 ? -6.086 0.470 -20.510 1.00 91.50 373 GLN A O 1
ATOM 3034 N N . ASN A 1 374 ? -3.877 0.213 -20.209 1.00 93.31 374 ASN A N 1
ATOM 3035 C CA . ASN A 1 374 ? -3.979 -0.968 -19.339 1.00 93.31 374 ASN A CA 1
ATOM 3036 C C . ASN A 1 374 ? -3.606 -0.701 -17.873 1.00 93.31 374 ASN A C 1
ATOM 3038 O O . ASN A 1 374 ? -3.733 -1.600 -17.042 1.00 93.31 374 ASN A O 1
ATOM 3042 N N . ARG A 1 375 ? -3.133 0.505 -17.537 1.00 91.56 375 ARG A N 1
ATOM 3043 C CA . ARG A 1 375 ? -2.939 0.917 -16.143 1.00 91.56 375 ARG A CA 1
ATOM 3044 C C . ARG A 1 375 ? -4.276 0.947 -15.410 1.00 91.56 375 ARG A C 1
ATOM 3046 O O . ARG A 1 375 ? -5.201 1.620 -15.852 1.00 91.56 375 ARG A O 1
ATOM 3053 N N . LEU A 1 376 ? -4.329 0.278 -14.260 1.00 91.81 376 LEU A N 1
ATOM 3054 C CA . LEU A 1 376 ? -5.489 0.316 -13.362 1.00 91.81 376 LEU A CA 1
ATOM 3055 C C . LEU A 1 376 ? -5.447 1.506 -12.390 1.00 91.81 376 LEU A C 1
ATOM 3057 O O . LEU A 1 376 ? -6.416 1.757 -11.684 1.00 91.81 376 LEU A O 1
ATOM 3061 N N . ASP A 1 377 ? -4.332 2.242 -12.348 1.00 86.50 377 ASP A N 1
ATOM 3062 C CA . ASP A 1 377 ? -4.187 3.454 -11.542 1.00 86.50 377 ASP A CA 1
ATOM 3063 C C . ASP A 1 377 ? -3.501 4.572 -12.332 1.00 86.50 377 ASP A C 1
ATOM 3065 O O . ASP A 1 377 ? -2.695 4.341 -13.239 1.00 86.50 377 ASP A O 1
ATOM 3069 N N . SER A 1 378 ? -3.802 5.811 -11.960 1.00 83.88 378 SER A N 1
ATOM 3070 C CA . SER A 1 378 ? -3.189 6.989 -12.565 1.00 83.88 378 SER A CA 1
ATOM 3071 C C . SER A 1 378 ? -1.785 7.233 -12.003 1.00 83.88 378 SER A C 1
ATOM 3073 O O . SER A 1 378 ? -1.536 7.080 -10.807 1.00 83.88 378 SER A O 1
ATOM 3075 N N . ILE A 1 379 ? -0.855 7.651 -12.865 1.00 83.44 379 ILE A N 1
ATOM 3076 C CA . ILE A 1 379 ? 0.479 8.097 -12.449 1.00 83.44 379 ILE A CA 1
ATOM 3077 C C . ILE A 1 379 ? 0.633 9.577 -12.811 1.00 83.44 379 ILE A C 1
ATOM 3079 O O . ILE A 1 379 ? 0.427 9.934 -13.977 1.00 83.44 379 ILE A O 1
ATOM 3083 N N . PRO A 1 380 ? 1.039 10.443 -11.863 1.00 83.56 380 PRO A N 1
ATOM 3084 C CA . PRO A 1 380 ? 1.389 11.823 -12.166 1.00 83.56 380 PRO A CA 1
ATOM 3085 C C . PRO A 1 380 ? 2.433 11.908 -13.283 1.00 83.56 380 PRO A C 1
ATOM 3087 O O . PRO A 1 380 ? 3.461 11.226 -13.254 1.00 83.56 380 PRO A O 1
ATOM 3090 N N . GLN A 1 381 ? 2.210 12.794 -14.254 1.00 81.19 381 GLN A N 1
ATOM 3091 C CA . GLN A 1 381 ? 3.092 12.937 -15.419 1.00 81.19 381 GLN A CA 1
ATOM 3092 C C . GLN A 1 381 ? 4.548 13.232 -15.027 1.00 81.19 381 GLN A C 1
ATOM 3094 O O . GLN A 1 381 ? 5.474 12.822 -15.721 1.00 81.19 381 GLN A O 1
ATOM 3099 N N . GLN A 1 382 ? 4.778 13.902 -13.894 1.00 79.69 382 GLN A N 1
ATOM 3100 C CA . GLN A 1 382 ? 6.117 14.175 -13.370 1.00 79.69 382 GLN A CA 1
ATOM 3101 C C . GLN A 1 382 ? 6.877 12.889 -13.007 1.00 79.69 382 GLN A C 1
ATOM 3103 O O . GLN A 1 382 ? 8.074 12.807 -13.274 1.00 79.69 382 GLN A O 1
ATOM 3108 N N . GLN A 1 383 ? 6.197 11.877 -12.453 1.00 83.19 383 GLN A N 1
ATOM 3109 C CA . GLN A 1 383 ? 6.807 10.590 -12.091 1.00 83.19 383 GLN A CA 1
ATOM 3110 C C . GLN A 1 383 ? 7.184 9.788 -13.343 1.00 83.19 383 GLN A C 1
ATOM 3112 O O . GLN A 1 383 ? 8.276 9.230 -13.420 1.00 83.19 383 GLN A O 1
ATOM 3117 N N . LEU A 1 384 ? 6.332 9.806 -14.374 1.00 84.81 384 LEU A N 1
ATOM 3118 C CA . LEU A 1 384 ? 6.591 9.100 -15.635 1.00 84.81 384 LEU A CA 1
ATOM 3119 C C . LEU A 1 384 ? 7.821 9.628 -16.382 1.00 84.81 384 LEU A C 1
ATOM 3121 O O . LEU A 1 384 ? 8.481 8.872 -17.093 1.00 84.81 384 LEU A O 1
ATOM 3125 N N . LYS A 1 385 ? 8.180 10.904 -16.194 1.00 85.56 385 LYS A N 1
ATOM 3126 C CA . LYS A 1 385 ? 9.372 11.490 -16.824 1.00 85.56 385 LYS A CA 1
ATOM 3127 C C . LYS A 1 385 ? 10.676 10.849 -16.352 1.00 85.56 385 LYS A C 1
ATOM 3129 O O . LYS A 1 385 ? 11.696 11.033 -17.007 1.00 85.56 385 LYS A O 1
ATOM 3134 N N . ILE A 1 386 ? 10.688 10.089 -15.261 1.00 85.69 386 ILE A N 1
ATOM 3135 C CA . ILE A 1 386 ? 11.914 9.435 -14.787 1.00 85.69 386 ILE A CA 1
ATOM 3136 C C . ILE A 1 386 ? 12.408 8.394 -15.785 1.00 85.69 386 ILE A C 1
ATOM 3138 O O . ILE A 1 386 ? 13.617 8.323 -16.004 1.00 85.69 386 ILE A O 1
ATOM 3142 N N . TYR A 1 387 ? 11.501 7.685 -16.468 1.00 86.88 387 TYR A N 1
ATOM 3143 C CA . TYR A 1 387 ? 11.862 6.711 -17.502 1.00 86.88 387 TYR A CA 1
ATOM 3144 C C . TYR A 1 387 ? 12.809 7.289 -18.558 1.00 86.88 387 TYR A C 1
ATOM 3146 O O . TYR A 1 387 ? 13.740 6.616 -18.978 1.00 86.88 387 TYR A O 1
ATOM 3154 N N . SER A 1 388 ? 12.609 8.549 -18.955 1.00 84.06 388 SER A N 1
ATOM 3155 C CA . SER A 1 388 ? 13.423 9.207 -19.982 1.00 84.06 388 SER A CA 1
ATOM 3156 C C . SER A 1 388 ? 14.577 10.051 -19.429 1.00 84.06 388 SER A C 1
ATOM 3158 O O . SER A 1 388 ? 15.361 10.582 -20.206 1.00 84.06 388 SER A O 1
ATOM 3160 N N . ASN A 1 389 ? 14.662 10.257 -18.110 1.00 84.00 389 ASN A N 1
ATOM 3161 C CA . ASN A 1 389 ? 15.619 11.190 -17.493 1.00 84.00 389 ASN A CA 1
ATOM 3162 C C . ASN A 1 389 ? 16.625 10.510 -16.553 1.00 84.00 389 ASN A C 1
ATOM 3164 O O . ASN A 1 389 ? 17.477 11.186 -15.964 1.00 84.00 389 ASN A O 1
ATOM 3168 N N . ILE A 1 390 ? 16.559 9.183 -16.420 1.00 84.50 390 ILE A N 1
ATOM 3169 C CA . ILE A 1 390 ? 17.419 8.444 -15.501 1.00 84.50 390 ILE A CA 1
ATOM 3170 C C . ILE A 1 390 ? 18.908 8.558 -15.862 1.00 84.50 390 ILE A C 1
ATOM 3172 O O . ILE A 1 390 ? 19.733 8.699 -14.961 1.00 84.50 390 ILE A O 1
ATOM 3176 N N . ASP A 1 391 ? 19.265 8.617 -17.148 1.00 78.75 391 ASP A N 1
ATOM 3177 C CA . ASP A 1 391 ? 20.659 8.751 -17.602 1.00 78.75 391 ASP A CA 1
ATOM 3178 C C . ASP A 1 391 ? 21.352 9.992 -17.036 1.00 78.75 391 ASP A C 1
ATOM 3180 O O . ASP A 1 391 ? 22.540 9.976 -16.701 1.00 78.75 391 ASP A O 1
ATOM 3184 N N . THR A 1 392 ? 20.612 11.092 -16.906 1.00 79.88 392 THR A N 1
ATOM 3185 C CA . THR A 1 392 ? 21.128 12.311 -16.284 1.00 79.88 392 THR A CA 1
ATOM 3186 C C . THR A 1 392 ? 21.315 12.112 -14.787 1.00 79.88 392 THR A C 1
ATOM 3188 O O . THR A 1 392 ? 22.370 12.464 -14.253 1.00 79.88 392 THR A O 1
ATOM 3191 N N . LEU A 1 393 ? 20.319 11.541 -14.104 1.00 79.38 393 LEU A N 1
ATOM 3192 C CA . LEU A 1 393 ? 20.381 11.310 -12.661 1.00 79.38 393 LEU A CA 1
ATOM 3193 C C . LEU A 1 393 ? 21.565 10.403 -12.301 1.00 79.38 393 LEU A C 1
ATOM 3195 O O . LEU A 1 393 ? 22.335 10.713 -11.392 1.00 79.38 393 LEU A O 1
ATOM 3199 N N . GLN A 1 394 ? 21.796 9.355 -13.087 1.00 82.69 394 GLN A N 1
ATOM 3200 C CA . GLN A 1 394 ? 22.875 8.393 -12.885 1.00 82.69 394 GLN A CA 1
ATOM 3201 C C . GLN A 1 394 ? 24.281 8.959 -13.091 1.00 82.69 394 GLN A C 1
ATOM 3203 O O . GLN A 1 394 ? 25.245 8.369 -12.605 1.00 82.69 394 GLN A O 1
ATOM 3208 N N . LYS A 1 395 ? 24.457 10.097 -13.772 1.00 80.81 395 LYS A N 1
ATOM 3209 C CA . LYS A 1 395 ? 25.776 10.749 -13.910 1.00 80.81 395 LYS A CA 1
ATOM 3210 C C . LYS A 1 395 ? 26.242 11.424 -12.617 1.00 80.81 395 LYS A C 1
ATOM 3212 O O . LYS A 1 395 ? 27.416 11.760 -12.490 1.00 80.81 395 LYS A O 1
ATOM 3217 N N . LEU A 1 396 ? 25.351 11.616 -11.644 1.00 75.88 396 LEU A N 1
ATOM 3218 C CA . LEU A 1 396 ? 25.655 12.316 -10.401 1.00 75.88 396 LEU A CA 1
ATOM 3219 C C . LEU A 1 396 ? 26.342 11.407 -9.370 1.00 75.88 396 LEU A C 1
ATOM 3221 O O . LEU A 1 396 ? 25.750 10.413 -8.944 1.00 75.88 396 LEU A O 1
ATOM 3225 N N . PRO A 1 397 ? 27.517 11.786 -8.833 1.00 76.06 397 PRO A N 1
ATOM 3226 C CA . PRO A 1 397 ? 28.168 11.022 -7.767 1.00 76.06 397 PRO A CA 1
ATOM 3227 C C . PRO A 1 397 ? 27.308 10.889 -6.504 1.00 76.06 397 PRO A C 1
ATOM 3229 O O . PRO A 1 397 ? 27.274 9.830 -5.882 1.00 76.06 397 PRO A O 1
ATOM 3232 N N . SER A 1 398 ? 26.563 11.940 -6.137 1.00 70.25 398 SER A N 1
ATOM 3233 C CA . SER A 1 398 ? 25.636 11.885 -5.001 1.00 70.25 398 SER A CA 1
ATOM 3234 C C . SER A 1 398 ? 24.470 10.934 -5.250 1.00 70.25 398 SER A C 1
ATOM 3236 O O . SER A 1 398 ? 24.054 10.258 -4.321 1.00 70.25 398 SER A O 1
ATOM 3238 N N . PHE A 1 399 ? 23.978 10.852 -6.491 1.00 75.75 399 PHE A N 1
ATOM 3239 C CA . PHE A 1 399 ? 22.916 9.917 -6.854 1.00 75.75 399 PHE A CA 1
ATOM 3240 C C . PHE A 1 399 ? 23.393 8.473 -6.717 1.00 75.75 399 PHE A C 1
ATOM 3242 O O . PHE A 1 399 ? 22.774 7.684 -6.009 1.00 75.75 399 PHE A O 1
ATOM 3249 N N . ARG A 1 400 ? 24.557 8.166 -7.307 1.00 76.50 400 ARG A N 1
ATOM 3250 C CA . ARG A 1 400 ? 25.198 6.848 -7.197 1.00 76.50 400 ARG A CA 1
ATOM 3251 C C . ARG A 1 400 ? 25.442 6.458 -5.741 1.00 76.50 400 ARG A C 1
ATOM 3253 O O . ARG A 1 400 ? 25.164 5.328 -5.361 1.00 76.50 400 ARG A O 1
ATOM 3260 N N . ARG A 1 401 ? 25.919 7.392 -4.909 1.00 73.94 401 ARG A N 1
ATOM 3261 C CA . ARG A 1 401 ? 26.118 7.158 -3.470 1.00 73.94 401 ARG A CA 1
ATOM 3262 C C . ARG A 1 401 ? 24.806 6.828 -2.754 1.00 73.94 401 ARG A C 1
ATOM 3264 O O . ARG A 1 401 ? 24.801 5.929 -1.923 1.00 73.94 401 ARG A O 1
ATOM 3271 N N . THR A 1 402 ? 23.713 7.524 -3.068 1.00 72.69 402 THR A N 1
ATOM 3272 C CA . THR A 1 402 ? 22.407 7.241 -2.459 1.00 72.69 402 THR A CA 1
ATOM 3273 C C . THR A 1 402 ? 21.836 5.906 -2.924 1.00 72.69 402 THR A C 1
ATOM 3275 O O . THR A 1 402 ? 21.368 5.160 -2.080 1.00 72.69 402 THR A O 1
ATOM 3278 N N . ILE A 1 403 ? 21.914 5.556 -4.215 1.00 75.31 403 ILE A N 1
ATOM 3279 C CA . ILE A 1 403 ? 21.459 4.234 -4.684 1.00 75.31 403 ILE A CA 1
ATOM 3280 C C . ILE A 1 403 ? 22.262 3.112 -4.019 1.00 75.31 403 ILE A C 1
ATOM 3282 O O . ILE A 1 403 ? 21.673 2.128 -3.583 1.00 75.31 403 ILE A O 1
ATOM 3286 N N . LYS A 1 404 ? 23.579 3.282 -3.847 1.00 71.88 404 LYS A N 1
ATOM 3287 C CA . LYS A 1 404 ? 24.393 2.340 -3.065 1.00 71.88 404 LYS A CA 1
ATOM 3288 C C . LYS A 1 404 ? 23.930 2.240 -1.610 1.00 71.88 404 LYS A C 1
ATOM 3290 O O . LYS A 1 404 ? 23.837 1.137 -1.099 1.00 71.88 404 LYS A O 1
ATOM 3295 N N . LEU A 1 405 ? 23.599 3.360 -0.960 1.00 71.19 405 LEU A N 1
ATOM 3296 C CA . LEU A 1 405 ? 23.053 3.361 0.403 1.00 71.19 405 LEU A CA 1
ATOM 3297 C C . LEU A 1 405 ? 21.687 2.660 0.480 1.00 71.19 405 LEU A C 1
ATOM 3299 O O . LEU A 1 405 ? 21.457 1.906 1.414 1.00 71.19 405 LEU A O 1
ATOM 3303 N N . VAL A 1 406 ? 20.795 2.902 -0.484 1.00 71.12 406 VAL A N 1
ATOM 3304 C CA . VAL A 1 406 ? 19.485 2.239 -0.584 1.00 71.12 406 VAL A CA 1
ATOM 3305 C C . VAL A 1 406 ? 19.689 0.739 -0.758 1.00 71.12 406 VAL A C 1
ATOM 3307 O O . VAL A 1 406 ? 19.174 -0.037 0.036 1.00 71.12 406 VAL A O 1
ATOM 3310 N N . THR A 1 407 ? 20.515 0.341 -1.726 1.00 68.62 407 THR A N 1
ATOM 3311 C CA . THR A 1 407 ? 20.869 -1.065 -1.959 1.00 68.62 407 THR A CA 1
ATOM 3312 C C . THR A 1 407 ? 21.465 -1.685 -0.699 1.00 68.62 407 THR A C 1
ATOM 3314 O O . THR A 1 407 ? 21.064 -2.772 -0.328 1.00 68.62 407 THR A O 1
ATOM 3317 N N . PHE A 1 408 ? 22.340 -0.984 0.020 1.00 68.62 408 PHE A N 1
ATOM 3318 C CA . PHE A 1 408 ? 22.914 -1.452 1.280 1.00 68.62 408 PHE A CA 1
ATOM 3319 C C . PHE A 1 408 ? 21.875 -1.638 2.395 1.00 68.62 408 PHE A C 1
ATOM 3321 O O . PHE A 1 408 ? 21.828 -2.706 2.995 1.00 68.62 408 PHE A O 1
ATOM 3328 N N . LEU A 1 409 ? 21.036 -0.629 2.668 1.00 65.19 409 LEU A N 1
ATOM 3329 C CA . LEU A 1 409 ? 20.014 -0.690 3.727 1.00 65.19 409 LEU A CA 1
ATOM 3330 C C . LEU A 1 409 ? 19.056 -1.865 3.533 1.00 65.19 409 LEU A C 1
ATOM 3332 O O . LEU A 1 409 ? 18.508 -2.393 4.495 1.00 65.19 409 LEU A O 1
ATOM 3336 N N . PHE A 1 410 ? 18.856 -2.240 2.278 1.00 63.09 410 PHE A N 1
ATOM 3337 C CA . PHE A 1 410 ? 17.875 -3.215 1.877 1.00 63.09 410 PHE A CA 1
ATOM 3338 C C . PHE A 1 410 ? 18.505 -4.591 1.608 1.00 63.09 410 PHE A C 1
ATOM 3340 O O . PHE A 1 410 ? 18.162 -5.565 2.280 1.00 63.09 410 PHE A O 1
ATOM 3347 N N . ALA A 1 411 ? 19.464 -4.699 0.692 1.00 62.22 411 ALA A N 1
ATOM 3348 C CA . ALA A 1 411 ? 20.163 -5.951 0.408 1.00 62.22 411 ALA A CA 1
ATOM 3349 C C . ALA A 1 411 ? 21.023 -6.426 1.590 1.00 62.22 411 ALA A C 1
ATOM 3351 O O . ALA A 1 411 ? 21.267 -7.620 1.714 1.00 62.22 411 ALA A O 1
ATOM 3352 N N . GLY A 1 412 ? 21.457 -5.519 2.471 1.00 56.78 412 GLY A N 1
ATOM 3353 C CA . GLY A 1 412 ? 22.289 -5.828 3.632 1.00 56.78 412 GLY A CA 1
ATOM 3354 C C . GLY A 1 412 ? 23.772 -6.012 3.311 1.00 56.78 412 GLY A C 1
ATOM 3355 O O . GLY A 1 412 ? 24.546 -6.284 4.223 1.00 56.78 412 GLY A O 1
ATOM 3356 N N . TYR A 1 413 ? 24.188 -5.854 2.054 1.00 53.69 413 TYR A N 1
ATOM 3357 C CA . TYR A 1 413 ? 25.569 -6.057 1.618 1.00 53.69 413 TYR A CA 1
ATOM 3358 C C . TYR A 1 413 ? 26.160 -4.770 1.040 1.00 53.69 413 TYR A C 1
ATOM 3360 O O . TYR A 1 413 ? 25.506 -4.033 0.298 1.00 53.69 413 TYR A O 1
ATOM 3368 N N . TRP A 1 414 ? 27.412 -4.489 1.396 1.00 56.09 414 TRP A N 1
ATOM 3369 C CA . TRP A 1 414 ? 28.235 -3.451 0.791 1.00 56.09 414 TRP A CA 1
ATOM 3370 C C . TRP A 1 414 ? 29.348 -4.106 -0.022 1.00 56.09 414 TRP A C 1
ATOM 3372 O O . TRP A 1 414 ? 30.246 -4.732 0.538 1.00 56.09 414 TRP A O 1
ATOM 3382 N N . ASP A 1 415 ? 29.313 -3.910 -1.335 1.00 48.81 415 ASP A N 1
ATOM 3383 C CA . ASP A 1 415 ? 30.358 -4.357 -2.254 1.00 48.81 415 ASP A CA 1
ATOM 3384 C C . ASP A 1 415 ? 31.466 -3.286 -2.376 1.00 48.81 415 ASP A C 1
ATOM 3386 O O . ASP A 1 415 ? 31.220 -2.134 -2.771 1.00 48.81 415 ASP A O 1
ATOM 3390 N N . PHE A 1 416 ? 32.688 -3.650 -1.980 1.00 54.03 416 PHE A N 1
ATOM 3391 C CA . PHE A 1 416 ? 33.911 -2.849 -2.092 1.00 54.03 416 PHE A CA 1
ATOM 3392 C C . PHE A 1 416 ? 34.841 -3.336 -3.224 1.00 54.03 416 PHE A C 1
ATOM 3394 O O . PHE A 1 416 ? 36.015 -2.965 -3.248 1.00 54.03 416 PHE A O 1
ATOM 3401 N N . GLY A 1 417 ? 34.351 -4.134 -4.175 1.00 58.25 417 GLY A N 1
ATOM 3402 C CA . GLY A 1 417 ? 35.133 -4.757 -5.242 1.00 58.25 417 GLY A CA 1
ATOM 3403 C C . GLY A 1 417 ? 35.530 -6.189 -4.864 1.00 58.25 417 GLY A C 1
ATOM 3404 O O . GLY A 1 417 ? 34.694 -7.078 -4.931 1.00 58.25 417 GLY A O 1
ATOM 3405 N N . PRO A 1 418 ? 36.785 -6.470 -4.464 1.00 44.31 418 PRO A N 1
ATOM 3406 C CA . PRO A 1 418 ? 37.188 -7.821 -4.055 1.00 44.31 418 PRO A CA 1
ATOM 3407 C C . PRO A 1 418 ? 36.659 -8.243 -2.670 1.00 44.31 418 PRO A C 1
ATOM 3409 O O . PRO A 1 418 ? 36.907 -9.369 -2.248 1.00 44.31 418 PRO A O 1
ATOM 3412 N N . TYR A 1 419 ? 35.971 -7.351 -1.952 1.00 43.62 419 TYR A N 1
ATOM 3413 C CA . TYR A 1 419 ? 35.442 -7.600 -0.613 1.00 43.62 419 TYR A CA 1
ATOM 3414 C C . TYR A 1 419 ? 33.962 -7.232 -0.552 1.00 43.62 419 TYR A C 1
ATOM 3416 O O . TYR A 1 419 ? 33.574 -6.148 -0.987 1.00 43.62 419 TYR A O 1
ATOM 3424 N N . GLU A 1 420 ? 33.166 -8.097 0.065 1.00 47.22 420 GLU A N 1
ATOM 3425 C CA . GLU A 1 420 ? 31.751 -7.876 0.351 1.00 47.22 420 GLU A CA 1
ATOM 3426 C C . GLU A 1 420 ? 31.552 -7.850 1.871 1.00 47.22 420 GLU A C 1
ATOM 3428 O O . GLU A 1 420 ? 32.086 -8.695 2.591 1.00 47.22 420 GLU A O 1
ATOM 3433 N N . VAL A 1 421 ? 30.817 -6.861 2.382 1.00 54.59 421 VAL A N 1
ATOM 3434 C CA . VAL A 1 421 ? 30.511 -6.729 3.814 1.00 54.59 421 VAL A CA 1
ATOM 3435 C C . VAL A 1 421 ? 29.003 -6.828 4.018 1.00 54.59 421 VAL A C 1
ATOM 3437 O O . VAL A 1 421 ? 28.276 -5.915 3.636 1.00 54.59 421 VAL A O 1
ATOM 3440 N N . GLY A 1 422 ? 28.534 -7.911 4.644 1.00 54.31 422 GLY A N 1
ATOM 3441 C CA . GLY A 1 422 ? 27.127 -8.124 5.009 1.00 54.31 422 GLY A CA 1
ATOM 3442 C C . GLY A 1 422 ? 26.844 -9.543 5.536 1.00 54.31 422 GLY A C 1
ATOM 3443 O O . GLY A 1 422 ? 27.778 -10.344 5.617 1.00 54.31 422 GLY A O 1
ATOM 3444 N N . PRO A 1 423 ? 25.585 -9.876 5.902 1.00 46.53 423 PRO A N 1
ATOM 3445 C CA . PRO A 1 423 ? 24.400 -9.013 5.883 1.00 46.53 423 PRO A CA 1
ATOM 3446 C C . PRO A 1 423 ? 24.328 -8.075 7.101 1.00 46.53 423 PRO A C 1
ATOM 3448 O O . PRO A 1 423 ? 24.458 -8.506 8.238 1.00 46.53 423 PRO A O 1
ATOM 3451 N N . THR A 1 424 ? 24.040 -6.787 6.921 1.00 50.12 424 THR A N 1
ATOM 3452 C CA . THR A 1 424 ? 23.963 -5.808 8.027 1.00 50.12 424 THR A CA 1
ATOM 3453 C C . THR A 1 424 ? 22.804 -6.001 8.992 1.00 50.12 424 THR A C 1
ATOM 3455 O O . THR A 1 424 ? 22.814 -5.408 10.070 1.00 50.12 424 THR A O 1
ATOM 3458 N N . ASN A 1 425 ? 21.862 -6.888 8.664 1.00 45.16 425 ASN A N 1
ATOM 3459 C CA . ASN A 1 425 ? 20.829 -7.351 9.592 1.00 45.16 425 ASN A CA 1
ATOM 3460 C C . ASN A 1 425 ? 21.431 -8.064 10.821 1.00 45.16 425 ASN A C 1
ATOM 3462 O O . ASN A 1 425 ? 20.737 -8.204 11.823 1.00 45.16 425 ASN A O 1
ATOM 3466 N N . THR A 1 426 ? 22.709 -8.469 10.777 1.00 42.28 426 THR A N 1
ATOM 3467 C CA . THR A 1 426 ? 23.446 -9.034 11.922 1.00 42.28 426 THR A CA 1
ATOM 3468 C C . THR A 1 426 ? 24.453 -8.070 12.559 1.00 42.28 426 THR A C 1
ATOM 3470 O O . THR A 1 426 ? 24.892 -8.318 13.677 1.00 42.28 426 THR A O 1
ATOM 3473 N N . PHE A 1 427 ? 24.809 -6.955 11.908 1.00 39.91 427 PHE A N 1
ATOM 3474 C CA . PHE A 1 427 ? 25.852 -6.039 12.403 1.00 39.91 427 PHE A CA 1
ATOM 3475 C C . PHE A 1 427 ? 25.331 -4.903 13.296 1.00 39.91 427 PHE A C 1
ATOM 3477 O O . PHE A 1 427 ? 26.129 -4.236 13.950 1.00 39.91 427 PHE A O 1
ATOM 3484 N N . TYR A 1 428 ? 24.016 -4.663 13.338 1.00 41.59 428 TYR A N 1
ATOM 3485 C CA . TYR A 1 428 ? 23.423 -3.582 14.135 1.00 41.59 428 TYR A CA 1
ATOM 3486 C C . TYR A 1 428 ? 22.176 -4.053 14.901 1.00 41.59 428 TYR A C 1
ATOM 3488 O O . TYR A 1 428 ? 21.063 -3.573 14.686 1.00 41.59 428 TYR A O 1
ATOM 3496 N N . SER A 1 429 ? 22.356 -5.009 15.817 1.00 30.08 429 SER A N 1
ATOM 3497 C CA . SER A 1 429 ? 21.396 -5.263 16.896 1.00 30.08 429 SER A CA 1
ATOM 3498 C C . SER A 1 429 ? 21.883 -4.564 18.168 1.00 30.08 429 SER A C 1
ATOM 3500 O O . SER A 1 429 ? 22.775 -5.067 18.846 1.00 30.08 429 SER A O 1
ATOM 3502 N N . PHE A 1 430 ? 21.307 -3.412 18.518 1.00 30.84 430 PHE A N 1
ATOM 3503 C CA . PHE A 1 430 ? 21.384 -2.948 19.905 1.00 30.84 430 PHE A CA 1
ATOM 3504 C C . PHE A 1 430 ? 20.404 -3.803 20.706 1.00 30.84 430 PHE A C 1
ATOM 3506 O O . PHE A 1 430 ? 19.191 -3.591 20.658 1.00 30.84 430 PHE A O 1
ATOM 3513 N N . ASN A 1 431 ? 20.929 -4.827 21.372 1.00 30.05 431 ASN A N 1
ATOM 3514 C CA . ASN A 1 431 ? 20.171 -5.580 22.352 1.00 30.05 431 ASN A CA 1
ATOM 3515 C C . ASN A 1 431 ? 20.268 -4.819 23.679 1.00 30.05 431 ASN A C 1
ATOM 3517 O O . ASN A 1 431 ? 21.345 -4.738 24.256 1.00 30.05 431 ASN A O 1
ATOM 3521 N N . ASN A 1 432 ? 19.158 -4.279 24.186 1.00 34.66 432 ASN A N 1
ATOM 3522 C CA . ASN A 1 432 ? 19.110 -3.560 25.473 1.00 34.66 432 ASN A CA 1
ATOM 3523 C C . ASN A 1 432 ? 19.291 -4.483 26.703 1.00 34.66 432 ASN A C 1
ATOM 3525 O O . ASN A 1 432 ? 18.852 -4.148 27.802 1.00 34.66 432 ASN A O 1
ATOM 3529 N N . VAL A 1 433 ? 19.906 -5.654 26.527 1.00 43.00 433 VAL A N 1
ATOM 3530 C CA . VAL A 1 433 ? 20.207 -6.604 27.606 1.00 43.00 433 VAL A CA 1
ATOM 3531 C C . VAL A 1 433 ? 21.702 -6.625 27.943 1.00 43.00 433 VAL A C 1
ATOM 3533 O O . VAL A 1 433 ? 22.053 -7.065 29.030 1.00 43.00 433 VAL A O 1
ATOM 3536 N N . GLU A 1 434 ? 22.582 -6.053 27.114 1.00 31.48 434 GLU A N 1
ATOM 3537 C CA . GLU A 1 434 ? 24.001 -5.900 27.463 1.00 31.48 434 GLU A CA 1
ATOM 3538 C C . GLU A 1 434 ? 24.554 -4.546 26.988 1.00 31.48 434 GLU A C 1
ATOM 3540 O O . GLU A 1 434 ? 24.801 -4.366 25.799 1.00 31.48 434 GLU A O 1
ATOM 3545 N N . GLY A 1 435 ? 24.772 -3.630 27.946 1.00 32.50 435 GLY A N 1
ATOM 3546 C CA . GLY A 1 435 ? 25.738 -2.517 27.869 1.00 32.50 435 GLY A CA 1
ATOM 3547 C C . GLY A 1 435 ? 25.325 -1.265 27.112 1.00 32.50 435 GLY A C 1
ATOM 3548 O O . GLY A 1 435 ? 25.689 -1.169 25.921 1.00 32.50 435 GLY A O 1
#

Nearest PDB structures (foldseek):
  3bk5-assembly1_A  TM=3.963E-01  e=4.033E-07  Vibrio parahaemolyticus RIMD 2210633
  6i7s-assembly1_G  TM=2.416E-01  e=2.301E-03  Homo sapiens
  8z9r-assembly1_H  TM=2.298E-01  e=3.461E-01  Thogoto virus (isolate SiAr 126)
  8p0b-assembly1_A  TM=2.485E-01  e=7.909E-01  Thogotovirus thogotoense
  6wil-assembly1_A  TM=1.369E-01  e=2.354E-01  Acinetobacter baumannii ACICU

Radius of gyration: 24.24 Å; Cα contacts (8 Å, |Δi|>4): 791; chains: 1; bounding box: 71×66×61 Å

Mean predicted aligned error: 12.74 Å

Sequence (435 aa):
YVSIFFNETRLGTQTDIDGNFKISTNDDYNKLKFNYVGYEIVYKNIVVGQTQKLDVLLKSNAQSLNEVTIIAGKKVRYSNKNNPAVELIRQVIENRDKNQPKAYETVQYKEYEKMLFSMSNISEKFKNKRIFRNYQFLFQEQDSTQIGGKNLLPIYIQEKLADQYLSFDPTRSKTVVLAEKQVEFDNRFIDNQGMKAYFDRMYQNINIYDNNISVMSNDFLSPIANSAPTFYKFFITDTVKSATGNVIELSFTPRTKGDMLFEGKIYITMDGNYAVQKASFGVNKNINLNFVRGMEIELAFEKNTDSRYYLSKSNLIADFGISKNKGMGFTGERSVSYDQYKTNVEIPDTIFSGKKLEVLAGAGKRTDAFWSQNRLDSIPQQQLKIYSNIDTLQKLPSFRRTIKLVTFLFAGYWDFGPYEVGPTNTFYSFNNVEG

Foldseek 3Di:
DKWKALPPDPQTDAADPVRDDDGDDPDFGQKMWIDDPQWDIDIDGHHGPDDDDDDDDTHGNPPPPDPPPPPDDPPDPFDLPPDVQNVLLVLLLVLLCCQAQLVFQKKKWKKKKKKWKKWAPDDPVRLPPPLCPVPNLQWDADDQSDFRGGIIHIQKMKMWIWMWIAGVVVGFIAIETQAIEIADDDCVQDDPVVVVVLVVVQDDDADLSDQWGQHRNDTAGRCSHPCNSVFKRKDFDDWDQDPVAIWTKIWIDGPDPQPRYKGWIFIFGPPSSRHTQKTKIWHDCNHDDQQWQIKIKIWGWDQDPVRHIDTAKIKIKTWGDNDNPDDITMIMIMIMGIGPMDGNDDDDVVSRPDDRYHYDDCSHPDDPVCCVVPDPDDDPPSSVCSSVCNVSLNVDPVSSVVVQVVCCVRVLWHDPDVDIDDNCVPVDDPDVPDD

Solvent-accessible surface area (backbone atoms only — not comparable to full-atom values): 24927 Å² total; per-residue (Å²): 109,44,41,35,25,39,61,100,54,88,57,64,40,56,28,48,97,88,64,53,71,78,82,87,76,95,65,89,62,47,36,37,34,40,41,42,94,66,34,50,74,45,76,45,80,46,66,64,98,58,95,78,90,82,90,82,88,74,50,69,55,80,62,71,82,64,71,84,73,70,80,87,66,80,88,73,77,90,61,70,77,94,28,70,38,50,55,50,51,48,48,26,39,76,30,38,71,71,50,41,78,82,60,36,57,20,41,35,30,38,39,30,39,37,39,40,32,23,43,10,40,51,52,68,75,66,61,69,33,78,89,32,68,91,46,56,72,51,50,45,79,51,60,61,87,43,85,32,30,35,29,31,36,68,76,44,44,36,40,38,34,28,44,40,40,39,31,59,77,71,76,45,60,27,38,40,31,64,32,39,49,63,59,81,62,65,67,92,81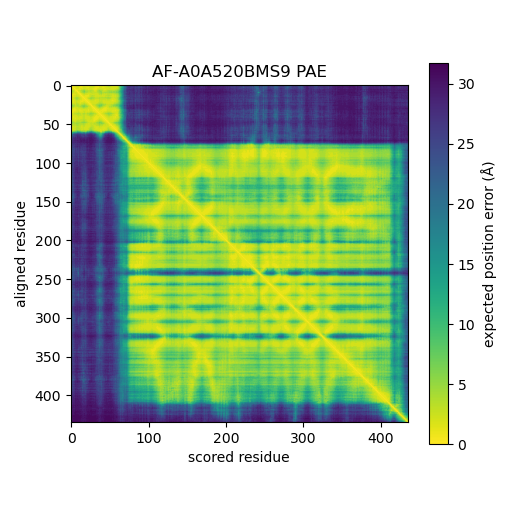,38,62,60,65,61,50,49,58,48,53,64,62,52,58,57,85,82,45,67,82,35,56,54,36,60,54,78,94,40,72,24,58,19,89,53,16,92,64,20,79,80,52,36,44,60,39,72,76,48,75,49,80,50,98,92,46,50,30,38,33,36,33,39,34,52,71,54,90,53,56,76,40,50,31,36,37,38,30,31,38,70,83,82,57,32,40,67,43,32,36,43,36,27,53,58,78,76,32,89,52,85,47,50,45,41,44,43,38,40,39,37,35,42,74,45,98,87,72,46,50,45,76,32,34,40,36,40,41,36,17,31,25,93,44,72,87,57,69,62,30,38,23,44,34,40,41,37,33,44,46,79,74,45,64,67,55,94,73,65,71,73,69,65,49,82,61,49,71,40,73,44,91,61,12,76,67,67,53,71,69,54,50,75,72,66,56,77,67,90,74,60,70,55,67,62,48,42,71,81,45,46,74,65,51,65,70,34,70,69,49,49,52,49,53,51,50,51,46,24,78,66,74,18,44,46,78,73,76,98,46,74,50,65,56,47,86,73,76,70,72,88,55,96,86,65,137

pLDDT: mean 83.61, std 15.46, range [30.05, 98.12]

Secondary structure (DSSP, 8-state):
--EEEETTSS-EEE--TTS------SS---EEEEE-TTBPPEEEE--TT--------PPB---S------SSS--PPP-STT-HHHHHHHHHHHHGGGSSGGGSSEEEEEEEEEEEEEEES--HHHHTSGGGTT-GGG-EE--TTSTT-SEEEEEEEEEEEEEEEEEETTEEEEEEEEEEEEPPP-TTT--HHHHHHHHHHH-PPP-TTSSEEEETTEEEE-TTSTTHHHHEEEEEEEEEEETTEEEEEEEEEESSTTSSBEEEEEEEE-SSS--EEEEEEEE-TTS--SSEEEEEEEEEEEE-TTS-EEEEEEEEEEEE-SSSSSS-EEEEEEEEEEEEEEES----GGGGSS-SEEE-TTGGG--HHHHHHH-SS---HHHHTHHHHHHHHHT-HHHHHHHHHHHHHHH--EE-SS-EE--TTTT----TT--